Protein 6SWX (pdb70)

Secondary structure (DSSP, 8-state):
-PPPPPEEEEPPPEESSS---HHHHHHHHHHHHHHHHHHHTT--EEEEEEEE--SHHHHHHHHHTTS-HHHHHHHHHHHHHHHHHHTT---SEEEETTSHHHHHHHHHHHHHHHHTT-EEEEEEEEEEETTTTEEE-GGGEEEEE-TT--EEEEETTT--B-EEEEEEEEEE-GGGGHHHHHHHHHH-TTSEESHHHHHHHHHHHHT----EE-EEETTTTTT-SPBPTT-TTEEE-HHHHHHTHHHHHHHEEE-TTS-EEE-SSSTTTT-PSPSEEEEEGGGHHIIIIIHHHHHHHTT-PPPS-EEEE---EETTT---------HHHHHHHH-HHHHHHHHHHH--SSS--EE-HHHHHHHIIIIIIIIIIHHHHHHH-TTTSTTSBPPPP----HHHHHHHHHHHHHHHHHHHHHHTT-HHHHHHHHHHHHHHHHHHHHHH-HHHHTTT-HHHHHHHHHHHHHHHHHHHHHHTTT-HHHHHHHHHHHT--GGGSSSGGGSSS--SPTTPBP----TT--SS------

B-factor: mean 48.63, std 16.12, range [26.22, 167.72]

Radius of gyration: 26.53 Å; Cα contacts (8 Å, |Δi|>4): 925; chains: 1; bounding box: 53×80×60 Å

Structure (mmCIF, N/CA/C/O backbone):
data_6SWX
#
_entry.id   6SWX
#
_cell.length_a   54.178
_cell.length_b   100.791
_cell.length_c   132.056
_cell.angle_alpha   90.000
_cell.angle_beta   90.000
_cell.angle_gamma   90.000
#
_symmetry.space_group_name_H-M   'P 21 21 21'
#
loop_
_entity.id
_entity.type
_entity.pdbx_description
1 polymer 'Putative methionyl-tRNA synthetase'
2 non-polymer 'methyl 2-[[6-[[3,4-bis(fluoranyl)phenyl]amino]-1-methyl-pyrazolo[3,4-d]pyrimidin-4-yl]amino]ethanoate'
3 non-polymer METHIONINE
4 water water
#
loop_
_atom_site.group_PDB
_atom_site.id
_atom_site.type_symbol
_atom_site.label_atom_id
_atom_site.label_alt_id
_atom_site.label_comp_id
_atom_site.label_asym_id
_atom_site.label_entity_id
_atom_site.label_seq_id
_atom_site.pdbx_PDB_ins_code
_atom_site.Cartn_x
_atom_site.Cartn_y
_atom_site.Cartn_z
_atom_site.occupancy
_atom_site.B_iso_or_equiv
_atom_site.auth_seq_id
_atom_site.auth_comp_id
_atom_site.auth_asym_id
_atom_site.auth_atom_id
_atom_site.pdbx_PDB_model_num
ATOM 1 N N . MET A 1 22 ? -11.777 -6.067 46.184 1.00 112.55 205 MET A N 1
ATOM 2 C CA . MET A 1 22 ? -10.884 -7.035 45.447 1.00 120.57 205 MET A CA 1
ATOM 3 C C . MET A 1 22 ? -11.729 -8.205 44.910 1.00 121.10 205 MET A C 1
ATOM 4 O O . MET A 1 22 ? -11.262 -9.368 44.956 1.00 124.18 205 MET A O 1
ATOM 9 N N . LYS A 1 23 ? -12.934 -7.910 44.410 1.00 115.95 206 LYS A N 1
ATOM 10 C CA . LYS A 1 23 ? -13.802 -8.881 43.696 1.00 109.53 206 LYS A CA 1
ATOM 11 C C . LYS A 1 23 ? -13.431 -8.838 42.210 1.00 102.18 206 LYS A C 1
ATOM 12 O O . LYS A 1 23 ? -13.333 -7.716 41.656 1.00 107.84 206 LYS A O 1
ATOM 18 N N . LYS A 1 24 ? -13.233 -10.002 41.586 1.00 83.18 207 LYS A N 1
ATOM 19 C CA . LYS A 1 24 ? -12.990 -10.104 40.120 1.00 82.02 207 LYS A CA 1
ATOM 20 C C . LYS A 1 24 ? -14.313 -10.341 39.368 1.00 71.09 207 LYS A C 1
ATOM 21 O O . LYS A 1 24 ? -15.213 -11.052 39.886 1.00 68.20 207 LYS A O 1
ATOM 27 N N . GLN A 1 25 ? -14.431 -9.770 38.174 1.00 55.25 208 GLN A N 1
ATOM 28 C CA . GLN A 1 25 ? -15.569 -10.011 37.255 1.00 55.38 208 GLN A CA 1
ATOM 29 C C . GLN A 1 25 ? -15.570 -11.518 36.964 1.00 42.90 208 GLN A C 1
ATOM 30 O O . GLN A 1 25 ? -14.463 -12.092 36.845 1.00 39.89 208 GLN A O 1
ATOM 36 N N . LYS A 1 26 ? -16.739 -12.152 36.856 1.00 41.36 209 LYS A N 1
ATOM 37 C CA . LYS A 1 26 ? -16.776 -13.585 36.434 1.00 42.97 209 LYS A CA 1
ATOM 38 C C . LYS A 1 26 ? -16.077 -13.704 35.070 1.00 40.34 209 LYS A C 1
ATOM 39 O O . LYS A 1 26 ? -16.368 -12.898 34.165 1.00 36.63 209 LYS A O 1
ATOM 45 N N . VAL A 1 27 ? -15.224 -14.701 34.883 1.00 37.43 210 VAL A N 1
ATOM 46 C CA . VAL A 1 27 ? -14.678 -15.016 33.528 1.00 35.70 210 VAL A CA 1
ATOM 47 C C . VAL A 1 27 ? -15.818 -15.236 32.516 1.00 36.98 210 VAL A C 1
ATOM 48 O O . VAL A 1 27 ? -16.804 -15.926 32.877 1.00 38.58 210 VAL A O 1
ATOM 52 N N . PHE A 1 28 ? -15.691 -14.702 31.286 1.00 36.14 211 PHE A N 1
ATOM 53 C CA . PHE A 1 28 ? -16.619 -14.957 30.169 1.00 34.42 211 PHE A CA 1
ATOM 54 C C . PHE A 1 28 ? -16.474 -16.428 29.784 1.00 41.89 211 PHE A C 1
ATOM 55 O O . PHE A 1 28 ? -15.379 -16.829 29.451 1.00 34.54 211 PHE A O 1
ATOM 63 N N . PHE A 1 29 ? -17.572 -17.189 29.848 1.00 33.49 212 PHE A N 1
ATOM 64 C CA . PHE A 1 29 ? -17.590 -18.659 29.659 1.00 30.96 212 PHE A CA 1
ATOM 65 C C . PHE A 1 29 ? -18.708 -18.990 28.675 1.00 33.93 212 PHE A C 1
ATOM 66 O O . PHE A 1 29 ? -19.968 -18.705 28.931 1.00 30.93 212 PHE A O 1
ATOM 74 N N . ALA A 1 30 ? -18.268 -19.558 27.555 1.00 30.49 213 ALA A N 1
ATOM 75 C CA . ALA A 1 30 ? -19.131 -19.990 26.452 1.00 31.67 213 ALA A CA 1
ATOM 76 C C . ALA A 1 30 ? -18.705 -21.380 26.006 1.00 31.16 213 ALA A C 1
ATOM 77 O O . ALA A 1 30 ? -17.503 -21.762 26.143 1.00 30.42 213 ALA A O 1
ATOM 79 N N . THR A 1 31 ? -19.700 -22.153 25.598 1.00 31.04 214 THR A N 1
ATOM 80 C CA . THR A 1 31 ? -19.536 -23.574 25.236 1.00 29.65 214 THR A CA 1
ATOM 81 C C . THR A 1 31 ? -20.120 -23.883 23.861 1.00 34.29 214 THR A C 1
ATOM 82 O O . THR A 1 31 ? -21.242 -23.393 23.499 1.00 32.40 214 THR A O 1
ATOM 86 N N . THR A 1 32 ? -19.466 -24.807 23.148 1.00 31.94 215 THR A N 1
ATOM 87 C CA . THR A 1 32 ? -20.114 -25.582 22.062 1.00 30.93 215 THR A CA 1
ATOM 88 C C . THR A 1 32 ? -20.763 -26.828 22.668 1.00 29.87 215 THR A C 1
ATOM 89 O O . THR A 1 32 ? -20.441 -27.246 23.789 1.00 30.56 215 THR A O 1
ATOM 93 N N . PRO A 1 33 ? -21.656 -27.503 21.929 1.00 31.07 216 PRO A N 1
ATOM 94 C CA . PRO A 1 33 ? -22.009 -28.872 22.259 1.00 33.09 216 PRO A CA 1
ATOM 95 C C . PRO A 1 33 ? -20.715 -29.692 22.140 1.00 36.19 216 PRO A C 1
ATOM 96 O O . PRO A 1 33 ? -19.798 -29.240 21.474 1.00 35.09 216 PRO A O 1
ATOM 100 N N . ILE A 1 34 ? -20.640 -30.795 22.855 1.00 34.71 217 ILE A N 1
ATOM 101 C CA . ILE A 1 34 ? -19.608 -31.849 22.596 1.00 36.43 217 ILE A CA 1
ATOM 102 C C . ILE A 1 34 ? -20.165 -32.817 21.562 1.00 35.46 217 ILE A C 1
ATOM 103 O O . ILE A 1 34 ? -21.398 -33.201 21.576 1.00 32.64 217 ILE A O 1
ATOM 108 N N . TYR A 1 35 ? -19.338 -33.095 20.567 1.00 34.06 218 TYR A N 1
ATOM 109 C CA . TYR A 1 35 ? -19.768 -33.740 19.312 1.00 32.59 218 TYR A CA 1
ATOM 110 C C . TYR A 1 35 ? -19.609 -35.269 19.381 1.00 33.78 218 TYR A C 1
ATOM 111 O O . TYR A 1 35 ? -18.594 -35.739 19.887 1.00 36.76 218 TYR A O 1
ATOM 120 N N . TYR A 1 36 ? -20.564 -36.011 18.839 1.00 37.98 219 TYR A N 1
ATOM 121 C CA . TYR A 1 36 ? -20.472 -37.486 18.612 1.00 41.55 219 TYR A CA 1
ATOM 122 C C . TYR A 1 36 ? -19.275 -37.818 17.691 1.00 43.09 219 TYR A C 1
ATOM 123 O O . TYR A 1 36 ? -18.847 -36.948 16.906 1.00 36.70 219 TYR A O 1
ATOM 132 N N . VAL A 1 37 ? -18.647 -38.986 17.880 1.00 41.78 220 VAL A N 1
ATOM 133 C CA . VAL A 1 37 ? -17.371 -39.343 17.170 1.00 44.64 220 VAL A CA 1
ATOM 134 C C . VAL A 1 37 ? -17.630 -40.544 16.239 1.00 49.02 220 VAL A C 1
ATOM 135 O O . VAL A 1 37 ? -16.683 -41.260 15.876 1.00 50.54 220 VAL A O 1
ATOM 139 N N . ASN A 1 38 ? -18.876 -40.730 15.819 1.00 52.41 221 ASN A N 1
ATOM 140 C CA . ASN A 1 38 ? -19.277 -41.776 14.844 1.00 61.12 221 ASN A CA 1
ATOM 141 C C . ASN A 1 38 ? -19.093 -41.232 13.410 1.00 67.24 221 ASN A C 1
ATOM 142 O O . ASN A 1 38 ? -19.330 -41.983 12.473 1.00 57.37 221 ASN A O 1
ATOM 147 N N . ALA A 1 39 ? -18.712 -39.959 13.234 1.00 67.30 222 ALA A N 1
ATOM 148 C CA . ALA A 1 39 ? -18.445 -39.325 11.920 1.00 62.72 222 ALA A CA 1
ATOM 149 C C . ALA A 1 39 ? -17.277 -38.328 12.038 1.00 63.52 222 ALA A C 1
ATOM 150 O O . ALA A 1 39 ? -16.996 -37.856 13.150 1.00 59.14 222 ALA A O 1
ATOM 152 N N . SER A 1 40 ? -16.597 -38.051 10.921 1.00 54.58 223 SER A N 1
ATOM 153 C CA . SER A 1 40 ? -15.614 -36.950 10.762 1.00 57.81 223 SER A CA 1
ATOM 154 C C . SER A 1 40 ? -16.276 -35.589 11.001 1.00 58.88 223 SER A C 1
ATOM 155 O O . SER A 1 40 ? -17.472 -35.422 10.741 1.00 53.99 223 SER A O 1
ATOM 158 N N . PRO A 1 41 ? -15.509 -34.554 11.428 1.00 51.98 224 PRO A N 1
ATOM 159 C CA . PRO A 1 41 ? -16.076 -33.213 11.593 1.00 51.16 224 PRO A CA 1
ATOM 160 C C . PRO A 1 41 ? -16.662 -32.701 10.272 1.00 54.29 224 PRO A C 1
ATOM 161 O O . PRO A 1 41 ? -16.028 -32.868 9.264 1.00 48.98 224 PRO A O 1
ATOM 165 N N . HIS A 1 42 ? -17.874 -32.142 10.291 1.00 50.32 225 HIS A N 1
ATOM 166 C CA . HIS A 1 42 ? -18.564 -31.561 9.114 1.00 49.10 225 HIS A CA 1
ATOM 167 C C . HIS A 1 42 ? -19.039 -30.124 9.422 1.00 48.76 225 HIS A C 1
ATOM 168 O O . HIS A 1 42 ? -18.746 -29.591 10.526 1.00 44.98 225 HIS A O 1
ATOM 175 N N . ILE A 1 43 ? -19.776 -29.537 8.485 1.00 44.88 226 ILE A N 1
ATOM 176 C CA . ILE A 1 43 ? -20.219 -28.115 8.517 1.00 49.09 226 ILE A CA 1
ATOM 177 C C . ILE A 1 43 ? -20.950 -27.797 9.837 1.00 47.50 226 ILE A C 1
ATOM 178 O O . ILE A 1 43 ? -20.711 -26.692 10.383 1.00 44.70 226 ILE A O 1
ATOM 183 N N . GLY A 1 44 ? -21.820 -28.691 10.329 1.00 46.97 227 GLY A N 1
ATOM 184 C CA . GLY A 1 44 ? -22.595 -28.478 11.572 1.00 44.92 227 GLY A CA 1
ATOM 185 C C . GLY A 1 44 ? -21.683 -28.175 12.752 1.00 43.00 227 GLY A C 1
ATOM 186 O O . GLY A 1 44 ? -21.916 -27.166 13.443 1.00 40.25 227 GLY A O 1
ATOM 187 N N . HIS A 1 45 ? -20.668 -29.013 12.978 1.00 38.29 228 HIS A N 1
ATOM 188 C CA . HIS A 1 45 ? -19.667 -28.851 14.065 1.00 40.15 228 HIS A CA 1
ATOM 189 C C . HIS A 1 45 ? -18.825 -27.589 13.825 1.00 38.44 228 HIS A C 1
ATOM 190 O O . HIS A 1 45 ? -18.459 -26.893 14.810 1.00 39.79 228 HIS A O 1
ATOM 197 N N . VAL A 1 46 ? -18.479 -27.322 12.573 1.00 37.28 229 VAL A N 1
ATOM 198 C CA . VAL A 1 46 ? -17.632 -26.143 12.235 1.00 40.51 229 VAL A CA 1
ATOM 199 C C . VAL A 1 46 ? -18.411 -24.835 12.518 1.00 34.22 229 VAL A C 1
ATOM 200 O O . VAL A 1 46 ? -17.811 -23.922 13.054 1.00 37.83 229 VAL A O 1
ATOM 204 N N . TYR A 1 47 ? -19.711 -24.770 12.224 1.00 33.94 230 TYR A N 1
ATOM 205 C CA . TYR A 1 47 ? -20.570 -23.577 12.425 1.00 33.39 230 TYR A CA 1
ATOM 206 C C . TYR A 1 47 ? -20.748 -23.315 13.914 1.00 34.95 230 TYR A C 1
ATOM 207 O O . TYR A 1 47 ? -20.482 -22.178 14.327 1.00 36.74 230 TYR A O 1
ATOM 216 N N . SER A 1 48 ? -21.122 -24.334 14.705 1.00 33.84 231 SER A N 1
ATOM 217 C CA . SER A 1 48 ? -21.324 -24.232 16.169 1.00 31.61 231 SER A CA 1
ATOM 218 C C . SER A 1 48 ? -20.036 -23.737 16.796 1.00 34.36 231 SER A C 1
ATOM 219 O O . SER A 1 48 ? -20.092 -22.829 17.661 1.00 36.12 231 SER A O 1
ATOM 222 N N . THR A 1 49 ? -18.906 -24.297 16.378 1.00 34.35 232 THR A N 1
ATOM 223 C CA . THR A 1 49 ? -17.588 -23.925 16.950 1.00 31.62 232 THR A CA 1
ATOM 224 C C . THR A 1 49 ? -17.175 -22.528 16.520 1.00 30.46 232 THR A C 1
ATOM 225 O O . THR A 1 49 ? -16.644 -21.799 17.380 1.00 33.38 232 THR A O 1
ATOM 229 N N . LEU A 1 50 ? -17.441 -22.136 15.274 1.00 31.74 233 LEU A N 1
ATOM 230 C CA . LEU A 1 50 ? -17.167 -20.761 14.816 1.00 31.82 233 LEU A CA 1
ATOM 231 C C . LEU A 1 50 ? -17.959 -19.757 15.674 1.00 32.23 233 LEU A C 1
ATOM 232 O O . LEU A 1 50 ? -17.388 -18.736 16.120 1.00 29.67 233 LEU A O 1
ATOM 237 N N . ILE A 1 51 ? -19.247 -20.036 15.953 1.00 31.95 234 ILE A N 1
ATOM 238 C CA . ILE A 1 51 ? -20.088 -19.073 16.698 1.00 30.45 234 ILE A CA 1
ATOM 239 C C . ILE A 1 51 ? -19.396 -18.856 18.030 1.00 30.26 234 ILE A C 1
ATOM 240 O O . ILE A 1 51 ? -19.169 -17.668 18.462 1.00 33.19 234 ILE A O 1
ATOM 245 N N . VAL A 1 52 ? -19.089 -19.931 18.712 1.00 28.75 235 VAL A N 1
ATOM 246 C CA . VAL A 1 52 ? -18.470 -19.838 20.055 1.00 30.24 235 VAL A CA 1
ATOM 247 C C . VAL A 1 52 ? -17.096 -19.161 19.930 1.00 33.51 235 VAL A C 1
ATOM 248 O O . VAL A 1 52 ? -16.724 -18.336 20.820 1.00 31.79 235 VAL A O 1
ATOM 252 N N . ASP A 1 53 ? -16.369 -19.447 18.852 1.00 32.33 236 ASP A N 1
ATOM 253 C CA . ASP A 1 53 ? -14.985 -18.893 18.703 1.00 32.68 236 ASP A CA 1
ATOM 254 C C . ASP A 1 53 ? -15.120 -17.378 18.561 1.00 33.92 236 ASP A C 1
ATOM 255 O O . ASP A 1 53 ? -14.299 -16.634 19.151 1.00 31.91 236 ASP A O 1
ATOM 260 N N . VAL A 1 54 ? -16.129 -16.936 17.812 1.00 34.45 237 VAL A N 1
ATOM 261 C CA . VAL A 1 54 ? -16.370 -15.470 17.617 1.00 34.57 237 VAL A CA 1
ATOM 262 C C . VAL A 1 54 ? -16.703 -14.803 18.983 1.00 37.72 237 VAL A C 1
ATOM 263 O O . VAL A 1 54 ? -16.181 -13.725 19.294 1.00 34.09 237 VAL A O 1
ATOM 267 N N . LEU A 1 55 ? -17.625 -15.361 19.760 1.00 35.29 238 LEU A N 1
ATOM 268 C CA . LEU A 1 55 ? -18.004 -14.775 21.064 1.00 31.09 238 LEU A CA 1
ATOM 269 C C . LEU A 1 55 ? -16.752 -14.679 21.928 1.00 29.43 238 LEU A C 1
ATOM 270 O O . LEU A 1 55 ? -16.500 -13.647 22.528 1.00 31.25 238 LEU A O 1
ATOM 275 N N . GLY A 1 56 ? -15.998 -15.749 22.031 1.00 30.45 239 GLY A N 1
ATOM 276 C CA . GLY A 1 56 ? -14.769 -15.743 22.833 1.00 29.25 239 GLY A CA 1
ATOM 277 C C . GLY A 1 56 ? -13.838 -14.627 22.410 1.00 33.00 239 GLY A C 1
ATOM 278 O O . GLY A 1 56 ? -13.325 -13.877 23.285 1.00 33.14 239 GLY A O 1
ATOM 279 N N . ARG A 1 57 ? -13.618 -14.512 21.108 1.00 31.16 240 ARG A N 1
ATOM 280 C CA . ARG A 1 57 ? -12.671 -13.525 20.560 1.00 31.72 240 ARG A CA 1
ATOM 281 C C . ARG A 1 57 ? -13.197 -12.127 20.851 1.00 34.07 240 ARG A C 1
ATOM 282 O O . ARG A 1 57 ? -12.391 -11.255 21.167 1.00 31.71 240 ARG A O 1
ATOM 290 N N . TYR A 1 58 ? -14.521 -11.910 20.785 1.00 28.57 241 TYR A N 1
ATOM 291 C CA . TYR A 1 58 ? -15.077 -10.554 21.044 1.00 30.73 241 TYR A CA 1
ATOM 292 C C . TYR A 1 58 ? -14.787 -10.200 22.501 1.00 33.67 241 TYR A C 1
ATOM 293 O O . TYR A 1 58 ? -14.338 -9.053 22.773 1.00 37.54 241 TYR A O 1
ATOM 302 N N . HIS A 1 59 ? -15.026 -11.116 23.439 1.00 28.68 242 HIS A N 1
ATOM 303 C CA . HIS A 1 59 ? -14.852 -10.808 24.872 1.00 29.19 242 HIS A CA 1
ATOM 304 C C . HIS A 1 59 ? -13.348 -10.617 25.167 1.00 34.49 242 HIS A C 1
ATOM 305 O O . HIS A 1 59 ? -13.064 -9.820 26.044 1.00 32.05 242 HIS A O 1
ATOM 312 N N . ARG A 1 60 ? -12.423 -11.237 24.423 1.00 35.44 243 ARG A N 1
ATOM 313 C CA . ARG A 1 60 ? -10.949 -10.919 24.571 1.00 35.51 243 ARG A CA 1
ATOM 314 C C . ARG A 1 60 ? -10.673 -9.519 24.017 1.00 34.01 243 ARG A C 1
ATOM 315 O O . ARG A 1 60 ? -9.952 -8.749 24.659 1.00 38.49 243 ARG A O 1
ATOM 323 N N . VAL A 1 61 ? -11.287 -9.152 22.896 1.00 37.86 244 VAL A N 1
ATOM 324 C CA . VAL A 1 61 ? -11.163 -7.781 22.340 1.00 35.77 244 VAL A CA 1
ATOM 325 C C . VAL A 1 61 ? -11.661 -6.752 23.367 1.00 41.01 244 VAL A C 1
ATOM 326 O O . VAL A 1 61 ? -11.055 -5.656 23.467 1.00 36.66 244 VAL A O 1
ATOM 330 N N . LYS A 1 62 ? -12.721 -7.093 24.098 1.00 36.22 245 LYS A N 1
ATOM 331 C CA . LYS A 1 62 ? -13.336 -6.238 25.136 1.00 35.81 245 LYS A CA 1
ATOM 332 C C . LYS A 1 62 ? -12.418 -6.142 26.359 1.00 33.99 245 LYS A C 1
ATOM 333 O O . LYS A 1 62 ? -12.709 -5.329 27.245 1.00 35.55 245 LYS A O 1
ATOM 339 N N . GLY A 1 63 ? -11.342 -6.933 26.419 1.00 35.62 246 GLY A N 1
ATOM 340 C CA . GLY A 1 63 ? -10.375 -6.933 27.533 1.00 37.96 246 GLY A CA 1
ATOM 341 C C . GLY A 1 63 ? -10.782 -7.843 28.695 1.00 37.25 246 GLY A C 1
ATOM 342 O O . GLY A 1 63 ? -10.214 -7.731 29.752 1.00 37.08 246 GLY A O 1
ATOM 343 N N . GLU A 1 64 ? -11.736 -8.749 28.517 1.00 38.76 247 GLU A N 1
ATOM 344 C CA . GLU A 1 64 ? -12.187 -9.614 29.620 1.00 38.13 247 GLU A CA 1
ATOM 345 C C . GLU A 1 64 ? -11.303 -10.857 29.646 1.00 39.07 247 GLU A C 1
ATOM 346 O O . GLU A 1 64 ? -10.784 -11.271 28.588 1.00 37.36 247 GLU A O 1
ATOM 352 N N . GLU A 1 65 ? -11.279 -11.519 30.794 1.00 41.38 248 GLU A N 1
ATOM 353 C CA . GLU A 1 65 ? -10.888 -12.943 30.887 1.00 41.85 248 GLU A CA 1
ATOM 354 C C . GLU A 1 65 ? -11.933 -13.810 30.180 1.00 40.88 248 GLU A C 1
ATOM 355 O O . GLU A 1 65 ? -13.172 -13.608 30.372 1.00 38.14 248 GLU A O 1
ATOM 361 N N . VAL A 1 66 ? -11.451 -14.793 29.444 1.00 36.46 249 VAL A N 1
ATOM 362 C CA . VAL A 1 66 ? -12.325 -15.626 28.581 1.00 37.13 249 VAL A CA 1
ATOM 363 C C . VAL A 1 66 ? -11.968 -17.085 28.759 1.00 36.32 249 VAL A C 1
ATOM 364 O O . VAL A 1 66 ? -10.782 -17.417 28.742 1.00 37.98 249 VAL A O 1
ATOM 368 N N . PHE A 1 67 ? -12.973 -17.943 28.824 1.00 34.77 250 PHE A N 1
ATOM 369 C CA . PHE A 1 67 ? -12.773 -19.408 28.748 1.00 30.76 250 PHE A CA 1
ATOM 370 C C . PHE A 1 67 ? -13.870 -19.972 27.877 1.00 35.47 250 PHE A C 1
ATOM 371 O O . PHE A 1 67 ? -15.034 -19.996 28.317 1.00 34.35 250 PHE A O 1
ATOM 379 N N . VAL A 1 68 ? -13.513 -20.424 26.679 1.00 34.23 251 VAL A N 1
ATOM 380 C CA . VAL A 1 68 ? -14.469 -21.076 25.737 1.00 32.57 251 VAL A CA 1
ATOM 381 C C . VAL A 1 68 ? -13.971 -22.486 25.498 1.00 36.68 251 VAL A C 1
ATOM 382 O O . VAL A 1 68 ? -12.731 -22.729 25.492 1.00 32.63 251 VAL A O 1
ATOM 386 N N . MET A 1 69 ? -14.915 -23.399 25.379 1.00 31.04 252 MET A N 1
ATOM 387 C CA . MET A 1 69 ? -14.618 -24.851 25.345 1.00 31.67 252 MET A CA 1
ATOM 388 C C . MET A 1 69 ? -15.460 -25.526 24.290 1.00 34.74 252 MET A C 1
ATOM 389 O O . MET A 1 69 ? -16.618 -25.051 23.958 1.00 34.39 252 MET A O 1
ATOM 394 N N . THR A 1 70 ? -14.919 -26.643 23.826 1.00 31.38 253 THR A N 1
ATOM 395 C CA . THR A 1 70 ? -15.555 -27.596 22.902 1.00 29.49 253 THR A CA 1
ATOM 396 C C . THR A 1 70 ? -15.085 -28.995 23.329 1.00 30.67 253 THR A C 1
ATOM 397 O O . THR A 1 70 ? -14.352 -29.100 24.333 1.00 31.99 253 THR A O 1
ATOM 401 N N . GLY A 1 71 ? -15.428 -30.022 22.561 1.00 34.32 254 GLY A N 1
ATOM 402 C CA . GLY A 1 71 ? -14.982 -31.376 22.907 1.00 33.39 254 GLY A CA 1
ATOM 403 C C . GLY A 1 71 ? -15.841 -32.433 22.288 1.00 33.28 254 GLY A C 1
ATOM 404 O O . GLY A 1 71 ? -16.674 -32.154 21.381 1.00 35.28 254 GLY A O 1
ATOM 405 N N . THR A 1 72 ? -15.628 -33.662 22.736 1.00 34.49 255 THR A N 1
ATOM 406 C CA . THR A 1 72 ? -16.212 -34.850 22.082 1.00 30.16 255 THR A CA 1
ATOM 407 C C . THR A 1 72 ? -16.983 -35.675 23.108 1.00 29.52 255 THR A C 1
ATOM 408 O O . THR A 1 72 ? -16.513 -35.794 24.248 1.00 33.12 255 THR A O 1
ATOM 412 N N . ASP A 1 73 ? -18.106 -36.195 22.637 1.00 31.18 256 ASP A N 1
ATOM 413 C CA . ASP A 1 73 ? -19.112 -37.030 23.330 1.00 34.08 256 ASP A CA 1
ATOM 414 C C . ASP A 1 73 ? -18.842 -38.497 22.935 1.00 34.51 256 ASP A C 1
ATOM 415 O O . ASP A 1 73 ? -19.238 -38.885 21.836 1.00 38.40 256 ASP A O 1
ATOM 420 N N . GLU A 1 74 ? -18.131 -39.250 23.770 1.00 40.09 257 GLU A N 1
ATOM 421 C CA . GLU A 1 74 ? -17.402 -40.475 23.345 1.00 39.49 257 GLU A CA 1
ATOM 422 C C . GLU A 1 74 ? -18.050 -41.772 23.855 1.00 42.93 257 GLU A C 1
ATOM 423 O O . GLU A 1 74 ? -17.707 -42.849 23.297 1.00 43.42 257 GLU A O 1
ATOM 429 N N . HIS A 1 75 ? -19.008 -41.733 24.789 1.00 41.05 258 HIS A N 1
ATOM 430 C CA . HIS A 1 75 ? -19.554 -42.981 25.409 1.00 37.28 258 HIS A CA 1
ATOM 431 C C . HIS A 1 75 ? -20.742 -43.523 24.626 1.00 39.86 258 HIS A C 1
ATOM 432 O O . HIS A 1 75 ? -21.229 -42.838 23.758 1.00 41.33 258 HIS A O 1
ATOM 439 N N . GLY A 1 76 ? -21.095 -44.791 24.887 1.00 45.53 259 GLY A N 1
ATOM 440 C CA . GLY A 1 76 ? -22.371 -45.417 24.478 1.00 43.00 259 GLY A CA 1
ATOM 441 C C . GLY A 1 76 ? -22.195 -46.610 23.553 1.00 50.61 259 GLY A C 1
ATOM 442 O O . GLY A 1 76 ? -21.070 -46.875 23.020 1.00 46.60 259 GLY A O 1
ATOM 443 N N . GLN A 1 77 ? -23.315 -47.268 23.297 1.00 56.45 260 GLN A N 1
ATOM 444 C CA . GLN A 1 77 ? -23.407 -48.517 22.506 1.00 56.08 260 GLN A CA 1
ATOM 445 C C . GLN A 1 77 ? -22.919 -48.292 21.062 1.00 52.54 260 GLN A C 1
ATOM 446 O O . GLN A 1 77 ? -22.117 -49.109 20.527 1.00 48.83 260 GLN A O 1
ATOM 452 N N . LYS A 1 78 ? -23.387 -47.230 20.425 1.00 47.64 261 LYS A N 1
ATOM 453 C CA . LYS A 1 78 ? -23.103 -46.972 18.997 1.00 50.75 261 LYS A CA 1
ATOM 454 C C . LYS A 1 78 ? -21.573 -46.869 18.832 1.00 51.81 261 LYS A C 1
ATOM 455 O O . LYS A 1 78 ? -21.028 -47.470 17.886 1.00 50.58 261 LYS A O 1
ATOM 461 N N . VAL A 1 79 ? -20.869 -46.207 19.747 1.00 49.97 262 VAL A N 1
ATOM 462 C CA . VAL A 1 79 ? -19.379 -46.080 19.615 1.00 54.05 262 VAL A CA 1
ATOM 463 C C . VAL A 1 79 ? -18.753 -47.467 19.810 1.00 58.57 262 VAL A C 1
ATOM 464 O O . VAL A 1 79 ? -17.736 -47.783 19.112 1.00 49.26 262 VAL A O 1
ATOM 468 N N . ALA A 1 80 ? -19.291 -48.268 20.733 1.00 58.92 263 ALA A N 1
ATOM 469 C CA . ALA A 1 80 ? -18.703 -49.598 21.034 1.00 63.96 263 ALA A CA 1
ATOM 470 C C . ALA A 1 80 ? -18.808 -50.450 19.768 1.00 57.10 263 ALA A C 1
ATOM 471 O O . ALA A 1 80 ? -17.777 -50.980 19.301 1.00 54.32 263 ALA A O 1
ATOM 473 N N . GLU A 1 81 ? -19.998 -50.492 19.182 1.00 56.58 264 GLU A N 1
ATOM 474 C CA . GLU A 1 81 ? -20.283 -51.284 17.954 1.00 62.94 264 GLU A CA 1
ATOM 475 C C . GLU A 1 81 ? -19.409 -50.791 16.787 1.00 64.73 264 GLU A C 1
ATOM 476 O O . GLU A 1 81 ? -18.891 -51.655 16.055 1.00 77.00 264 GLU A O 1
ATOM 482 N N . ALA A 1 82 ? -19.173 -49.482 16.660 1.00 61.70 265 ALA A N 1
ATOM 483 C CA . ALA A 1 82 ? -18.301 -48.882 15.608 1.00 61.69 265 ALA A CA 1
ATOM 484 C C . ALA A 1 82 ? -16.827 -49.290 15.799 1.00 56.60 265 ALA A C 1
ATOM 485 O O . ALA A 1 82 ? -16.157 -49.611 14.793 1.00 63.05 265 ALA A O 1
ATOM 487 N N . ALA A 1 83 ? -16.332 -49.306 17.031 1.00 51.28 266 ALA A N 1
ATOM 488 C CA . ALA A 1 83 ? -14.931 -49.659 17.360 1.00 62.01 266 ALA A CA 1
ATOM 489 C C . ALA A 1 83 ? -14.699 -51.161 17.130 1.00 66.78 266 ALA A C 1
ATOM 490 O O . ALA A 1 83 ? -13.559 -51.529 16.814 1.00 60.40 266 ALA A O 1
ATOM 492 N N . ALA A 1 84 ? -15.726 -51.987 17.331 1.00 59.73 267 ALA A N 1
ATOM 493 C CA . ALA A 1 84 ? -15.701 -53.441 17.042 1.00 68.58 267 ALA A CA 1
ATOM 494 C C . ALA A 1 84 ? -15.540 -53.637 15.530 1.00 74.76 267 ALA A C 1
ATOM 495 O O . ALA A 1 84 ? -14.530 -54.252 15.134 1.00 79.74 267 ALA A O 1
ATOM 497 N N . LYS A 1 85 ? -16.479 -53.088 14.741 1.00 83.24 268 LYS A N 1
ATOM 498 C CA . LYS A 1 85 ? -16.491 -53.075 13.247 1.00 84.43 268 LYS A CA 1
ATOM 499 C C . LYS A 1 85 ? -15.082 -52.846 12.691 1.00 81.00 268 LYS A C 1
ATOM 500 O O . LYS A 1 85 ? -14.729 -53.509 11.706 1.00 83.79 268 LYS A O 1
ATOM 506 N N . GLN A 1 86 ? -14.319 -51.924 13.275 1.00 75.08 269 GLN A N 1
ATOM 507 C CA . GLN A 1 86 ? -12.971 -51.548 12.777 1.00 77.33 269 GLN A CA 1
ATOM 508 C C . GLN A 1 86 ? -11.889 -52.207 13.639 1.00 81.91 269 GLN A C 1
ATOM 509 O O . GLN A 1 86 ? -10.711 -51.825 13.474 1.00 84.02 269 GLN A O 1
ATOM 515 N N . GLY A 1 87 ? -12.281 -53.166 14.493 1.00 73.00 270 GLY A N 1
ATOM 516 C CA . GLY A 1 87 ? -11.381 -53.983 15.329 1.00 74.60 270 GLY A CA 1
ATOM 517 C C . GLY A 1 87 ? -10.329 -53.156 16.060 1.00 83.06 270 GLY A C 1
ATOM 518 O O . GLY A 1 87 ? -9.135 -53.570 16.070 1.00 68.39 270 GLY A O 1
ATOM 519 N N . VAL A 1 88 ? -10.719 -52.025 16.663 1.00 66.34 271 VAL A N 1
ATOM 520 C CA . VAL A 1 88 ? -9.854 -51.342 17.669 1.00 60.13 271 VAL A CA 1
ATOM 521 C C . VAL A 1 88 ? -10.686 -51.194 18.941 1.00 57.65 271 VAL A C 1
ATOM 522 O O . VAL A 1 88 ? -11.906 -51.398 18.892 1.00 51.85 271 VAL A O 1
ATOM 526 N N . SER A 1 89 ? -10.024 -50.934 20.058 1.00 59.55 272 SER A N 1
ATOM 527 C CA . SER A 1 89 ? -10.669 -50.654 21.360 1.00 61.77 272 SER A CA 1
ATOM 528 C C . SER A 1 89 ? -11.498 -49.386 21.197 1.00 59.13 272 SER A C 1
ATOM 529 O O . SER A 1 89 ? -11.114 -48.502 20.430 1.00 46.52 272 SER A O 1
ATOM 532 N N . PRO A 1 90 ? -12.635 -49.247 21.908 1.00 55.94 273 PRO A N 1
ATOM 533 C CA . PRO A 1 90 ? -13.372 -47.980 21.909 1.00 52.64 273 PRO A CA 1
ATOM 534 C C . PRO A 1 90 ? -12.440 -46.797 22.196 1.00 46.87 273 PRO A C 1
ATOM 535 O O . PRO A 1 90 ? -12.508 -45.859 21.420 1.00 49.07 273 PRO A O 1
ATOM 539 N N . MET A 1 91 ? -11.554 -46.875 23.201 1.00 49.33 274 MET A N 1
ATOM 540 C CA . MET A 1 91 ? -10.624 -45.758 23.512 1.00 52.88 274 MET A CA 1
ATOM 541 C C . MET A 1 91 ? -9.784 -45.381 22.279 1.00 58.80 274 MET A C 1
ATOM 542 O O . MET A 1 91 ? -9.530 -44.147 22.063 1.00 55.32 274 MET A O 1
ATOM 547 N N . ASP A 1 92 ? -9.368 -46.371 21.481 1.00 55.01 275 ASP A N 1
ATOM 548 C CA . ASP A 1 92 ? -8.465 -46.158 20.320 1.00 52.98 275 ASP A CA 1
ATOM 549 C C . ASP A 1 92 ? -9.246 -45.437 19.230 1.00 47.73 275 ASP A C 1
ATOM 550 O O . ASP A 1 92 ? -8.714 -44.461 18.648 1.00 44.70 275 ASP A O 1
ATOM 555 N N . PHE A 1 93 ? -10.447 -45.936 18.944 1.00 45.96 276 PHE A N 1
ATOM 556 C CA . PHE A 1 93 ? -11.418 -45.358 17.986 1.00 44.48 276 PHE A CA 1
ATOM 557 C C . PHE A 1 93 ? -11.709 -43.880 18.316 1.00 50.91 276 PHE A C 1
ATOM 558 O O . PHE A 1 93 ? -11.675 -43.016 17.397 1.00 50.12 276 PHE A O 1
ATOM 566 N N . THR A 1 94 ? -12.024 -43.575 19.583 1.00 49.11 277 THR A N 1
ATOM 567 C CA . THR A 1 94 ? -12.439 -42.208 20.018 1.00 45.23 277 THR A CA 1
ATOM 568 C C . THR A 1 94 ? -11.213 -41.291 20.065 1.00 42.33 277 THR A C 1
ATOM 569 O O . THR A 1 94 ? -11.351 -40.110 19.731 1.00 43.02 277 THR A O 1
ATOM 573 N N . THR A 1 95 ? -10.046 -41.782 20.456 1.00 42.68 278 THR A N 1
ATOM 574 C CA . THR A 1 95 ? -8.801 -40.974 20.392 1.00 49.09 278 THR A CA 1
ATOM 575 C C . THR A 1 95 ? -8.569 -40.508 18.938 1.00 48.70 278 THR A C 1
ATOM 576 O O . THR A 1 95 ? -8.274 -39.319 18.704 1.00 45.20 278 THR A O 1
ATOM 580 N N . SER A 1 96 ? -8.732 -41.410 17.988 1.00 46.68 279 SER A N 1
ATOM 581 C CA . SER A 1 96 ? -8.483 -41.139 16.552 1.00 53.20 279 SER A CA 1
ATOM 582 C C . SER A 1 96 ? -9.529 -40.127 16.051 1.00 51.06 279 SER A C 1
ATOM 583 O O . SER A 1 96 ? -9.166 -39.148 15.351 1.00 45.45 279 SER A O 1
ATOM 586 N N . VAL A 1 97 ? -10.795 -40.291 16.415 1.00 47.82 280 VAL A N 1
ATOM 587 C CA . VAL A 1 97 ? -11.830 -39.402 15.832 1.00 43.65 280 VAL A CA 1
ATOM 588 C C . VAL A 1 97 ? -11.722 -38.047 16.525 1.00 43.02 280 VAL A C 1
ATOM 589 O O . VAL A 1 97 ? -11.744 -37.012 15.828 1.00 44.66 280 VAL A O 1
ATOM 593 N N . SER A 1 98 ? -11.456 -38.078 17.827 1.00 42.58 281 SER A N 1
ATOM 594 C CA . SER A 1 98 ? -11.220 -36.891 18.671 1.00 50.74 281 SER A CA 1
ATOM 595 C C . SER A 1 98 ? -10.120 -36.055 18.014 1.00 49.79 281 SER A C 1
ATOM 596 O O . SER A 1 98 ? -10.287 -34.806 17.859 1.00 45.11 281 SER A O 1
ATOM 599 N N . SER A 1 99 ? -9.023 -36.710 17.617 1.00 46.91 282 SER A N 1
ATOM 600 C CA . SER A 1 99 ? -7.853 -36.038 16.957 1.00 47.67 282 SER A CA 1
ATOM 601 C C . SER A 1 99 ? -8.263 -35.350 15.657 1.00 42.77 282 SER A C 1
ATOM 602 O O . SER A 1 99 ? -7.708 -34.250 15.394 1.00 50.29 282 SER A O 1
ATOM 605 N N . GLU A 1 100 ? -9.191 -35.937 14.892 1.00 41.23 283 GLU A N 1
ATOM 606 C CA . GLU A 1 100 ? -9.722 -35.318 13.667 1.00 47.85 283 GLU A CA 1
ATOM 607 C C . GLU A 1 100 ? -10.430 -34.003 14.043 1.00 53.06 283 GLU A C 1
ATOM 608 O O . GLU A 1 100 ? -10.279 -33.001 13.295 1.00 42.20 283 GLU A O 1
ATOM 614 N N . PHE A 1 101 ? -11.196 -33.977 15.148 1.00 46.63 284 PHE A N 1
ATOM 615 C CA . PHE A 1 101 ? -11.889 -32.723 15.556 1.00 42.15 284 PHE A CA 1
ATOM 616 C C . PHE A 1 101 ? -10.844 -31.654 15.896 1.00 38.32 284 PHE A C 1
ATOM 617 O O . PHE A 1 101 ? -10.999 -30.506 15.404 1.00 43.13 284 PHE A O 1
ATOM 625 N N . LYS A 1 102 ? -9.812 -32.021 16.651 1.00 39.86 285 LYS A N 1
ATOM 626 C CA . LYS A 1 102 ? -8.738 -31.085 17.074 1.00 45.10 285 LYS A CA 1
ATOM 627 C C . LYS A 1 102 ? -8.004 -30.550 15.842 1.00 44.26 285 LYS A C 1
ATOM 628 O O . LYS A 1 102 ? -7.669 -29.347 15.834 1.00 46.25 285 LYS A O 1
ATOM 634 N N . GLN A 1 103 ? -7.802 -31.397 14.835 1.00 46.70 286 GLN A N 1
ATOM 635 C CA . GLN A 1 103 ? -7.064 -31.045 13.597 1.00 49.57 286 GLN A CA 1
ATOM 636 C C . GLN A 1 103 ? -7.930 -30.073 12.801 1.00 47.28 286 GLN A C 1
ATOM 637 O O . GLN A 1 103 ? -7.378 -29.041 12.360 1.00 44.36 286 GLN A O 1
ATOM 643 N N . CYS A 1 104 ? -9.225 -30.379 12.631 1.00 42.24 287 CYS A N 1
ATOM 644 C CA . CYS A 1 104 ? -10.208 -29.525 11.943 1.00 41.03 287 CYS A CA 1
ATOM 645 C C . CYS A 1 104 ? -10.196 -28.135 12.582 1.00 42.77 287 CYS A C 1
ATOM 646 O O . CYS A 1 104 ? -10.140 -27.120 11.849 1.00 43.42 287 CYS A O 1
ATOM 649 N N . PHE A 1 105 ? -10.215 -28.067 13.903 1.00 41.78 288 PHE A N 1
ATOM 650 C CA . PHE A 1 105 ? -10.350 -26.765 14.613 1.00 44.36 288 PHE A CA 1
ATOM 651 C C . PHE A 1 105 ? -9.014 -25.994 14.547 1.00 44.90 288 PHE A C 1
ATOM 652 O O . PHE A 1 105 ? -9.033 -24.747 14.522 1.00 43.39 288 PHE A O 1
ATOM 660 N N . GLN A 1 106 ? -7.877 -26.676 14.454 1.00 50.31 289 GLN A N 1
ATOM 661 C CA . GLN A 1 106 ? -6.590 -25.990 14.122 1.00 47.06 289 GLN A CA 1
ATOM 662 C C . GLN A 1 106 ? -6.676 -25.427 12.683 1.00 45.12 289 GLN A C 1
ATOM 663 O O . GLN A 1 106 ? -6.369 -24.255 12.462 1.00 48.95 289 GLN A O 1
ATOM 669 N N . GLU A 1 107 ? -7.125 -26.211 11.715 1.00 45.25 290 GLU A N 1
ATOM 670 C CA . GLU A 1 107 ? -7.186 -25.775 10.307 1.00 47.50 290 GLU A CA 1
ATOM 671 C C . GLU A 1 107 ? -8.121 -24.576 10.187 1.00 54.95 290 GLU A C 1
ATOM 672 O O . GLU A 1 107 ? -7.829 -23.732 9.350 1.00 49.89 290 GLU A O 1
ATOM 678 N N . MET A 1 108 ? -9.195 -24.493 10.986 1.00 44.82 291 MET A N 1
ATOM 679 C CA . MET A 1 108 ? -10.169 -23.376 10.923 1.00 42.94 291 MET A CA 1
ATOM 680 C C . MET A 1 108 ? -9.695 -22.154 11.729 1.00 38.25 291 MET A C 1
ATOM 681 O O . MET A 1 108 ? -10.437 -21.163 11.747 1.00 42.45 291 MET A O 1
ATOM 686 N N . ASN A 1 109 ? -8.540 -22.212 12.385 1.00 38.47 292 ASN A N 1
ATOM 687 C CA . ASN A 1 109 ? -7.940 -21.086 13.149 1.00 40.31 292 ASN A CA 1
ATOM 688 C C . ASN A 1 109 ? -8.913 -20.659 14.268 1.00 38.05 292 ASN A C 1
ATOM 689 O O . ASN A 1 109 ? -9.181 -19.457 14.424 1.00 38.38 292 ASN A O 1
ATOM 694 N N . TYR A 1 110 ? -9.442 -21.637 15.006 1.00 38.50 293 TYR A N 1
ATOM 695 C CA . TYR A 1 110 ? -10.236 -21.424 16.245 1.00 38.86 293 TYR A CA 1
ATOM 696 C C . TYR A 1 110 ? -9.270 -21.285 17.413 1.00 39.55 293 TYR A C 1
ATOM 697 O O . TYR A 1 110 ? -8.176 -21.857 17.405 1.00 41.14 293 TYR A O 1
ATOM 706 N N . ASP A 1 111 ? -9.691 -20.507 18.387 1.00 37.78 294 ASP A N 1
ATOM 707 C CA . ASP A 1 111 ? -8.987 -20.251 19.648 1.00 40.24 294 ASP A CA 1
ATOM 708 C C . ASP A 1 111 ? -9.800 -20.769 20.831 1.00 39.85 294 ASP A C 1
ATOM 709 O O . ASP A 1 111 ? -10.177 -19.950 21.689 1.00 37.65 294 ASP A O 1
ATOM 714 N N . MET A 1 112 ? -10.037 -22.076 20.885 1.00 39.84 295 MET A N 1
ATOM 715 C CA . MET A 1 112 ? -10.722 -22.714 22.029 1.00 40.24 295 MET A CA 1
ATOM 716 C C . MET A 1 112 ? -9.742 -22.788 23.176 1.00 41.85 295 MET A C 1
ATOM 717 O O . MET A 1 112 ? -8.648 -23.262 22.924 1.00 43.47 295 MET A O 1
ATOM 722 N N . ASN A 1 113 ? -10.138 -22.409 24.389 1.00 37.84 296 ASN A N 1
ATOM 723 C CA . ASN A 1 113 ? -9.255 -22.533 25.564 1.00 37.07 296 ASN A CA 1
ATOM 724 C C . ASN A 1 113 ? -9.107 -23.998 25.938 1.00 41.36 296 ASN A C 1
ATOM 725 O O . ASN A 1 113 ? -8.066 -24.333 26.467 1.00 39.68 296 ASN A O 1
ATOM 730 N N . TYR A 1 114 ? -10.108 -24.832 25.690 1.00 39.29 297 TYR A N 1
ATOM 731 C CA . TYR A 1 114 ? -10.148 -26.182 26.289 1.00 36.33 297 TYR A CA 1
ATOM 732 C C . TYR A 1 114 ? -10.965 -27.083 25.392 1.00 39.08 297 TYR A C 1
ATOM 733 O O . TYR A 1 114 ? -12.025 -26.658 24.902 1.00 36.13 297 TYR A O 1
ATOM 742 N N . PHE A 1 115 ? -10.467 -28.310 25.214 1.00 36.26 298 PHE A N 1
ATOM 743 C CA . PHE A 1 115 ? -11.088 -29.376 24.404 1.00 36.82 298 PHE A CA 1
ATOM 744 C C . PHE A 1 115 ? -11.272 -30.569 25.338 1.00 42.56 298 PHE A C 1
ATOM 745 O O . PHE A 1 115 ? -10.262 -31.101 25.868 1.00 36.72 298 PHE A O 1
ATOM 753 N N . ILE A 1 116 ? -12.533 -30.899 25.633 1.00 37.62 299 ILE A N 1
ATOM 754 C CA . ILE A 1 116 ? -12.869 -31.933 26.652 1.00 34.01 299 ILE A CA 1
ATOM 755 C C . ILE A 1 116 ? -13.159 -33.206 25.886 1.00 28.71 299 ILE A C 1
ATOM 756 O O . ILE A 1 116 ? -13.586 -33.149 24.743 1.00 34.04 299 ILE A O 1
ATOM 761 N N . ARG A 1 117 ? -12.937 -34.334 26.560 1.00 35.74 300 ARG A N 1
ATOM 762 C CA . ARG A 1 117 ? -13.376 -35.668 26.104 1.00 39.10 300 ARG A CA 1
ATOM 763 C C . ARG A 1 117 ? -14.089 -36.307 27.285 1.00 32.47 300 ARG A C 1
ATOM 764 O O . ARG A 1 117 ? -13.528 -36.195 28.418 1.00 33.68 300 ARG A O 1
ATOM 772 N N . THR A 1 118 ? -15.235 -36.955 27.036 1.00 34.61 301 THR A N 1
ATOM 773 C CA . THR A 1 118 ? -16.028 -37.560 28.135 1.00 37.77 301 THR A CA 1
ATOM 774 C C . THR A 1 118 ? -15.300 -38.811 28.646 1.00 38.75 301 THR A C 1
ATOM 775 O O . THR A 1 118 ? -15.546 -39.225 29.765 1.00 35.52 301 THR A O 1
ATOM 779 N N . THR A 1 119 ? -14.395 -39.392 27.877 1.00 42.10 302 THR A N 1
ATOM 780 C CA . THR A 1 119 ? -13.484 -40.448 28.420 1.00 41.69 302 THR A CA 1
ATOM 781 C C . THR A 1 119 ? -12.488 -39.870 29.429 1.00 41.08 302 THR A C 1
ATOM 782 O O . THR A 1 119 ? -11.864 -40.669 30.099 1.00 44.22 302 THR A O 1
ATOM 786 N N . ASN A 1 120 ? -12.262 -38.554 29.524 1.00 36.16 303 ASN A N 1
ATOM 787 C CA . ASN A 1 120 ? -11.306 -38.030 30.529 1.00 36.55 303 ASN A CA 1
ATOM 788 C C . ASN A 1 120 ? -11.679 -38.541 31.930 1.00 44.22 303 ASN A C 1
ATOM 789 O O . ASN A 1 120 ? -12.830 -38.393 32.352 1.00 40.93 303 ASN A O 1
ATOM 794 N N . PRO A 1 121 ? -10.744 -39.151 32.707 1.00 48.99 304 PRO A N 1
ATOM 795 C CA . PRO A 1 121 ? -11.036 -39.567 34.081 1.00 43.85 304 PRO A CA 1
ATOM 796 C C . PRO A 1 121 ? -11.635 -38.462 34.973 1.00 43.00 304 PRO A C 1
ATOM 797 O O . PRO A 1 121 ? -12.471 -38.788 35.769 1.00 43.17 304 PRO A O 1
ATOM 801 N N . THR A 1 122 ? -11.146 -37.224 34.904 1.00 40.92 305 THR A N 1
ATOM 802 C CA . THR A 1 122 ? -11.672 -36.102 35.721 1.00 40.83 305 THR A CA 1
ATOM 803 C C . THR A 1 122 ? -13.168 -35.929 35.406 1.00 40.36 305 THR A C 1
ATOM 804 O O . THR A 1 122 ? -13.928 -35.681 36.356 1.00 41.71 305 THR A O 1
ATOM 808 N N . HIS A 1 123 ? -13.578 -36.071 34.147 1.00 41.19 306 HIS A N 1
ATOM 809 C CA . HIS A 1 123 ? -14.996 -35.898 33.726 1.00 39.26 306 HIS A CA 1
ATOM 810 C C . HIS A 1 123 ? -15.782 -37.076 34.276 1.00 43.27 306 HIS A C 1
ATOM 811 O O . HIS A 1 123 ? -16.943 -36.904 34.735 1.00 38.45 306 HIS A O 1
ATOM 818 N N . GLU A 1 124 ? -15.220 -38.269 34.149 1.00 40.27 307 GLU A N 1
ATOM 819 C CA . GLU A 1 124 ? -16.009 -39.478 34.508 1.00 42.53 307 GLU A CA 1
ATOM 820 C C . GLU A 1 124 ? -16.208 -39.468 36.022 1.00 39.04 307 GLU A C 1
ATOM 821 O O . GLU A 1 124 ? -17.324 -39.817 36.450 1.00 37.66 307 GLU A O 1
ATOM 827 N N . LYS A 1 125 ? -15.204 -39.059 36.788 1.00 37.17 308 LYS A N 1
ATOM 828 C CA . LYS A 1 125 ? -15.379 -38.926 38.253 1.00 41.14 308 LYS A CA 1
ATOM 829 C C . LYS A 1 125 ? -16.450 -37.859 38.533 1.00 38.65 308 LYS A C 1
ATOM 830 O O . LYS A 1 125 ? -17.259 -38.049 39.443 1.00 38.84 308 LYS A O 1
ATOM 836 N N . LEU A 1 126 ? -16.428 -36.757 37.809 1.00 35.26 309 LEU A N 1
ATOM 837 C CA . LEU A 1 126 ? -17.321 -35.631 38.179 1.00 38.21 309 LEU A CA 1
ATOM 838 C C . LEU A 1 126 ? -18.782 -36.075 37.983 1.00 33.54 309 LEU A C 1
ATOM 839 O O . LEU A 1 126 ? -19.601 -35.726 38.819 1.00 37.07 309 LEU A O 1
ATOM 844 N N . VAL A 1 127 ? -19.057 -36.829 36.935 1.00 35.51 310 VAL A N 1
ATOM 845 C CA . VAL A 1 127 ? -20.429 -37.289 36.589 1.00 36.21 310 VAL A CA 1
ATOM 846 C C . VAL A 1 127 ? -20.915 -38.239 37.700 1.00 40.56 310 VAL A C 1
ATOM 847 O O . VAL A 1 127 ? -22.096 -38.167 38.077 1.00 37.07 310 VAL A O 1
ATOM 851 N N . GLN A 1 128 ? -20.066 -39.123 38.200 1.00 38.37 311 GLN A N 1
ATOM 852 C CA . GLN A 1 128 ? -20.391 -39.950 39.400 1.00 38.72 311 GLN A CA 1
ATOM 853 C C . GLN A 1 128 ? -20.640 -39.072 40.644 1.00 37.08 311 GLN A C 1
ATOM 854 O O . GLN A 1 128 ? -21.569 -39.406 41.379 1.00 37.74 311 GLN A O 1
ATOM 860 N N . ASP A 1 129 ? -19.850 -38.030 40.899 1.00 32.23 312 ASP A N 1
ATOM 861 C CA . ASP A 1 129 ? -20.068 -37.152 42.063 1.00 34.91 312 ASP A CA 1
ATOM 862 C C . ASP A 1 129 ? -21.430 -36.469 41.913 1.00 38.58 312 ASP A C 1
ATOM 863 O O . ASP A 1 129 ? -22.159 -36.308 42.904 1.00 37.13 312 ASP A O 1
ATOM 868 N N . ILE A 1 130 ? -21.769 -36.077 40.692 1.00 37.43 313 ILE A N 1
ATOM 869 C CA . ILE A 1 130 ? -23.040 -35.362 40.411 1.00 35.67 313 ILE A CA 1
ATOM 870 C C . ILE A 1 130 ? -24.183 -36.369 40.606 1.00 32.96 313 ILE A C 1
ATOM 871 O O . ILE A 1 130 ? -25.171 -36.009 41.241 1.00 36.76 313 ILE A O 1
ATOM 876 N N . TRP A 1 131 ? -24.020 -37.597 40.126 1.00 32.01 314 TRP A N 1
ATOM 877 C CA . TRP A 1 131 ? -24.981 -38.703 40.363 1.00 32.91 314 TRP A CA 1
ATOM 878 C C . TRP A 1 131 ? -25.271 -38.809 41.873 1.00 37.57 314 TRP A C 1
ATOM 879 O O . TRP A 1 131 ? -26.452 -38.824 42.286 1.00 29.47 314 TRP A O 1
ATOM 890 N N . LYS A 1 132 ? -24.244 -38.849 42.690 1.00 34.24 315 LYS A N 1
ATOM 891 C CA . LYS A 1 132 ? -24.427 -38.999 44.162 1.00 38.14 315 LYS A CA 1
ATOM 892 C C . LYS A 1 132 ? -25.174 -37.791 44.724 1.00 39.25 315 LYS A C 1
ATOM 893 O O . LYS A 1 132 ? -25.950 -37.988 45.676 1.00 34.91 315 LYS A O 1
ATOM 899 N N . LYS A 1 133 ? -24.906 -36.582 44.208 1.00 37.62 316 LYS A N 1
ATOM 900 C CA . LYS A 1 133 ? -25.593 -35.356 44.680 1.00 36.85 316 LYS A CA 1
ATOM 901 C C . LYS A 1 133 ? -27.080 -35.467 44.329 1.00 35.35 316 LYS A C 1
ATOM 902 O O . LYS A 1 133 ? -27.914 -35.205 45.199 1.00 34.15 316 LYS A O 1
ATOM 908 N N . LEU A 1 134 ? -27.413 -35.876 43.126 1.00 32.11 317 LEU A N 1
ATOM 909 C CA . LEU A 1 134 ? -28.830 -35.974 42.716 1.00 31.68 317 LEU A CA 1
ATOM 910 C C . LEU A 1 134 ? -29.530 -37.020 43.589 1.00 32.28 317 LEU A C 1
ATOM 911 O O . LEU A 1 134 ? -30.723 -36.821 43.943 1.00 36.95 317 LEU A O 1
ATOM 916 N N . ALA A 1 135 ? -28.893 -38.161 43.819 1.00 33.99 318 ALA A N 1
ATOM 917 C CA . ALA A 1 135 ? -29.429 -39.228 44.708 1.00 34.38 318 ALA A CA 1
ATOM 918 C C . ALA A 1 135 ? -29.586 -38.702 46.140 1.00 34.38 318 ALA A C 1
ATOM 919 O O . ALA A 1 135 ? -30.602 -38.994 46.786 1.00 34.71 318 ALA A O 1
ATOM 921 N N . ALA A 1 136 ? -28.593 -38.032 46.685 1.00 31.39 319 ALA A N 1
ATOM 922 C CA . ALA A 1 136 ? -28.678 -37.518 48.067 1.00 36.64 319 ALA A CA 1
ATOM 923 C C . ALA A 1 136 ? -29.823 -36.491 48.187 1.00 38.07 319 ALA A C 1
ATOM 924 O O . ALA A 1 136 ? -30.388 -36.334 49.290 1.00 34.98 319 ALA A O 1
ATOM 926 N N . LYS A 1 137 ? -30.215 -35.843 47.099 1.00 33.20 320 LYS A N 1
ATOM 927 C CA . LYS A 1 137 ? -31.324 -34.854 47.128 1.00 34.93 320 LYS A CA 1
ATOM 928 C C . LYS A 1 137 ? -32.669 -35.589 47.093 1.00 33.18 320 LYS A C 1
ATOM 929 O O . LYS A 1 137 ? -33.729 -34.991 47.324 1.00 35.80 320 LYS A O 1
ATOM 935 N N . GLY A 1 138 ? -32.660 -36.853 46.733 1.00 30.39 321 GLY A N 1
ATOM 936 C CA . GLY A 1 138 ? -33.908 -37.615 46.635 1.00 32.41 321 GLY A CA 1
ATOM 937 C C . GLY A 1 138 ? -34.475 -37.528 45.255 1.00 33.11 321 GLY A C 1
ATOM 938 O O . GLY A 1 138 ? -35.635 -37.924 45.057 1.00 31.78 321 GLY A O 1
ATOM 939 N N . ASP A 1 139 ? -33.673 -37.103 44.280 1.00 32.29 322 ASP A N 1
ATOM 940 C CA . ASP A 1 139 ? -34.245 -36.852 42.935 1.00 31.50 322 ASP A CA 1
ATOM 941 C C . ASP A 1 139 ? -34.082 -38.087 42.030 1.00 33.56 322 ASP A C 1
ATOM 942 O O . ASP A 1 139 ? -34.546 -38.037 40.857 1.00 31.87 322 ASP A O 1
ATOM 947 N N . ILE A 1 140 ? -33.493 -39.188 42.525 1.00 32.16 323 ILE A N 1
ATOM 948 C CA . ILE A 1 140 ? -33.309 -40.418 41.692 1.00 33.26 323 ILE A CA 1
ATOM 949 C C . ILE A 1 140 ? -34.098 -41.572 42.289 1.00 34.62 323 ILE A C 1
ATOM 950 O O . ILE A 1 140 ? -34.048 -41.754 43.523 1.00 34.06 323 ILE A O 1
ATOM 955 N N . TYR A 1 141 ? -34.746 -42.355 41.441 1.00 32.02 324 TYR A N 1
ATOM 956 C CA . TYR A 1 141 ? -35.445 -43.573 41.907 1.00 34.08 324 TYR A CA 1
ATOM 957 C C . TYR A 1 141 ? -35.243 -44.681 40.891 1.00 34.32 324 TYR A C 1
ATOM 958 O O . TYR A 1 141 ? -34.772 -44.392 39.769 1.00 35.03 324 TYR A O 1
ATOM 967 N N . LEU A 1 142 ? -35.580 -45.915 41.285 1.00 31.64 325 LEU A N 1
ATOM 968 C CA . LEU A 1 142 ? -35.462 -47.078 40.387 1.00 32.65 325 LEU A CA 1
ATOM 969 C C . LEU A 1 142 ? -36.815 -47.296 39.759 1.00 39.46 325 LEU A C 1
ATOM 970 O O . LEU A 1 142 ? -37.771 -47.401 40.465 1.00 37.44 325 LEU A O 1
ATOM 975 N N . GLY A 1 143 ? -36.877 -47.222 38.440 1.00 37.15 326 GLY A N 1
ATOM 976 C CA . GLY A 1 143 ? -38.109 -47.507 37.699 1.00 36.98 326 GLY A CA 1
ATOM 977 C C . GLY A 1 143 ? -37.824 -48.369 36.487 1.00 39.62 326 GLY A C 1
ATOM 978 O O . GLY A 1 143 ? -36.884 -49.181 36.484 1.00 36.96 326 GLY A O 1
ATOM 979 N N . LYS A 1 144 ? -38.643 -48.200 35.479 1.00 41.29 327 LYS A N 1
ATOM 980 C CA . LYS A 1 144 ? -38.749 -49.173 34.397 1.00 47.76 327 LYS A CA 1
ATOM 981 C C . LYS A 1 144 ? -39.185 -48.431 33.139 1.00 44.62 327 LYS A C 1
ATOM 982 O O . LYS A 1 144 ? -40.253 -47.798 33.156 1.00 47.58 327 LYS A O 1
ATOM 988 N N . TYR A 1 145 ? -38.390 -48.535 32.085 1.00 45.58 328 TYR A N 1
ATOM 989 C CA . TYR A 1 145 ? -38.815 -48.076 30.744 1.00 47.47 328 TYR A CA 1
ATOM 990 C C . TYR A 1 145 ? -39.450 -49.240 29.967 1.00 47.36 328 TYR A C 1
ATOM 991 O O . TYR A 1 145 ? -38.765 -50.280 29.811 1.00 49.92 328 TYR A O 1
ATOM 1000 N N . GLU A 1 146 ? -40.670 -49.018 29.457 1.00 46.08 329 GLU A N 1
ATOM 1001 C CA . GLU A 1 146 ? -41.384 -49.897 28.498 1.00 59.54 329 GLU A CA 1
ATOM 1002 C C . GLU A 1 146 ? -41.623 -49.126 27.179 1.00 52.55 329 GLU A C 1
ATOM 1003 O O . GLU A 1 146 ? -42.510 -48.259 27.190 1.00 58.26 329 GLU A O 1
ATOM 1009 N N . GLY A 1 147 ? -40.844 -49.385 26.120 1.00 56.13 330 GLY A N 1
ATOM 1010 C CA . GLY A 1 147 ? -41.074 -48.782 24.782 1.00 57.56 330 GLY A CA 1
ATOM 1011 C C . GLY A 1 147 ? -39.890 -48.858 23.835 1.00 53.90 330 GLY A C 1
ATOM 1012 O O . GLY A 1 147 ? -38.976 -49.724 24.025 1.00 55.39 330 GLY A O 1
ATOM 1013 N N . TRP A 1 148 ? -39.837 -47.950 22.844 1.00 55.38 331 TRP A N 1
ATOM 1014 C CA . TRP A 1 148 ? -38.799 -48.024 21.782 1.00 45.13 331 TRP A CA 1
ATOM 1015 C C . TRP A 1 148 ? -37.522 -47.297 22.194 1.00 46.47 331 TRP A C 1
ATOM 1016 O O . TRP A 1 148 ? -37.600 -46.294 22.864 1.00 51.01 331 TRP A O 1
ATOM 1027 N N . TYR A 1 149 ? -36.396 -47.774 21.706 1.00 44.61 332 TYR A N 1
ATOM 1028 C CA . TYR A 1 149 ? -35.052 -47.183 21.864 1.00 47.93 332 TYR A CA 1
ATOM 1029 C C . TYR A 1 149 ? -34.340 -47.287 20.510 1.00 52.64 332 TYR A C 1
ATOM 1030 O O . TYR A 1 149 ? -34.552 -48.222 19.773 1.00 57.66 332 TYR A O 1
ATOM 1039 N N . SER A 1 150 ? -33.470 -46.341 20.212 1.00 53.80 333 SER A N 1
ATOM 1040 C CA . SER A 1 150 ? -32.659 -46.357 18.982 1.00 59.08 333 SER A CA 1
ATOM 1041 C C . SER A 1 150 ? -31.206 -46.074 19.373 1.00 57.10 333 SER A C 1
ATOM 1042 O O . SER A 1 150 ? -30.852 -44.910 19.716 1.00 56.23 333 SER A O 1
ATOM 1045 N N . VAL A 1 151 ? -30.400 -47.129 19.363 1.00 58.17 334 VAL A N 1
ATOM 1046 C CA . VAL A 1 151 ? -28.936 -47.050 19.642 1.00 54.03 334 VAL A CA 1
ATOM 1047 C C . VAL A 1 151 ? -28.316 -45.898 18.832 1.00 58.10 334 VAL A C 1
ATOM 1048 O O . VAL A 1 151 ? -27.429 -45.145 19.347 1.00 56.95 334 VAL A O 1
ATOM 1052 N N . SER A 1 152 ? -28.739 -45.748 17.588 1.00 50.45 335 SER A N 1
ATOM 1053 C CA . SER A 1 152 ? -28.033 -44.898 16.610 1.00 58.08 335 SER A CA 1
ATOM 1054 C C . SER A 1 152 ? -28.368 -43.438 16.921 1.00 69.55 335 SER A C 1
ATOM 1055 O O . SER A 1 152 ? -27.521 -42.576 16.607 1.00 60.26 335 SER A O 1
ATOM 1058 N N . ASP A 1 153 ? -29.542 -43.188 17.538 1.00 62.53 336 ASP A N 1
ATOM 1059 C CA . ASP A 1 153 ? -29.988 -41.828 17.947 1.00 64.24 336 ASP A CA 1
ATOM 1060 C C . ASP A 1 153 ? -29.684 -41.580 19.434 1.00 69.16 336 ASP A C 1
ATOM 1061 O O . ASP A 1 153 ? -29.728 -40.381 19.825 1.00 54.01 336 ASP A O 1
ATOM 1066 N N . GLU A 1 154 ? -29.286 -42.646 20.151 1.00 61.72 337 GLU A N 1
ATOM 1067 C CA . GLU A 1 154 ? -29.101 -42.750 21.621 1.00 72.82 337 GLU A CA 1
ATOM 1068 C C . GLU A 1 154 ? -30.306 -42.084 22.271 1.00 65.95 337 GLU A C 1
ATOM 1069 O O . GLU A 1 154 ? -30.130 -41.073 23.009 1.00 53.37 337 GLU A O 1
ATOM 1075 N N . SER A 1 155 ? -31.487 -42.601 21.955 1.00 60.77 338 SER A N 1
ATOM 1076 C CA . SER A 1 155 ? -32.743 -41.872 22.209 1.00 54.50 338 SER A CA 1
ATOM 1077 C C . SER A 1 155 ? -33.872 -42.848 22.472 1.00 49.48 338 SER A C 1
ATOM 1078 O O . SER A 1 155 ? -33.906 -43.863 21.830 1.00 49.44 338 SER A O 1
ATOM 1081 N N . PHE A 1 156 ? -34.789 -42.433 23.347 1.00 43.75 339 PHE A N 1
ATOM 1082 C CA . PHE A 1 156 ? -36.067 -43.088 23.709 1.00 41.60 339 PHE A CA 1
ATOM 1083 C C . PHE A 1 156 ? -37.124 -42.530 22.777 1.00 46.83 339 PHE A C 1
ATOM 1084 O O . PHE A 1 156 ? -37.115 -41.301 22.562 1.00 48.17 339 PHE A O 1
ATOM 1092 N N . LEU A 1 157 ? -38.014 -43.368 22.255 1.00 47.64 340 LEU A N 1
ATOM 1093 C CA . LEU A 1 157 ? -39.018 -42.895 21.276 1.00 54.77 340 LEU A CA 1
ATOM 1094 C C . LEU A 1 157 ? -40.407 -43.358 21.679 1.00 47.53 340 LEU A C 1
ATOM 1095 O O . LEU A 1 157 ? -40.573 -44.495 22.107 1.00 57.43 340 LEU A O 1
ATOM 1100 N N . THR A 1 158 ? -41.379 -42.494 21.460 1.00 51.42 341 THR A N 1
ATOM 1101 C CA . THR A 1 158 ? -42.815 -42.797 21.610 1.00 57.39 341 THR A CA 1
ATOM 1102 C C . THR A 1 158 ? -43.321 -43.473 20.337 1.00 68.26 341 THR A C 1
ATOM 1103 O O . THR A 1 158 ? -42.594 -43.417 19.325 1.00 64.85 341 THR A O 1
ATOM 1107 N N . ALA A 1 159 ? -44.568 -43.952 20.355 1.00 63.82 342 ALA A N 1
ATOM 1108 C CA . ALA A 1 159 ? -45.202 -44.728 19.264 1.00 69.52 342 ALA A CA 1
ATOM 1109 C C . ALA A 1 159 ? -45.434 -43.834 18.038 1.00 70.15 342 ALA A C 1
ATOM 1110 O O . ALA A 1 159 ? -45.251 -44.302 16.896 1.00 64.74 342 ALA A O 1
ATOM 1112 N N . GLN A 1 160 ? -45.765 -42.563 18.246 1.00 69.62 343 GLN A N 1
ATOM 1113 C CA . GLN A 1 160 ? -46.078 -41.645 17.120 1.00 66.27 343 GLN A CA 1
ATOM 1114 C C . GLN A 1 160 ? -44.785 -41.233 16.393 1.00 67.12 343 GLN A C 1
ATOM 1115 O O . GLN A 1 160 ? -44.924 -40.690 15.295 1.00 59.33 343 GLN A O 1
ATOM 1121 N N . ASN A 1 161 ? -43.586 -41.540 16.925 1.00 55.90 344 ASN A N 1
ATOM 1122 C CA . ASN A 1 161 ? -42.277 -41.196 16.303 1.00 57.54 344 ASN A CA 1
ATOM 1123 C C . ASN A 1 161 ? -41.600 -42.434 15.702 1.00 53.83 344 ASN A C 1
ATOM 1124 O O . ASN A 1 161 ? -40.403 -42.363 15.342 1.00 47.40 344 ASN A O 1
ATOM 1129 N N . VAL A 1 162 ? -42.372 -43.501 15.522 1.00 60.53 345 VAL A N 1
ATOM 1130 C CA . VAL A 1 162 ? -41.879 -44.795 14.997 1.00 58.56 345 VAL A CA 1
ATOM 1131 C C . VAL A 1 162 ? -42.763 -45.186 13.821 1.00 55.59 345 VAL A C 1
ATOM 1132 O O . VAL A 1 162 ? -43.979 -44.922 13.869 1.00 52.58 345 VAL A O 1
ATOM 1136 N N . ALA A 1 163 ? -42.178 -45.837 12.821 1.00 49.43 346 ALA A N 1
ATOM 1137 C CA . ALA A 1 163 ? -42.983 -46.340 11.689 1.00 55.32 346 ALA A CA 1
ATOM 1138 C C . ALA A 1 163 ? -42.412 -47.657 11.155 1.00 53.51 346 ALA A C 1
ATOM 1139 O O . ALA A 1 163 ? -41.264 -48.045 11.537 1.00 49.54 346 ALA A O 1
ATOM 1141 N N . ASP A 1 164 ? -43.161 -48.288 10.246 1.00 58.18 347 ASP A N 1
ATOM 1142 C CA . ASP A 1 164 ? -42.680 -49.476 9.486 1.00 50.31 347 ASP A CA 1
ATOM 1143 C C . ASP A 1 164 ? -41.491 -49.066 8.616 1.00 49.52 347 ASP A C 1
ATOM 1144 O O . ASP A 1 164 ? -41.445 -47.933 8.054 1.00 51.73 347 ASP A O 1
ATOM 1149 N N . GLY A 1 165 ? -40.537 -49.971 8.527 1.00 45.69 348 GLY A N 1
ATOM 1150 C CA . GLY A 1 165 ? -39.380 -49.882 7.631 1.00 48.28 348 GLY A CA 1
ATOM 1151 C C . GLY A 1 165 ? -38.830 -51.266 7.414 1.00 46.50 348 GLY A C 1
ATOM 1152 O O . GLY A 1 165 ? -39.600 -52.245 7.511 1.00 46.68 348 GLY A O 1
ATOM 1153 N N . VAL A 1 166 ? -37.538 -51.363 7.162 1.00 46.47 349 VAL A N 1
ATOM 1154 C CA . VAL A 1 166 ? -36.905 -52.671 6.896 1.00 57.29 349 VAL A CA 1
ATOM 1155 C C . VAL A 1 166 ? -35.487 -52.594 7.447 1.00 58.14 349 VAL A C 1
ATOM 1156 O O . VAL A 1 166 ? -34.872 -51.521 7.302 1.00 53.72 349 VAL A O 1
ATOM 1160 N N . ASP A 1 167 ? -35.030 -53.692 8.059 1.00 58.61 350 ASP A N 1
ATOM 1161 C CA . ASP A 1 167 ? -33.735 -53.785 8.782 1.00 66.32 350 ASP A CA 1
ATOM 1162 C C . ASP A 1 167 ? -32.684 -54.204 7.760 1.00 68.26 350 ASP A C 1
ATOM 1163 O O . ASP A 1 167 ? -33.099 -54.435 6.621 1.00 71.31 350 ASP A O 1
ATOM 1168 N N . ARG A 1 168 ? -31.420 -54.381 8.171 1.00 67.65 351 ARG A N 1
ATOM 1169 C CA . ARG A 1 168 ? -30.265 -54.733 7.294 1.00 69.42 351 ARG A CA 1
ATOM 1170 C C . ARG A 1 168 ? -30.556 -55.995 6.450 1.00 67.87 351 ARG A C 1
ATOM 1171 O O . ARG A 1 168 ? -29.905 -56.182 5.412 1.00 66.69 351 ARG A O 1
ATOM 1173 N N . ASP A 1 169 ? -31.486 -56.852 6.880 1.00 75.42 352 ASP A N 1
ATOM 1174 C CA . ASP A 1 169 ? -31.804 -58.156 6.229 1.00 77.66 352 ASP A CA 1
ATOM 1175 C C . ASP A 1 169 ? -33.100 -58.075 5.411 1.00 86.75 352 ASP A C 1
ATOM 1176 O O . ASP A 1 169 ? -33.526 -59.134 4.850 1.00 68.89 352 ASP A O 1
ATOM 1181 N N . GLY A 1 170 ? -33.722 -56.897 5.366 1.00 69.54 353 GLY A N 1
ATOM 1182 C CA . GLY A 1 170 ? -34.910 -56.657 4.538 1.00 70.27 353 GLY A CA 1
ATOM 1183 C C . GLY A 1 170 ? -36.148 -57.221 5.198 1.00 67.33 353 GLY A C 1
ATOM 1184 O O . GLY A 1 170 ? -37.203 -57.289 4.525 1.00 68.12 353 GLY A O 1
ATOM 1185 N N . LYS A 1 171 ? -36.041 -57.600 6.471 1.00 63.69 354 LYS A N 1
ATOM 1186 C CA . LYS A 1 171 ? -37.213 -58.014 7.280 1.00 64.52 354 LYS A CA 1
ATOM 1187 C C . LYS A 1 171 ? -38.000 -56.758 7.649 1.00 64.68 354 LYS A C 1
ATOM 1188 O O . LYS A 1 171 ? -37.402 -55.753 8.064 1.00 57.92 354 LYS A O 1
ATOM 1194 N N . PRO A 1 172 ? -39.351 -56.782 7.498 1.00 64.07 355 PRO A N 1
ATOM 1195 C CA . PRO A 1 172 ? -40.210 -55.752 8.069 1.00 68.75 355 PRO A CA 1
ATOM 1196 C C . PRO A 1 172 ? -39.811 -55.579 9.543 1.00 78.16 355 PRO A C 1
ATOM 1197 O O . PRO A 1 172 ? -39.499 -56.566 10.200 1.00 80.72 355 PRO A O 1
ATOM 1201 N N . CYS A 1 173 ? -39.764 -54.334 10.009 1.00 79.00 356 CYS A N 1
ATOM 1202 C CA . CYS A 1 173 ? -39.384 -53.980 11.399 1.00 71.17 356 CYS A CA 1
ATOM 1203 C C . CYS A 1 173 ? -39.977 -52.613 11.741 1.00 72.84 356 CYS A C 1
ATOM 1204 O O . CYS A 1 173 ? -40.823 -52.107 10.945 1.00 61.97 356 CYS A O 1
ATOM 1207 N N . LYS A 1 174 ? -39.562 -52.037 12.871 1.00 62.89 357 LYS A N 1
ATOM 1208 C CA . LYS A 1 174 ? -39.915 -50.647 13.222 1.00 54.51 357 LYS A CA 1
ATOM 1209 C C . LYS A 1 174 ? -38.679 -49.786 13.053 1.00 51.63 357 LYS A C 1
ATOM 1210 O O . LYS A 1 174 ? -37.576 -50.314 13.153 1.00 52.17 357 LYS A O 1
ATOM 1216 N N . VAL A 1 175 ? -38.892 -48.505 12.754 1.00 50.99 358 VAL A N 1
ATOM 1217 C CA . VAL A 1 175 ? -37.801 -47.551 12.437 1.00 50.97 358 VAL A CA 1
ATOM 1218 C C . VAL A 1 175 ? -38.186 -46.216 13.059 1.00 45.87 358 VAL A C 1
ATOM 1219 O O . VAL A 1 175 ? -39.404 -45.929 13.193 1.00 46.10 358 VAL A O 1
ATOM 1223 N N . SER A 1 176 ? -37.179 -45.411 13.343 1.00 45.35 359 SER A N 1
ATOM 1224 C CA . SER A 1 176 ? -37.356 -44.007 13.788 1.00 53.20 359 SER A CA 1
ATOM 1225 C C . SER A 1 176 ? -37.848 -43.129 12.619 1.00 53.73 359 SER A C 1
ATOM 1226 O O . SER A 1 176 ? -37.158 -43.073 11.582 1.00 45.81 359 SER A O 1
ATOM 1229 N N . LEU A 1 177 ? -38.944 -42.402 12.832 1.00 45.48 360 LEU A N 1
ATOM 1230 C CA . LEU A 1 177 ? -39.459 -41.385 11.881 1.00 54.50 360 LEU A CA 1
ATOM 1231 C C . LEU A 1 177 ? -38.462 -40.241 11.755 1.00 58.50 360 LEU A C 1
ATOM 1232 O O . LEU A 1 177 ? -38.481 -39.547 10.748 1.00 55.18 360 LEU A O 1
ATOM 1237 N N . GLU A 1 178 ? -37.627 -40.027 12.759 1.00 52.54 361 GLU A N 1
ATOM 1238 C CA . GLU A 1 178 ? -36.704 -38.876 12.762 1.00 59.06 361 GLU A CA 1
ATOM 1239 C C . GLU A 1 178 ? -35.437 -39.254 11.994 1.00 52.50 361 GLU A C 1
ATOM 1240 O O . GLU A 1 178 ? -34.953 -38.409 11.247 1.00 58.39 361 GLU A O 1
ATOM 1246 N N . SER A 1 179 ? -34.905 -40.459 12.153 1.00 56.23 362 SER A N 1
ATOM 1247 C CA . SER A 1 179 ? -33.527 -40.787 11.691 1.00 59.61 362 SER A CA 1
ATOM 1248 C C . SER A 1 179 ? -33.513 -41.879 10.619 1.00 56.31 362 SER A C 1
ATOM 1249 O O . SER A 1 179 ? -32.443 -42.107 10.015 1.00 65.06 362 SER A O 1
ATOM 1252 N N . GLY A 1 180 ? -34.578 -42.650 10.532 1.00 52.16 363 GLY A N 1
ATOM 1253 C CA . GLY A 1 180 ? -34.605 -43.867 9.707 1.00 61.45 363 GLY A CA 1
ATOM 1254 C C . GLY A 1 180 ? -33.953 -45.063 10.378 1.00 60.30 363 GLY A C 1
ATOM 1255 O O . GLY A 1 180 ? -34.034 -46.142 9.806 1.00 58.51 363 GLY A O 1
ATOM 1256 N N . HIS A 1 181 ? -33.390 -44.950 11.579 1.00 60.41 364 HIS A N 1
ATOM 1257 C CA . HIS A 1 181 ? -32.638 -46.084 12.171 1.00 58.39 364 HIS A CA 1
ATOM 1258 C C . HIS A 1 181 ? -33.579 -47.116 12.778 1.00 58.92 364 HIS A C 1
ATOM 1259 O O . HIS A 1 181 ? -34.742 -46.784 13.174 1.00 58.09 364 HIS A O 1
ATOM 1266 N N . VAL A 1 182 ? -33.070 -48.340 12.849 1.00 56.71 365 VAL A N 1
ATOM 1267 C CA . VAL A 1 182 ? -33.775 -49.497 13.459 1.00 66.12 365 VAL A CA 1
ATOM 1268 C C . VAL A 1 182 ? -34.057 -49.204 14.945 1.00 67.55 365 VAL A C 1
ATOM 1269 O O . VAL A 1 182 ? -33.190 -48.679 15.674 1.00 51.04 365 VAL A O 1
ATOM 1273 N N . VAL A 1 183 ? -35.247 -49.573 15.374 1.00 53.22 366 VAL A N 1
ATOM 1274 C CA . VAL A 1 183 ? -35.757 -49.272 16.724 1.00 66.67 366 VAL A CA 1
ATOM 1275 C C . VAL A 1 183 ? -35.851 -50.601 17.497 1.00 77.52 366 VAL A C 1
ATOM 1276 O O . VAL A 1 183 ? -36.796 -51.401 17.240 1.00 78.26 366 VAL A O 1
ATOM 1280 N N . THR A 1 184 ? -34.877 -50.834 18.388 1.00 67.95 367 THR A N 1
ATOM 1281 C CA . THR A 1 184 ? -34.861 -51.989 19.336 1.00 78.97 367 THR A CA 1
ATOM 1282 C C . THR A 1 184 ? -35.911 -51.739 20.428 1.00 75.33 367 THR A C 1
ATOM 1283 O O . THR A 1 184 ? -35.850 -50.653 21.049 1.00 77.45 367 THR A O 1
ATOM 1287 N N . TRP A 1 185 ? -36.861 -52.660 20.646 1.00 62.61 368 TRP A N 1
ATOM 1288 C CA . TRP A 1 185 ? -37.859 -52.509 21.743 1.00 72.34 368 TRP A CA 1
ATOM 1289 C C . TRP A 1 185 ? -37.231 -52.912 23.094 1.00 76.17 368 TRP A C 1
ATOM 1290 O O . TRP A 1 185 ? -36.451 -53.875 23.117 1.00 84.36 368 TRP A O 1
ATOM 1301 N N . VAL A 1 186 ? -37.554 -52.166 24.163 1.00 69.54 369 VAL A N 1
ATOM 1302 C CA . VAL A 1 186 ? -36.960 -52.284 25.524 1.00 65.50 369 VAL A CA 1
ATOM 1303 C C . VAL A 1 186 ? -38.091 -52.377 26.565 1.00 68.95 369 VAL A C 1
ATOM 1304 O O . VAL A 1 186 ? -39.072 -51.609 26.495 1.00 69.43 369 VAL A O 1
ATOM 1308 N N . GLU A 1 187 ? -37.931 -53.288 27.530 1.00 69.14 370 GLU A N 1
ATOM 1309 C CA . GLU A 1 187 ? -38.793 -53.419 28.730 1.00 67.88 370 GLU A CA 1
ATOM 1310 C C . GLU A 1 187 ? -37.839 -53.659 29.899 1.00 72.69 370 GLU A C 1
ATOM 1311 O O . GLU A 1 187 ? -37.478 -54.816 30.113 1.00 68.97 370 GLU A O 1
ATOM 1317 N N . GLU A 1 188 ? -37.369 -52.599 30.562 1.00 64.10 371 GLU A N 1
ATOM 1318 C CA . GLU A 1 188 ? -36.062 -52.658 31.269 1.00 73.13 371 GLU A CA 1
ATOM 1319 C C . GLU A 1 188 ? -35.993 -51.717 32.483 1.00 52.03 371 GLU A C 1
ATOM 1320 O O . GLU A 1 188 ? -36.355 -50.514 32.356 1.00 49.48 371 GLU A O 1
ATOM 1326 N N . GLU A 1 189 ? -35.443 -52.215 33.580 1.00 47.16 372 GLU A N 1
A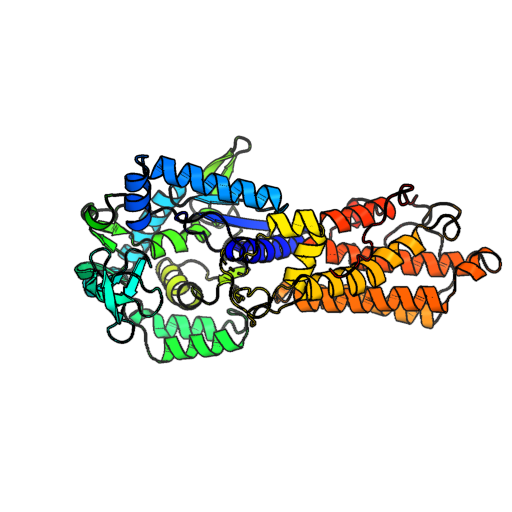TOM 1327 C CA . GLU A 1 189 ? -35.223 -51.383 34.785 1.00 47.66 372 GLU A CA 1
ATOM 1328 C C . GLU A 1 189 ? -34.147 -50.343 34.471 1.00 39.67 372 GLU A C 1
ATOM 1329 O O . GLU A 1 189 ? -33.118 -50.643 33.808 1.00 43.52 372 GLU A O 1
ATOM 1335 N N . ASN A 1 190 ? -34.367 -49.144 34.962 1.00 35.51 373 ASN A N 1
ATOM 1336 C CA . ASN A 1 190 ? -33.369 -48.067 34.880 1.00 36.80 373 ASN A CA 1
ATOM 1337 C C . ASN A 1 190 ? -33.622 -47.100 36.044 1.00 33.96 373 ASN A C 1
ATOM 1338 O O . ASN A 1 190 ? -34.795 -46.858 36.465 1.00 32.84 373 ASN A O 1
ATOM 1343 N N . TYR A 1 191 ? -32.561 -46.448 36.430 1.00 31.51 374 TYR A N 1
ATOM 1344 C CA . TYR A 1 191 ? -32.624 -45.327 37.362 1.00 33.01 374 TYR A CA 1
ATOM 1345 C C . TYR A 1 191 ? -33.288 -44.171 36.614 1.00 34.50 374 TYR A C 1
ATOM 1346 O O . TYR A 1 191 ? -33.167 -44.010 35.359 1.00 33.11 374 TYR A O 1
ATOM 1355 N N . MET A 1 192 ? -34.049 -43.400 37.375 1.00 33.39 375 MET A N 1
ATOM 1356 C CA . MET A 1 192 ? -34.906 -42.335 36.818 1.00 35.63 375 MET A CA 1
ATOM 1357 C C . MET A 1 192 ? -34.641 -41.032 37.588 1.00 34.62 375 MET A C 1
ATOM 1358 O O . MET A 1 192 ? -34.327 -41.089 38.818 1.00 30.72 375 MET A O 1
ATOM 1363 N N . PHE A 1 193 ? -34.877 -39.900 36.934 1.00 31.49 376 PHE A N 1
ATOM 1364 C CA . PHE A 1 193 ? -34.758 -38.546 37.505 1.00 33.39 376 PHE A CA 1
ATOM 1365 C C . PHE A 1 193 ? -36.147 -37.947 37.497 1.00 31.62 376 PHE A C 1
ATOM 1366 O O . PHE A 1 193 ? -36.785 -38.009 36.484 1.00 33.66 376 PHE A O 1
ATOM 1374 N N . ARG A 1 194 ? -36.566 -37.473 38.664 1.00 33.74 377 ARG A N 1
ATOM 1375 C CA . ARG A 1 194 ? -37.880 -36.839 38.940 1.00 37.29 377 ARG A CA 1
ATOM 1376 C C . ARG A 1 194 ? -37.965 -35.482 38.252 1.00 34.24 377 ARG A C 1
ATOM 1377 O O . ARG A 1 194 ? -38.275 -34.510 38.961 1.00 37.48 377 ARG A O 1
ATOM 1385 N N . LEU A 1 195 ? -37.820 -35.421 36.926 1.00 33.63 378 LEU A N 1
ATOM 1386 C CA . LEU A 1 195 ? -38.028 -34.146 36.173 1.00 34.81 378 LEU A CA 1
ATOM 1387 C C . LEU A 1 195 ? -39.443 -33.542 36.420 1.00 35.74 378 LEU A C 1
ATOM 1388 O O . LEU A 1 195 ? -39.552 -32.297 36.497 1.00 31.89 378 LEU A O 1
ATOM 1393 N N . SER A 1 196 ? -40.489 -34.348 36.529 1.00 36.81 379 SER A N 1
ATOM 1394 C CA . SER A 1 196 ? -41.893 -33.854 36.774 1.00 36.28 379 SER A CA 1
ATOM 1395 C C . SER A 1 196 ? -41.957 -32.924 38.003 1.00 40.34 379 SER A C 1
ATOM 1396 O O . SER A 1 196 ? -42.744 -31.976 38.016 1.00 43.05 379 SER A O 1
ATOM 1399 N N . ALA A 1 197 ? -41.066 -33.083 38.983 1.00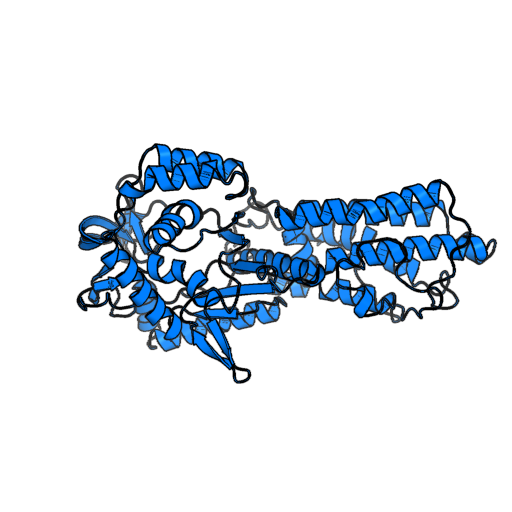 39.14 380 ALA A N 1
ATOM 1400 C CA . ALA A 1 197 ? -41.076 -32.306 40.229 1.00 39.80 380 ALA A CA 1
ATOM 1401 C C . ALA A 1 197 ? -40.528 -30.885 40.017 1.00 41.67 380 ALA A C 1
ATOM 1402 O O . ALA A 1 197 ? -40.698 -30.080 40.927 1.00 35.55 380 ALA A O 1
ATOM 1404 N N . PHE A 1 198 ? -39.877 -30.572 38.893 1.00 35.65 381 PHE A N 1
ATOM 1405 C CA . PHE A 1 198 ? -39.180 -29.283 38.705 1.00 35.78 381 PHE A CA 1
ATOM 1406 C C . PHE A 1 198 ? -40.011 -28.299 37.875 1.00 37.71 381 PHE A C 1
ATOM 1407 O O . PHE A 1 198 ? -39.503 -27.196 37.645 1.00 33.49 381 PHE A O 1
ATOM 1415 N N . ARG A 1 199 ? -41.224 -28.657 37.454 1.00 44.52 382 ARG A N 1
ATOM 1416 C CA . ARG A 1 199 ? -42.108 -27.778 36.619 1.00 46.40 382 ARG A CA 1
ATOM 1417 C C . ARG A 1 199 ? -42.094 -26.339 37.114 1.00 44.34 382 ARG A C 1
ATOM 1418 O O . ARG A 1 199 ? -41.864 -25.441 36.293 1.00 45.67 382 ARG A O 1
ATOM 1426 N N . GLU A 1 200 ? -42.394 -26.088 38.382 1.00 47.54 383 GLU A N 1
ATOM 1427 C CA . GLU A 1 200 ? -42.581 -24.702 38.866 1.00 46.33 383 GLU A CA 1
ATOM 1428 C C . GLU A 1 200 ? -41.222 -24.019 38.920 1.00 47.20 383 GLU A C 1
ATOM 1429 O O . GLU A 1 200 ? -41.161 -22.809 38.642 1.00 47.92 383 GLU A O 1
ATOM 1435 N N . ARG A 1 201 ? -40.196 -24.707 39.422 1.00 40.43 384 ARG A N 1
ATOM 1436 C CA . ARG A 1 201 ? -38.836 -24.103 39.532 1.00 44.29 384 ARG A CA 1
ATOM 1437 C C . ARG A 1 201 ? -38.390 -23.672 38.120 1.00 40.99 384 ARG A C 1
ATOM 1438 O O . ARG A 1 201 ? -37.797 -22.569 38.002 1.00 42.12 384 ARG A O 1
ATOM 1446 N N . LEU A 1 202 ? -38.736 -24.455 37.092 1.00 43.23 385 LEU A N 1
ATOM 1447 C CA . LEU A 1 202 ? -38.340 -24.157 35.687 1.00 40.74 385 LEU A CA 1
ATOM 1448 C C . LEU A 1 202 ? -39.103 -22.916 35.202 1.00 44.53 385 LEU A C 1
ATOM 1449 O O . LEU A 1 202 ? -38.456 -22.026 34.631 1.00 40.68 385 LEU A O 1
ATOM 1454 N N . LEU A 1 203 ? -40.417 -22.851 35.416 1.00 48.59 386 LEU A N 1
ATOM 1455 C CA . LEU A 1 203 ? -41.241 -21.688 34.969 1.00 46.30 386 LEU A CA 1
ATOM 1456 C C . LEU A 1 203 ? -40.770 -20.408 35.652 1.00 46.33 386 LEU A C 1
ATOM 1457 O O . LEU A 1 203 ? -40.665 -19.375 34.987 1.00 50.34 386 LEU A O 1
ATOM 1462 N N . LYS A 1 204 ? -40.378 -20.484 36.903 1.00 44.10 387 LYS A N 1
ATOM 1463 C CA . LYS A 1 204 ? -39.838 -19.310 37.593 1.00 47.38 387 LYS A CA 1
ATOM 1464 C C . LYS A 1 204 ? -38.430 -18.973 37.077 1.00 54.21 387 LYS A C 1
ATOM 1465 O O . LYS A 1 204 ? -38.075 -17.795 37.127 1.00 49.37 387 LYS A O 1
ATOM 1471 N N . TYR A 1 205 ? -37.606 -19.927 36.639 1.00 47.82 388 TYR A N 1
ATOM 1472 C CA . TYR A 1 205 ? -36.284 -19.555 36.064 1.00 45.85 388 TYR A CA 1
ATOM 1473 C C . TYR A 1 205 ? -36.543 -18.755 34.794 1.00 41.94 388 TYR A C 1
ATOM 1474 O O . TYR A 1 205 ? -35.897 -17.681 34.630 1.00 44.70 388 TYR A O 1
ATOM 1483 N N . PHE A 1 206 ? -37.484 -19.234 33.975 1.00 45.50 389 PHE A N 1
ATOM 1484 C CA . PHE A 1 206 ? -37.752 -18.655 32.639 1.00 49.81 389 PHE A CA 1
ATOM 1485 C C . PHE A 1 206 ? -38.317 -17.245 32.845 1.00 59.33 389 PHE A C 1
ATOM 1486 O O . PHE A 1 206 ? -37.935 -16.303 32.087 1.00 56.86 389 PHE A O 1
ATOM 1494 N N . HIS A 1 207 ? -39.185 -17.100 33.847 1.00 53.85 390 HIS A N 1
ATOM 1495 C CA . HIS A 1 207 ? -39.942 -15.847 34.100 1.00 58.11 390 HIS A CA 1
ATOM 1496 C C . HIS A 1 207 ? -38.969 -14.804 34.646 1.00 51.08 390 HIS A C 1
ATOM 1497 O O . HIS A 1 207 ? -38.984 -13.647 34.211 1.00 56.13 390 HIS A O 1
ATOM 1504 N N . ASP A 1 208 ? -38.114 -15.189 35.567 1.00 48.64 391 ASP A N 1
ATOM 1505 C CA . ASP A 1 208 ? -37.165 -14.225 36.148 1.00 49.38 391 ASP A CA 1
ATOM 1506 C C . ASP A 1 208 ? -36.011 -13.966 35.186 1.00 56.27 391 ASP A C 1
ATOM 1507 O O . ASP A 1 208 ? -35.186 -13.132 35.554 1.00 56.78 391 ASP A O 1
ATOM 1512 N N . HIS A 1 209 ? -35.885 -14.674 34.052 1.00 54.19 392 HIS A N 1
ATOM 1513 C CA . HIS A 1 209 ? -34.733 -14.462 33.123 1.00 53.77 392 HIS A CA 1
ATOM 1514 C C . HIS A 1 209 ? -35.224 -14.339 31.685 1.00 53.21 392 HIS A C 1
ATOM 1515 O O . HIS A 1 209 ? -35.177 -15.303 30.920 1.00 52.98 392 HIS A O 1
ATOM 1522 N N . PRO A 1 210 ? -35.722 -13.151 31.259 1.00 50.62 393 PRO A N 1
ATOM 1523 C CA . PRO A 1 210 ? -36.395 -13.036 29.966 1.00 52.00 393 PRO A CA 1
ATOM 1524 C C . PRO A 1 210 ? -35.475 -13.252 28.748 1.00 44.44 393 PRO A C 1
ATOM 1525 O O . PRO A 1 210 ? -35.997 -13.481 27.670 1.00 44.30 393 PRO A O 1
ATOM 1529 N N . ASN A 1 211 ? -34.149 -13.191 28.942 1.00 50.41 394 ASN A N 1
ATOM 1530 C CA . ASN A 1 211 ? -33.139 -13.442 27.871 1.00 42.91 394 ASN A CA 1
ATOM 1531 C C . ASN A 1 211 ? -32.367 -14.761 28.144 1.00 51.06 394 ASN A C 1
ATOM 1532 O O . ASN A 1 211 ? -31.186 -14.840 27.758 1.00 50.17 394 ASN A O 1
ATOM 1537 N N . CYS A 1 212 ? -32.955 -15.775 28.805 1.00 44.60 395 CYS A N 1
ATOM 1538 C CA . CYS A 1 212 ? -32.237 -17.042 29.145 1.00 39.31 395 CYS A CA 1
ATOM 1539 C C . CYS A 1 212 ? -32.178 -17.918 27.900 1.00 41.61 395 CYS A C 1
ATOM 1540 O O . CYS A 1 212 ? -31.307 -18.797 27.825 1.00 40.14 395 CYS A O 1
ATOM 1543 N N . ILE A 1 213 ? -33.002 -17.624 26.906 1.00 36.89 396 ILE A N 1
ATOM 1544 C CA . ILE A 1 213 ? -33.093 -18.395 25.650 1.00 41.47 396 ILE A CA 1
ATOM 1545 C C . ILE A 1 213 ? -33.159 -17.404 24.497 1.00 43.97 396 ILE A C 1
ATOM 1546 O O . ILE A 1 213 ? -33.927 -16.496 24.539 1.00 52.58 396 ILE A O 1
ATOM 1551 N N . VAL A 1 214 ? -32.332 -17.585 23.483 1.00 52.86 397 VAL A N 1
ATOM 1552 C CA . VAL A 1 214 ? -32.452 -16.798 22.236 1.00 49.22 397 VAL A CA 1
ATOM 1553 C C . VAL A 1 214 ? -32.373 -17.772 21.079 1.00 53.56 397 VAL A C 1
ATOM 1554 O O . VAL A 1 214 ? -31.605 -18.730 21.119 1.00 58.53 397 VAL A O 1
ATOM 1558 N N . PRO A 1 215 ? -33.164 -17.583 19.995 1.00 67.70 398 PRO A N 1
ATOM 1559 C CA . PRO A 1 215 ? -34.079 -16.443 19.837 1.00 63.25 398 PRO A CA 1
ATOM 1560 C C . PRO A 1 215 ? -35.247 -16.415 20.828 1.00 67.37 398 PRO A C 1
ATOM 1561 O O . PRO A 1 215 ? -35.635 -17.498 21.275 1.00 61.23 398 PRO A O 1
ATOM 1565 N N . GLU A 1 216 ? -35.806 -15.219 21.080 1.00 61.21 399 GLU A N 1
ATOM 1566 C CA . GLU A 1 216 ? -36.866 -14.964 22.098 1.00 69.25 399 GLU A CA 1
ATOM 1567 C C . GLU A 1 216 ? -38.099 -15.855 21.852 1.00 75.44 399 GLU A C 1
ATOM 1568 O O . GLU A 1 216 ? -38.839 -16.166 22.830 1.00 74.80 399 GLU A O 1
ATOM 1574 N N . PHE A 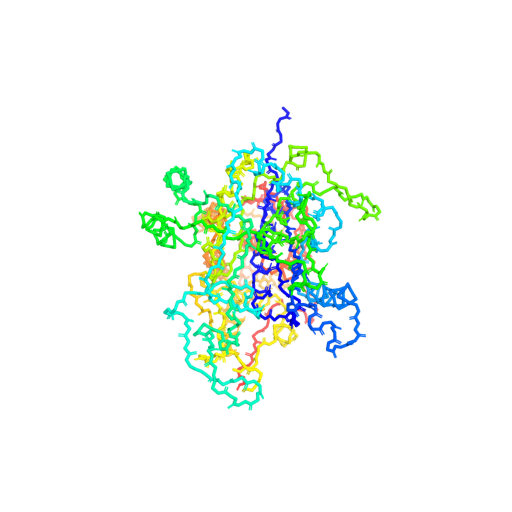1 217 ? -38.366 -16.260 20.616 1.00 70.04 400 PHE A N 1
ATOM 1575 C CA . PHE A 1 217 ? -39.577 -17.071 20.329 1.00 77.48 400 PHE A CA 1
ATOM 1576 C C . PHE A 1 217 ? -39.339 -18.530 20.758 1.00 80.27 400 PHE A C 1
ATOM 1577 O O . PHE A 1 217 ? -40.318 -19.179 21.230 1.00 74.00 400 PHE A O 1
ATOM 1585 N N . ARG A 1 218 ? -38.101 -19.039 20.651 1.00 65.94 401 ARG A N 1
ATOM 1586 C CA . ARG A 1 218 ? -37.801 -20.432 21.078 1.00 61.53 401 ARG A CA 1
ATOM 1587 C C . ARG A 1 218 ? -38.031 -20.496 22.595 1.00 58.52 401 ARG A C 1
ATOM 1588 O O . ARG A 1 218 ? -38.444 -21.562 23.054 1.00 66.53 401 ARG A O 1
ATOM 1596 N N . ARG A 1 219 ? -37.916 -19.371 23.312 1.00 54.38 402 ARG A N 1
ATOM 1597 C CA . ARG A 1 219 ? -38.174 -19.240 24.768 1.00 57.79 402 ARG A CA 1
ATOM 1598 C C . ARG A 1 219 ? -39.657 -19.418 25.083 1.00 66.85 402 ARG A C 1
ATOM 1599 O O . ARG A 1 219 ? -39.977 -20.025 26.143 1.00 54.98 402 ARG A O 1
ATOM 1607 N N . ARG A 1 220 ? -40.518 -18.853 24.238 1.00 71.17 403 ARG A N 1
ATOM 1608 C CA . ARG A 1 220 ? -41.994 -18.898 24.419 1.00 74.64 403 ARG A CA 1
ATOM 1609 C C . ARG A 1 220 ? -42.448 -20.350 24.238 1.00 62.79 403 ARG A C 1
ATOM 1610 O O . ARG A 1 220 ? -43.226 -20.839 25.086 1.00 57.49 403 ARG A O 1
ATOM 1618 N N . GLU A 1 221 ? -41.903 -21.007 23.221 1.00 56.59 404 GLU A N 1
ATOM 1619 C CA . GLU A 1 221 ? -42.154 -22.426 22.858 1.00 58.59 404 GLU A CA 1
ATOM 1620 C C . GLU A 1 221 ? -41.703 -23.373 23.988 1.00 66.20 404 GLU A C 1
ATOM 1621 O O . GLU A 1 221 ? -42.374 -24.407 24.227 1.00 58.19 404 GLU A O 1
ATOM 1627 N N . VAL A 1 222 ? -40.607 -23.049 24.666 1.00 54.22 405 VAL A N 1
ATOM 1628 C CA . VAL A 1 222 ? -40.052 -23.896 25.752 1.00 55.95 405 VAL A CA 1
ATOM 1629 C C . VAL A 1 222 ? -40.955 -23.739 26.965 1.00 50.12 405 VAL A C 1
ATOM 1630 O O . VAL A 1 222 ? -41.221 -24.776 27.618 1.00 47.51 405 VAL A O 1
ATOM 1634 N N . ILE A 1 223 ? -41.343 -22.501 27.296 1.00 51.62 406 ILE A N 1
ATOM 1635 C CA . ILE A 1 223 ? -42.248 -22.205 28.447 1.00 53.51 406 ILE A CA 1
ATOM 1636 C C . ILE A 1 223 ? -43.531 -23.044 28.302 1.00 55.39 406 ILE A C 1
ATOM 1637 O O . ILE A 1 223 ? -43.999 -23.582 29.324 1.00 53.41 406 ILE A O 1
ATOM 1642 N N . LYS A 1 224 ? -44.055 -23.166 27.083 1.00 59.39 407 LYS A N 1
ATOM 1643 C CA . LYS A 1 224 ? -45.313 -23.886 26.788 1.00 67.04 407 LYS A CA 1
ATOM 1644 C C . LYS A 1 224 ? -45.098 -25.387 26.965 1.00 65.93 407 LYS A C 1
ATOM 1645 O O . LYS A 1 224 ? -46.046 -26.057 27.431 1.00 61.11 407 LYS A O 1
ATOM 1651 N N . THR A 1 225 ? -43.924 -25.905 26.589 1.00 55.58 408 THR A N 1
ATOM 1652 C CA . THR A 1 225 ? -43.571 -27.337 26.786 1.00 49.65 408 THR A CA 1
ATOM 1653 C C . THR A 1 225 ? -43.602 -27.649 28.271 1.00 45.95 408 THR A C 1
ATOM 1654 O O . THR A 1 225 ? -44.224 -28.609 28.658 1.00 53.74 408 THR A O 1
ATOM 1658 N N . VAL A 1 226 ? -42.979 -26.814 29.074 1.00 45.44 409 VAL A N 1
ATOM 1659 C CA . VAL A 1 226 ? -42.945 -27.054 30.519 1.00 45.57 409 VAL A CA 1
ATOM 1660 C C . VAL A 1 226 ? -44.383 -26.915 31.068 1.00 59.05 409 VAL A C 1
ATOM 1661 O O . VAL A 1 226 ? -44.736 -27.679 31.966 1.00 54.32 409 VAL A O 1
ATOM 1665 N N . GLU A 1 227 ? -45.217 -26.022 30.533 1.00 57.64 410 GLU A N 1
ATOM 1666 C CA . GLU A 1 227 ? -46.594 -25.773 31.069 1.00 58.22 410 GLU A CA 1
ATOM 1667 C C . GLU A 1 227 ? -47.484 -26.992 30.822 1.00 46.57 410 GLU A C 1
ATOM 1668 O O . GLU A 1 227 ? -48.316 -27.283 31.685 1.00 63.12 410 GLU A O 1
ATOM 1674 N N . LYS A 1 228 ? -47.286 -27.689 29.705 1.00 49.60 411 LYS A N 1
ATOM 1675 C CA . LYS A 1 228 ? -47.917 -28.991 29.392 1.00 57.15 411 LYS A CA 1
ATOM 1676 C C . LYS A 1 228 ? -47.439 -30.103 30.348 1.00 54.90 411 LYS A C 1
ATOM 1677 O O . LYS A 1 228 ? -47.915 -31.221 30.175 1.00 61.21 411 LYS A O 1
ATOM 1683 N N . GLY A 1 229 ? -46.557 -29.831 31.321 1.00 57.57 412 GLY A N 1
ATOM 1684 C CA . GLY A 1 229 ? -46.025 -30.853 32.254 1.00 56.14 412 GLY A CA 1
ATOM 1685 C C . GLY A 1 229 ? -44.954 -31.756 31.637 1.00 50.16 412 GLY A C 1
ATOM 1686 O O . GLY A 1 229 ? -44.957 -32.000 30.426 1.00 51.75 412 GLY A O 1
ATOM 1687 N N . LEU A 1 230 ? -44.050 -32.258 32.468 1.00 50.24 413 LEU A N 1
ATOM 1688 C CA . LEU A 1 230 ? -42.877 -33.060 32.048 1.00 44.33 413 LEU A CA 1
ATOM 1689 C C . LEU A 1 230 ? -43.031 -34.477 32.596 1.00 47.28 413 LEU A C 1
ATOM 1690 O O . LEU A 1 230 ? -43.542 -34.605 33.700 1.00 47.72 413 LEU A O 1
ATOM 1695 N N . PHE A 1 231 ? -42.542 -35.473 31.871 1.00 42.75 414 PHE A N 1
ATOM 1696 C CA . PHE A 1 231 ? -42.375 -36.866 32.345 1.00 43.12 414 PHE A CA 1
ATOM 1697 C C . PHE A 1 231 ? -40.964 -37.031 32.923 1.00 41.79 414 PHE A C 1
ATOM 1698 O O . PHE A 1 231 ? -40.010 -36.272 32.621 1.00 38.91 414 PHE A O 1
ATOM 1706 N N . ASP A 1 232 ? -40.800 -38.076 33.711 1.00 35.79 415 ASP A N 1
ATOM 1707 C CA . ASP A 1 232 ? -39.527 -38.340 34.403 1.00 37.18 415 ASP A CA 1
ATOM 1708 C C . ASP A 1 232 ? -38.580 -38.955 33.356 1.00 34.10 415 ASP A C 1
ATOM 1709 O O . ASP A 1 232 ? -39.030 -39.617 32.403 1.00 35.73 415 ASP A O 1
ATOM 1714 N N . LEU A 1 233 ? -37.287 -38.785 33.531 1.00 37.41 416 LEU A N 1
ATOM 1715 C CA . LEU A 1 233 ? -36.286 -39.234 32.535 1.00 35.48 416 LEU A CA 1
ATOM 1716 C C . LEU A 1 233 ? -35.578 -40.508 33.002 1.00 33.91 416 LEU A C 1
ATOM 1717 O O . LEU A 1 233 ? -35.212 -40.603 34.184 1.00 33.33 416 LEU A O 1
ATOM 1722 N N . SER A 1 234 ? -35.312 -41.434 32.087 1.00 32.38 417 SER A N 1
ATOM 1723 C CA . SER A 1 234 ? -34.352 -42.516 32.342 1.00 31.55 417 SER A CA 1
ATOM 1724 C C . SER A 1 234 ? -32.952 -41.909 32.358 1.00 33.91 417 SER A C 1
ATOM 1725 O O . SER A 1 234 ? -32.658 -41.101 31.476 1.00 33.96 417 SER A O 1
ATOM 1728 N N . ILE A 1 235 ? -32.123 -42.257 33.335 1.00 31.61 418 ILE A N 1
ATOM 1729 C CA . ILE A 1 235 ? -30.727 -41.743 33.404 1.00 30.22 418 ILE A CA 1
ATOM 1730 C C . ILE A 1 235 ? -29.727 -42.895 33.507 1.00 29.47 418 ILE A C 1
ATOM 1731 O O . ILE A 1 235 ? -28.573 -42.591 33.746 1.00 28.96 418 ILE A O 1
ATOM 1736 N N . SER A 1 236 ? -30.155 -44.119 33.271 1.00 31.89 419 SER A N 1
ATOM 1737 C CA . SER A 1 236 ? -29.244 -45.282 33.188 1.00 38.35 419 SER A CA 1
ATOM 1738 C C . SER A 1 236 ? -29.603 -46.190 32.012 1.00 37.12 419 SER A C 1
ATOM 1739 O O . SER A 1 236 ? -30.748 -46.217 31.562 1.00 37.66 419 SER A O 1
ATOM 1742 N N . ARG A 1 237 ? -28.626 -47.002 31.612 1.00 37.47 420 ARG A N 1
ATOM 1743 C CA . ARG A 1 237 ? -28.863 -48.247 30.828 1.00 39.73 420 ARG A CA 1
ATOM 1744 C C . ARG A 1 237 ? -28.069 -49.428 31.431 1.00 37.03 420 ARG A C 1
ATOM 1745 O O . ARG A 1 237 ? -27.051 -49.186 32.100 1.00 36.22 420 ARG A O 1
ATOM 1753 N N . LYS A 1 238 ? -28.460 -50.668 31.135 1.00 46.99 421 LYS A N 1
ATOM 1754 C CA . LYS A 1 238 ? -27.694 -51.878 31.588 1.00 52.56 421 LYS A CA 1
ATOM 1755 C C . LYS A 1 238 ? -26.258 -51.889 31.025 1.00 47.77 421 LYS A C 1
ATOM 1756 O O . LYS A 1 238 ? -26.109 -51.562 29.859 1.00 51.94 421 LYS A O 1
ATOM 1762 N N . ARG A 1 239 ? -25.241 -52.275 31.818 1.00 48.49 422 ARG A N 1
ATOM 1763 C CA . ARG A 1 239 ? -23.794 -52.268 31.440 1.00 52.33 422 ARG A CA 1
ATOM 1764 C C . ARG A 1 239 ? -23.588 -53.135 30.191 1.00 58.81 422 ARG A C 1
ATOM 1765 O O . ARG A 1 239 ? -22.699 -52.809 29.363 1.00 62.26 422 ARG A O 1
ATOM 1773 N N . GLU A 1 240 ? -24.394 -54.185 30.033 1.00 52.61 423 GLU A N 1
ATOM 1774 C CA . GLU A 1 240 ? -24.261 -55.135 28.894 1.00 63.96 423 GLU A CA 1
ATOM 1775 C C . GLU A 1 240 ? -24.631 -54.391 27.601 1.00 58.26 423 GLU A C 1
ATOM 1776 O O . GLU A 1 240 ? -23.890 -54.525 26.605 1.00 53.42 423 GLU A O 1
ATOM 1782 N N . SER A 1 241 ? -25.739 -53.642 27.633 1.00 63.96 424 SER A N 1
ATOM 1783 C CA . SER A 1 241 ? -26.283 -52.848 26.494 1.00 59.12 424 SER A CA 1
ATOM 1784 C C . SER A 1 241 ? -25.187 -51.958 25.888 1.00 59.10 424 SER A C 1
ATOM 1785 O O . SER A 1 241 ? -25.087 -51.873 24.654 1.00 57.85 424 SER A O 1
ATOM 1788 N N . VAL A 1 242 ? -24.394 -51.279 26.715 1.00 61.39 425 VAL A N 1
ATOM 1789 C CA . VAL A 1 242 ? -23.386 -50.294 26.206 1.00 64.94 425 VAL A CA 1
ATOM 1790 C C . VAL A 1 242 ? -21.978 -50.914 26.283 1.00 60.85 425 VAL A C 1
ATOM 1791 O O . VAL A 1 242 ? -20.988 -50.147 26.135 1.00 59.26 425 VAL A O 1
ATOM 1795 N N . MET A 1 243 ? -21.891 -52.237 26.513 1.00 59.05 426 MET A N 1
ATOM 1796 C CA . MET A 1 243 ? -20.644 -53.050 26.375 1.00 61.32 426 MET A CA 1
ATOM 1797 C C . MET A 1 243 ? -19.593 -52.431 27.298 1.00 58.43 426 MET A C 1
ATOM 1798 O O . MET A 1 243 ? -18.382 -52.368 26.950 1.00 52.41 426 MET A O 1
ATOM 1803 N N . ASN A 1 244 ? -20.057 -51.987 28.467 1.00 57.42 427 ASN A N 1
ATOM 1804 C CA . ASN A 1 244 ? -19.200 -51.393 29.528 1.00 63.20 427 ASN A CA 1
ATOM 1805 C C . ASN A 1 244 ? -18.497 -50.138 29.018 1.00 51.51 427 ASN A C 1
ATOM 1806 O O . ASN A 1 244 ? -17.637 -49.681 29.757 1.00 61.40 427 ASN A O 1
ATOM 1811 N N . TRP A 1 245 ? -18.850 -49.623 27.825 1.00 51.92 428 TRP A N 1
ATOM 1812 C CA . TRP A 1 245 ? -18.335 -48.334 27.279 1.00 50.33 428 TRP A CA 1
ATOM 1813 C C . TRP A 1 245 ? -19.239 -47.149 27.702 1.00 45.93 428 TRP A C 1
ATOM 1814 O O . TRP A 1 245 ? -19.937 -46.563 26.849 1.00 54.92 428 TRP A O 1
ATOM 1825 N N . SER A 1 246 ? -19.227 -46.833 28.986 1.00 41.76 429 SER A N 1
ATOM 1826 C CA . SER A 1 246 ? -20.065 -45.786 29.633 1.00 47.22 429 SER A CA 1
ATOM 1827 C C . SER A 1 246 ? -19.615 -45.735 31.074 1.00 45.23 429 SER A C 1
ATOM 1828 O O . SER A 1 246 ? -19.031 -46.720 31.508 1.00 44.75 429 SER A O 1
ATOM 1831 N N . ILE A 1 247 ? -19.925 -44.644 31.779 1.00 40.08 430 ILE A N 1
ATOM 1832 C CA . ILE A 1 247 ? -19.560 -44.492 33.195 1.00 36.43 430 ILE A CA 1
ATOM 1833 C C . ILE A 1 247 ? -20.466 -45.419 34.012 1.00 38.03 430 ILE A C 1
ATOM 1834 O O . ILE A 1 247 ? -21.680 -45.424 33.832 1.00 38.38 430 ILE A O 1
ATOM 1839 N N . PRO A 1 248 ? -19.909 -46.248 34.923 1.00 39.06 431 PRO A N 1
ATOM 1840 C CA . PRO A 1 248 ? -20.743 -46.992 35.863 1.00 38.53 431 PRO A CA 1
ATOM 1841 C C . PRO A 1 248 ? -21.589 -46.070 36.764 1.00 38.27 431 PRO A C 1
ATOM 1842 O O . PRO A 1 248 ? -21.108 -45.025 37.293 1.00 32.55 431 PRO A O 1
ATOM 1846 N N . VAL A 1 249 ? -22.825 -46.507 37.013 1.00 37.52 432 VAL A N 1
ATOM 1847 C CA . VAL A 1 249 ? -23.633 -45.928 38.110 1.00 37.33 432 VAL A CA 1
ATOM 1848 C C . VAL A 1 249 ? -22.908 -46.218 39.408 1.00 37.16 432 VAL A C 1
ATOM 1849 O O . VAL A 1 249 ? -22.744 -47.374 39.745 1.00 35.48 432 VAL A O 1
ATOM 1853 N N . PRO A 1 250 ? -22.551 -45.210 40.232 1.00 41.59 433 PRO A N 1
ATOM 1854 C CA . PRO A 1 250 ? -21.902 -45.473 41.508 1.00 42.86 433 PRO A CA 1
ATOM 1855 C C . PRO A 1 250 ? -22.800 -46.337 42.411 1.00 47.97 433 PRO A C 1
ATOM 1856 O O . PRO A 1 250 ? -24.013 -46.025 42.548 1.00 37.63 433 PRO A O 1
ATOM 1860 N N . GLY A 1 251 ? -22.235 -47.450 42.913 1.00 41.92 434 GLY A N 1
ATOM 1861 C CA . GLY A 1 251 ? -22.904 -48.398 43.831 1.00 40.94 434 GLY A CA 1
ATOM 1862 C C . GLY A 1 251 ? -23.756 -49.446 43.155 1.00 39.28 434 GLY A C 1
ATOM 1863 O O . GLY A 1 251 ? -24.327 -50.293 43.868 1.00 40.89 434 GLY A O 1
ATOM 1864 N N . ASP A 1 252 ? -23.921 -49.411 41.838 1.00 37.35 435 ASP A N 1
ATOM 1865 C CA . ASP A 1 252 ? -24.766 -50.412 41.155 1.00 40.77 435 ASP A CA 1
ATOM 1866 C C . ASP A 1 252 ? -24.112 -50.658 39.798 1.00 46.10 435 ASP A C 1
ATOM 1867 O O . ASP A 1 252 ? -24.537 -50.049 38.789 1.00 42.30 435 ASP A O 1
ATOM 1872 N N . GLU A 1 253 ? -23.086 -51.509 39.793 1.00 41.96 436 GLU A N 1
ATOM 1873 C CA . GLU A 1 253 ? -22.246 -51.779 38.596 1.00 39.29 436 GLU A CA 1
ATOM 1874 C C . GLU A 1 253 ? -23.094 -52.473 37.540 1.00 34.14 436 GLU A C 1
ATOM 1875 O O . GLU A 1 253 ? -22.625 -52.635 36.389 1.00 40.91 436 GLU A O 1
ATOM 1881 N N . ARG A 1 254 ? -24.323 -52.912 37.841 1.00 39.74 437 ARG A N 1
ATOM 1882 C CA . ARG A 1 254 ? -25.142 -53.514 36.766 1.00 37.81 437 ARG A CA 1
ATOM 1883 C C . ARG A 1 254 ? -25.456 -52.442 35.711 1.00 37.37 437 ARG A C 1
ATOM 1884 O O . ARG A 1 254 ? -25.920 -52.800 34.622 1.00 34.13 437 ARG A O 1
ATOM 1892 N N . HIS A 1 255 ? -25.392 -51.167 36.084 1.00 36.55 438 HIS A N 1
ATOM 1893 C CA . HIS A 1 255 ? -25.972 -50.072 35.243 1.00 36.28 438 HIS A CA 1
ATOM 1894 C C . HIS A 1 255 ? -24.897 -49.058 34.901 1.00 31.75 438 HIS A C 1
ATOM 1895 O O . HIS A 1 255 ? -23.950 -48.898 35.677 1.00 36.89 438 HIS A O 1
ATOM 1902 N N . CYS A 1 256 ? -25.088 -48.385 33.780 1.00 35.35 439 CYS A N 1
ATOM 1903 C CA . CYS A 1 256 ? -24.210 -47.303 33.310 1.00 37.83 439 CYS A CA 1
ATOM 1904 C C . CYS A 1 256 ? -25.039 -46.010 33.185 1.00 33.58 439 CYS A C 1
ATOM 1905 O O . CYS A 1 256 ? -26.243 -46.078 32.845 1.00 33.49 439 CYS A O 1
ATOM 1908 N N . ILE A 1 257 ? -24.386 -44.886 33.439 1.00 35.21 440 ILE A N 1
ATOM 1909 C CA . ILE A 1 257 ? -25.008 -43.544 33.349 1.00 35.44 440 ILE A CA 1
ATOM 1910 C C . ILE A 1 257 ? -25.332 -43.276 31.883 1.00 39.50 440 ILE A C 1
ATOM 1911 O O . ILE A 1 257 ? -24.431 -43.357 31.022 1.00 38.63 440 ILE A O 1
ATOM 1916 N N . TYR A 1 258 ? -26.587 -42.957 31.611 1.00 35.54 441 TYR A N 1
ATOM 1917 C CA . TYR A 1 258 ? -27.067 -42.614 30.262 1.00 36.83 441 TYR A CA 1
ATOM 1918 C C . TYR A 1 258 ? -26.189 -41.500 29.644 1.00 37.04 441 TYR A C 1
ATOM 1919 O O . TYR A 1 258 ? -25.835 -40.510 30.287 1.00 29.50 441 TYR A O 1
ATOM 1928 N N . VAL A 1 259 ? -25.914 -41.640 28.356 1.00 35.21 442 VAL A N 1
ATOM 1929 C CA . VAL A 1 259 ? -24.954 -40.782 27.599 1.00 37.11 442 VAL A CA 1
ATOM 1930 C C . VAL A 1 259 ? -25.336 -39.287 27.704 1.00 32.49 442 VAL A C 1
ATOM 1931 O O . VAL A 1 259 ? -24.424 -38.424 27.843 1.00 31.79 442 VAL A O 1
ATOM 1935 N N . TRP A 1 260 ? -26.630 -38.916 27.720 1.00 32.13 443 TRP A N 1
ATOM 1936 C CA . TRP A 1 260 ? -26.949 -37.473 27.767 1.00 28.59 443 TRP A CA 1
ATOM 1937 C C . TRP A 1 260 ? -26.587 -36.836 29.112 1.00 28.01 443 TRP A C 1
ATOM 1938 O O . TRP A 1 260 ? -26.218 -35.598 29.149 1.00 30.64 443 TRP A O 1
ATOM 1949 N N . LEU A 1 261 ? -26.768 -37.558 30.230 1.00 34.31 444 LEU A N 1
ATOM 1950 C CA . LEU A 1 261 ? -26.488 -36.982 31.564 1.00 28.36 444 LEU A CA 1
ATOM 1951 C C . LEU A 1 261 ? -24.962 -36.798 31.638 1.00 32.72 444 LEU A C 1
ATOM 1952 O O . LEU A 1 261 ? -24.476 -35.764 32.095 1.00 28.87 444 LEU A O 1
ATOM 1957 N N . ASP A 1 262 ? -24.227 -37.820 31.213 1.00 30.59 445 ASP A N 1
ATOM 1958 C CA . ASP A 1 262 ? -22.731 -37.783 31.143 1.00 30.27 445 ASP A CA 1
ATOM 1959 C C . ASP A 1 262 ? -22.334 -36.571 30.291 1.00 27.37 445 ASP A C 1
ATOM 1960 O O . ASP A 1 262 ? -21.639 -35.692 30.759 1.00 30.30 445 ASP A O 1
ATOM 1965 N N . ALA A 1 263 ? -22.870 -36.475 29.092 1.00 31.34 446 ALA A N 1
ATOM 1966 C CA . ALA A 1 263 ? -22.506 -35.414 28.133 1.00 31.51 446 ALA A CA 1
ATOM 1967 C C . ALA A 1 263 ? -22.860 -34.024 28.676 1.00 32.06 446 ALA A C 1
ATOM 1968 O O . ALA A 1 263 ? -21.956 -33.125 28.694 1.00 30.79 446 ALA A O 1
ATOM 1970 N N . LEU A 1 264 ? -24.093 -33.810 29.160 1.00 31.41 447 LEU A N 1
ATOM 1971 C CA . LEU A 1 264 ? -24.455 -32.433 29.643 1.00 31.36 447 LEU A CA 1
ATOM 1972 C C . LEU A 1 264 ? -23.467 -31.904 30.652 1.00 30.91 447 LEU A C 1
ATOM 1973 O O . LEU A 1 264 ? -23.114 -30.705 30.568 1.00 28.93 447 LEU A O 1
ATOM 1978 N N . PHE A 1 265 ? -23.001 -32.740 31.591 1.00 27.95 448 PHE A N 1
ATOM 1979 C CA . PHE A 1 265 ? -22.148 -32.247 32.684 1.00 26.85 448 PHE A CA 1
ATOM 1980 C C . PHE A 1 265 ? -20.699 -31.947 32.228 1.00 29.84 448 PHE A C 1
ATOM 1981 O O . PHE A 1 265 ? -19.974 -31.387 33.060 1.00 31.71 448 PHE A O 1
ATOM 1989 N N . ASN A 1 266 ? -20.357 -32.167 30.950 1.00 30.91 449 ASN A N 1
ATOM 1990 C CA . ASN A 1 266 ? -19.045 -31.720 30.363 1.00 33.93 449 ASN A CA 1
ATOM 1991 C C . ASN A 1 266 ? -18.833 -30.237 30.673 1.00 34.30 449 ASN A C 1
ATOM 1992 O O . ASN A 1 266 ? -17.720 -29.839 31.054 1.00 32.03 449 ASN A O 1
ATOM 1997 N N . TYR A 1 267 ? -19.904 -29.421 30.644 1.00 33.71 450 TYR A N 1
ATOM 1998 C CA . TYR A 1 267 ? -19.736 -27.965 30.769 1.00 31.67 450 TYR A CA 1
ATOM 1999 C C . TYR A 1 267 ? -19.270 -27.640 32.193 1.00 32.64 450 TYR A C 1
ATOM 2000 O O . TYR A 1 267 ? -18.452 -26.724 32.445 1.00 32.19 450 TYR A O 1
ATOM 2009 N N . TYR A 1 268 ? -19.790 -28.388 33.157 1.00 33.17 451 TYR A N 1
ATOM 2010 C CA . TYR A 1 268 ? -19.404 -28.216 34.564 1.00 30.58 451 TYR A CA 1
ATOM 2011 C C . TYR A 1 268 ? -17.950 -28.711 34.763 1.00 34.18 451 TYR A C 1
ATOM 2012 O O . TYR A 1 268 ? -17.173 -28.055 35.451 1.00 32.73 451 TYR A O 1
ATOM 2021 N N . THR A 1 269 ? -17.607 -29.858 34.206 1.00 34.54 452 THR A N 1
ATOM 2022 C CA . THR A 1 269 ? -16.219 -30.397 34.301 1.00 34.00 452 THR A CA 1
ATOM 2023 C C . THR A 1 269 ? -15.262 -29.310 33.817 1.00 32.71 452 THR A C 1
ATOM 2024 O O . THR A 1 269 ? -14.369 -28.921 34.519 1.00 34.83 452 THR A O 1
ATOM 2028 N N . GLY A 1 270 ? -15.564 -28.751 32.647 1.00 38.08 453 GLY A N 1
ATOM 2029 C CA . GLY A 1 270 ? -14.767 -27.656 32.076 1.00 37.21 453 GLY A CA 1
ATOM 2030 C C . GLY A 1 270 ? -14.615 -26.493 33.030 1.00 39.73 453 GLY A C 1
ATOM 2031 O O . GLY A 1 270 ? -13.486 -25.972 33.192 1.00 36.19 453 GLY A O 1
ATOM 2032 N N . ALA A 1 271 ? -15.712 -26.037 33.632 1.00 35.19 454 ALA A N 1
ATOM 2033 C CA . ALA A 1 271 ? -15.666 -24.935 34.629 1.00 33.67 454 ALA A CA 1
ATOM 2034 C C . ALA A 1 271 ? -14.756 -25.231 35.825 1.00 31.44 454 ALA A C 1
ATOM 2035 O O . ALA A 1 271 ? -14.326 -24.241 36.463 1.00 34.01 454 ALA A O 1
ATOM 2037 N N . LEU A 1 272 ? -14.565 -26.500 36.160 1.00 31.64 455 LEU A N 1
ATOM 2038 C CA . LEU A 1 272 ? -13.728 -26.908 37.326 1.00 38.83 455 LEU A CA 1
ATOM 2039 C C . LEU A 1 272 ? -12.289 -27.265 36.918 1.00 38.50 455 LEU A C 1
ATOM 2040 O O . LEU A 1 272 ? -11.471 -27.584 37.823 1.00 43.43 455 LEU A O 1
ATOM 2045 N N . THR A 1 273 ? -12.011 -27.342 35.630 1.00 33.07 456 THR A N 1
ATOM 2046 C CA . THR A 1 273 ? -10.756 -27.959 35.115 1.00 37.50 456 THR A CA 1
ATOM 2047 C C . THR A 1 273 ? -9.578 -26.994 35.299 1.00 41.19 456 THR A C 1
ATOM 2048 O O . THR A 1 273 ? -9.594 -25.856 34.730 1.00 38.79 456 THR A O 1
ATOM 2052 N N . ARG A 1 274 ? -8.568 -27.411 36.053 1.00 44.83 457 ARG A N 1
ATOM 2053 C CA . ARG A 1 274 ? -7.326 -26.615 36.215 1.00 45.52 457 ARG A CA 1
ATOM 2054 C C . ARG A 1 274 ? -6.243 -27.285 35.375 1.00 52.16 457 ARG A C 1
ATOM 2055 O O . ARG A 1 274 ? -6.012 -28.466 35.553 1.00 52.35 457 ARG A O 1
ATOM 2063 N N . VAL A 1 275 ? -5.659 -26.577 34.423 1.00 49.12 458 VAL A N 1
ATOM 2064 C CA . VAL A 1 275 ? -4.661 -27.191 33.511 1.00 55.28 458 VAL A CA 1
ATOM 2065 C C . VAL A 1 275 ? -3.302 -26.624 33.926 1.00 58.93 458 VAL A C 1
ATOM 2066 O O . VAL A 1 275 ? -3.135 -25.382 33.927 1.00 50.17 458 VAL A O 1
ATOM 2070 N N . ALA A 1 276 ? -2.414 -27.480 34.405 1.00 57.46 459 ALA A N 1
ATOM 2071 C CA . ALA A 1 276 ? -1.038 -27.055 34.768 1.00 61.27 459 ALA A CA 1
ATOM 2072 C C . ALA A 1 276 ? -0.248 -26.688 33.495 1.00 58.42 459 ALA A C 1
ATOM 2073 O O . ALA A 1 276 ? -0.615 -27.125 32.383 1.00 53.39 459 ALA A O 1
ATOM 2075 N N . THR A 1 277 ? 0.854 -25.955 33.644 1.00 67.37 460 THR A N 1
ATOM 2076 C CA . THR A 1 277 ? 1.693 -25.525 32.487 1.00 75.24 460 THR A CA 1
ATOM 2077 C C . THR A 1 277 ? 2.316 -26.740 31.766 1.00 65.87 460 THR A C 1
ATOM 2078 O O . THR A 1 277 ? 2.682 -26.566 30.592 1.00 68.02 460 THR A O 1
ATOM 2082 N N . ASP A 1 278 ? 2.372 -27.934 32.374 1.00 57.74 461 ASP A N 1
ATOM 2083 C CA . ASP A 1 278 ? 2.675 -29.199 31.637 1.00 62.66 461 ASP A CA 1
ATOM 2084 C C . ASP A 1 278 ? 1.422 -29.885 31.044 1.00 61.40 461 ASP A C 1
ATOM 2085 O O . ASP A 1 278 ? 1.535 -31.045 30.597 1.00 57.58 461 ASP A O 1
ATOM 2090 N N . GLY A 1 279 ? 0.243 -29.252 31.054 1.00 66.65 462 GLY A N 1
ATOM 2091 C CA . GLY A 1 279 ? -0.951 -29.808 30.376 1.00 68.68 462 GLY A CA 1
ATOM 2092 C C . GLY A 1 279 ? -1.720 -30.857 31.184 1.00 64.01 462 GLY A C 1
ATOM 2093 O O . GLY A 1 279 ? -2.777 -31.309 30.707 1.00 63.53 462 GLY A O 1
ATOM 2094 N N . THR A 1 280 ? -1.268 -31.225 32.381 1.00 58.37 463 THR A N 1
ATOM 2095 C CA . THR A 1 280 ? -2.010 -32.164 33.258 1.00 59.20 463 THR A CA 1
ATOM 2096 C C . THR A 1 280 ? -3.240 -31.449 33.860 1.00 52.39 463 THR A C 1
ATOM 2097 O O . THR A 1 280 ? -3.173 -30.228 34.163 1.00 52.85 463 THR A O 1
ATOM 2101 N N . GLU A 1 281 ? -4.316 -32.199 34.033 1.00 47.23 464 GLU A N 1
ATOM 2102 C CA . GLU A 1 281 ? -5.662 -31.655 34.365 1.00 49.55 464 GLU A CA 1
ATOM 2103 C C . GLU A 1 281 ? -6.086 -32.195 35.721 1.00 47.73 464 GLU A C 1
ATOM 2104 O O . GLU A 1 281 ? -6.118 -33.442 35.881 1.00 42.64 464 GLU A O 1
ATOM 2110 N N . THR A 1 282 ? -6.418 -31.288 36.643 1.00 47.38 465 THR A N 1
ATOM 2111 C CA . THR A 1 282 ? -7.117 -31.633 37.904 1.00 51.86 465 THR A CA 1
ATOM 2112 C C . THR A 1 282 ? -8.450 -30.856 37.969 1.00 51.59 465 THR A C 1
ATOM 2113 O O . THR A 1 282 ? -8.573 -29.813 37.261 1.00 43.61 465 THR A O 1
ATOM 2117 N N . LEU A 1 283 ? -9.411 -31.328 38.771 1.00 46.35 466 LEU A N 1
ATOM 2118 C CA . LEU A 1 283 ? -10.661 -30.576 39.037 1.00 45.67 466 LEU A CA 1
ATOM 2119 C C . LEU A 1 283 ? -10.548 -29.850 40.363 1.00 42.71 466 LEU A C 1
ATOM 2120 O O . LEU A 1 283 ? -10.246 -30.467 41.359 1.00 45.40 466 LEU A O 1
ATOM 2125 N N . ASP A 1 284 ? -10.904 -28.583 40.403 1.00 42.77 467 ASP A N 1
ATOM 2126 C CA . ASP A 1 284 ? -11.153 -27.910 41.699 1.00 43.04 467 ASP A CA 1
ATOM 2127 C C . ASP A 1 284 ? -12.346 -28.590 42.397 1.00 44.86 467 ASP A C 1
ATOM 2128 O O . ASP A 1 284 ? -13.122 -29.284 41.714 1.00 41.71 467 ASP A O 1
ATOM 2133 N N . GLU A 1 285 ? -12.452 -28.421 43.722 1.00 46.40 468 GLU A N 1
ATOM 2134 C CA . GLU A 1 285 ? -13.529 -29.032 44.546 1.00 57.70 468 GLU A CA 1
ATOM 2135 C C . GLU A 1 285 ? -14.840 -28.299 44.230 1.00 51.71 468 GLU A C 1
ATOM 2136 O O . GLU A 1 285 ? -15.908 -28.927 44.217 1.00 53.26 468 GLU A O 1
ATOM 2142 N N . ASP A 1 286 ? -14.762 -27.001 43.990 1.00 52.78 469 ASP A N 1
ATOM 2143 C CA . ASP A 1 286 ? -15.958 -26.211 43.628 1.00 51.78 469 ASP A CA 1
ATOM 2144 C C . ASP A 1 286 ? -15.531 -25.125 42.628 1.00 49.19 469 ASP A C 1
ATOM 2145 O O . ASP A 1 286 ? -14.313 -24.938 42.393 1.00 44.10 469 ASP A O 1
ATOM 2150 N N . HIS A 1 287 ? -16.508 -24.386 42.115 1.00 42.89 470 HIS A N 1
ATOM 2151 C CA . HIS A 1 287 ? -16.366 -23.589 40.878 1.00 43.40 470 HIS A CA 1
ATOM 2152 C C . HIS A 1 287 ? -15.804 -22.216 41.180 1.00 42.24 470 HIS A C 1
ATOM 2153 O O . HIS A 1 287 ? -15.477 -21.525 40.225 1.00 40.46 470 HIS A O 1
ATOM 2160 N N . HIS A 1 288 ? -15.765 -21.813 42.452 1.00 42.69 471 HIS A N 1
ATOM 2161 C CA . HIS A 1 288 ? -15.520 -20.411 42.851 1.00 44.57 471 HIS A CA 1
ATOM 2162 C C . HIS A 1 288 ? -14.111 -19.962 42.435 1.00 44.23 471 HIS A C 1
ATOM 2163 O O . HIS A 1 288 ? -14.014 -18.867 41.871 1.00 45.93 471 HIS A O 1
ATOM 2170 N N . ALA A 1 289 ? -13.046 -20.735 42.657 1.00 40.70 472 ALA A N 1
ATOM 2171 C CA . ALA A 1 289 ? -11.668 -20.201 42.481 1.00 41.27 472 ALA A CA 1
ATOM 2172 C C . ALA A 1 289 ? -11.412 -19.918 40.989 1.00 40.50 472 ALA A C 1
ATOM 2173 O O . ALA A 1 289 ? -10.928 -18.825 40.660 1.00 45.95 472 ALA A O 1
ATOM 2175 N N . LEU A 1 290 ? -11.850 -20.795 40.085 1.00 45.52 473 LEU A N 1
ATOM 2176 C CA . LEU A 1 290 ? -11.712 -20.587 38.607 1.00 41.91 473 LEU A CA 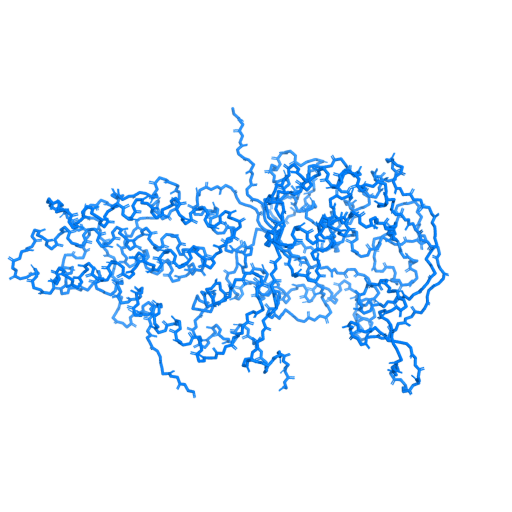1
ATOM 2177 C C . LEU A 1 290 ? -12.690 -19.529 38.091 1.00 41.72 473 LEU A C 1
ATOM 2178 O O . LEU A 1 290 ? -12.398 -18.901 37.073 1.00 39.77 473 LEU A O 1
ATOM 2183 N N . ASN A 1 291 ? -13.832 -19.340 38.745 1.00 43.08 474 ASN A N 1
ATOM 2184 C CA . ASN A 1 291 ? -14.633 -18.118 38.529 1.00 40.16 474 ASN A CA 1
ATOM 2185 C C . ASN A 1 291 ? -15.140 -18.129 37.080 1.00 36.59 474 ASN A C 1
ATOM 2186 O O . ASN A 1 291 ? -15.244 -17.050 36.452 1.00 35.90 474 ASN A O 1
ATOM 2191 N N . ARG A 1 292 ? -15.488 -19.294 36.554 1.00 36.36 475 ARG A N 1
ATOM 2192 C CA . ARG A 1 292 ? -16.092 -19.405 35.203 1.00 38.21 475 ARG A CA 1
ATOM 2193 C C . ARG A 1 292 ? -17.600 -19.670 35.298 1.00 36.42 475 ARG A C 1
ATOM 2194 O O . ARG A 1 292 ? -18.325 -19.232 34.411 1.00 34.40 475 ARG A O 1
ATOM 2202 N N . TRP A 1 293 ? -18.031 -20.520 36.224 1.00 35.60 476 TRP A N 1
ATOM 2203 C CA . TRP A 1 293 ? -19.429 -21.037 36.249 1.00 35.64 476 TRP A CA 1
ATOM 2204 C C . TRP A 1 293 ? -20.360 -19.902 36.682 1.00 33.36 476 TRP A C 1
ATOM 2205 O O . TRP A 1 293 ? -20.004 -19.130 37.586 1.00 34.41 476 TRP A O 1
ATOM 2216 N N . PRO A 1 294 ? -21.608 -19.763 36.175 1.00 35.59 477 PRO A N 1
ATOM 2217 C CA . PRO A 1 294 ? -22.181 -20.586 35.117 1.00 34.30 477 PRO A CA 1
ATOM 2218 C C . PRO A 1 294 ? -21.827 -19.993 33.752 1.00 33.93 477 PRO A C 1
ATOM 2219 O O . PRO A 1 294 ? -21.305 -18.885 33.679 1.00 33.73 477 PRO A O 1
ATOM 2223 N N . ALA A 1 295 ? -22.134 -20.720 32.690 1.00 33.95 478 ALA A N 1
ATOM 2224 C CA . ALA A 1 295 ? -21.922 -20.238 31.318 1.00 32.37 478 ALA A CA 1
ATOM 2225 C C . ALA A 1 295 ? -22.718 -18.940 31.028 1.00 35.66 478 ALA A C 1
ATOM 2226 O O . ALA A 1 295 ? -23.946 -18.814 31.371 1.00 29.82 478 ALA A O 1
ATOM 2228 N N . ASP A 1 296 ? -22.024 -17.958 30.445 1.00 35.60 479 ASP A N 1
ATOM 2229 C CA . ASP A 1 296 ? -22.613 -16.769 29.800 1.00 34.29 479 ASP A CA 1
ATOM 2230 C C . ASP A 1 296 ? -23.443 -17.256 28.630 1.00 35.24 479 ASP A C 1
ATOM 2231 O O . ASP A 1 296 ? -24.592 -16.799 28.444 1.00 35.66 479 ASP A O 1
ATOM 2236 N N . VAL A 1 297 ? -22.892 -18.170 27.858 1.00 30.16 480 VAL A N 1
ATOM 2237 C CA . VAL A 1 297 ? -23.582 -18.691 26.647 1.00 30.83 480 VAL A CA 1
ATOM 2238 C C . VAL A 1 297 ? -23.272 -20.157 26.474 1.00 33.43 480 VAL A C 1
ATOM 2239 O O . VAL A 1 297 ? -22.061 -20.487 26.347 1.00 30.17 480 VAL A O 1
ATOM 2243 N N . HIS A 1 298 ? -24.327 -20.968 26.381 1.00 30.51 481 HIS A N 1
ATOM 2244 C CA . HIS A 1 298 ? -24.316 -22.297 25.733 1.00 30.46 481 HIS A CA 1
ATOM 2245 C C . HIS A 1 298 ? -24.844 -22.155 24.314 1.00 33.11 481 HIS A C 1
ATOM 2246 O O . HIS A 1 298 ? -26.033 -21.759 24.143 1.00 34.13 481 HIS A O 1
ATOM 2253 N N . VAL A 1 299 ? -24.032 -22.519 23.325 1.00 29.51 482 VAL A N 1
ATOM 2254 C CA . VAL A 1 299 ? -24.418 -22.510 21.894 1.00 30.92 482 VAL A CA 1
ATOM 2255 C C . VAL A 1 299 ? -24.818 -23.928 21.542 1.00 35.53 482 VAL A C 1
ATOM 2256 O O . VAL A 1 299 ? -24.030 -24.841 21.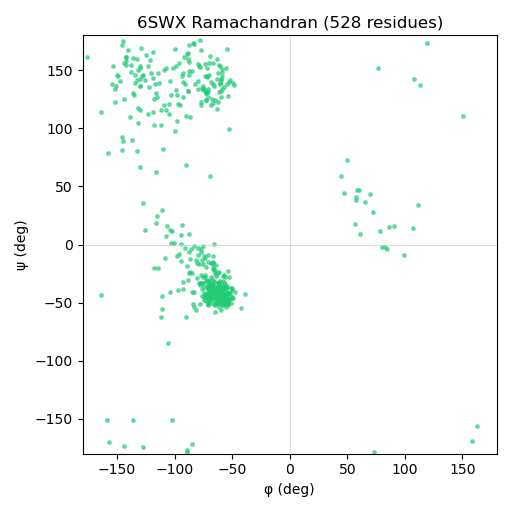861 1.00 34.00 482 VAL A O 1
ATOM 2260 N N . VAL A 1 300 ? -25.997 -24.110 20.941 1.00 33.02 483 VAL A N 1
ATOM 2261 C CA . VAL A 1 300 ? -26.478 -25.461 20.513 1.00 34.88 483 VAL A CA 1
ATOM 2262 C C . VAL A 1 300 ? -27.237 -25.383 19.178 1.00 33.16 483 VAL A C 1
ATOM 2263 O O . VAL A 1 300 ? -27.732 -24.330 18.803 1.00 31.94 483 VAL A O 1
ATOM 2267 N N . GLY A 1 301 ? -27.315 -26.514 18.491 1.00 33.36 484 GLY A N 1
ATOM 2268 C CA . GLY A 1 301 ? -28.200 -26.761 17.341 1.00 35.23 484 GLY A CA 1
ATOM 2269 C C . GLY A 1 301 ? -29.624 -26.866 17.842 1.00 35.20 484 GLY A C 1
ATOM 2270 O O . GLY A 1 301 ? -29.805 -27.287 18.980 1.00 34.86 484 GLY A O 1
ATOM 2271 N N . LYS A 1 302 ? -30.580 -26.400 17.065 1.00 34.35 485 LYS A N 1
ATOM 2272 C CA . LYS A 1 302 ? -32.003 -26.350 17.488 1.00 41.84 485 LYS A CA 1
ATOM 2273 C C . LYS A 1 302 ? -32.528 -27.737 17.878 1.00 40.24 485 LYS A C 1
ATOM 2274 O O . LYS A 1 302 ? -33.384 -27.801 18.750 1.00 46.41 485 LYS A O 1
ATOM 2280 N N . ASP A 1 303 ? -31.964 -28.809 17.342 1.00 39.14 486 ASP A N 1
ATOM 2281 C CA . ASP A 1 303 ? -32.350 -30.206 17.664 1.00 44.24 486 ASP A CA 1
ATOM 2282 C C . ASP A 1 303 ? -32.039 -30.607 19.123 1.00 45.80 486 ASP A C 1
ATOM 2283 O O . ASP A 1 303 ? -32.613 -31.587 19.516 1.00 43.31 486 ASP A O 1
ATOM 2288 N N . ILE A 1 304 ? -31.109 -29.957 19.853 1.00 38.66 487 ILE A N 1
ATOM 2289 C CA . ILE A 1 304 ? -30.738 -30.312 21.259 1.00 34.71 487 ILE A CA 1
ATOM 2290 C C . ILE A 1 304 ? -31.103 -29.138 22.181 1.00 34.97 487 ILE A C 1
ATOM 2291 O O . ILE A 1 304 ? -30.662 -29.097 23.350 1.00 32.68 487 ILE A O 1
ATOM 2296 N N . LEU A 1 305 ? -31.977 -28.238 21.715 1.00 38.60 488 LEU A N 1
ATOM 2297 C CA . LEU A 1 305 ? -32.371 -27.048 22.505 1.00 38.51 488 LEU A CA 1
ATOM 2298 C C . LEU A 1 305 ? -33.127 -27.490 23.779 1.00 33.94 488 LEU A C 1
ATOM 2299 O O . LEU A 1 305 ? -32.740 -27.084 24.915 1.00 32.57 488 LEU A O 1
ATOM 2304 N N . LYS A 1 306 ? -34.147 -28.314 23.599 1.00 35.06 489 LYS A N 1
ATOM 2305 C CA . LYS A 1 306 ? -35.008 -28.833 24.691 1.00 40.20 489 LYS A CA 1
ATOM 2306 C C . LYS A 1 306 ? -34.144 -29.446 25.791 1.00 36.01 489 LYS A C 1
ATOM 2307 O O . LYS A 1 306 ? -34.313 -29.072 26.936 1.00 32.63 489 LYS A O 1
ATOM 2313 N N . PHE A 1 307 ? -33.156 -30.262 25.437 1.00 35.64 490 PHE A N 1
ATOM 2314 C CA . PHE A 1 307 ? -32.300 -30.916 26.443 1.00 36.40 490 PHE A CA 1
ATOM 2315 C C . PHE A 1 307 ? -31.563 -29.853 27.248 1.00 32.85 490 PHE A C 1
ATOM 2316 O O . PHE A 1 307 ? -31.378 -30.039 28.459 1.00 32.91 490 PHE A O 1
ATOM 2324 N N . HIS A 1 308 ? -31.152 -28.758 26.629 1.00 30.01 491 HIS A N 1
ATOM 2325 C CA . HIS A 1 308 ? -30.341 -27.732 27.320 1.00 30.95 491 HIS A CA 1
ATOM 2326 C C . HIS A 1 308 ? -31.222 -26.716 28.060 1.00 31.84 491 HIS A C 1
ATOM 2327 O O . HIS A 1 308 ? -30.708 -26.058 28.959 1.00 30.86 491 HIS A O 1
ATOM 2334 N N . ALA A 1 309 ? -32.472 -26.543 27.646 1.00 30.47 492 ALA A N 1
ATOM 2335 C CA . ALA A 1 309 ? -33.387 -25.496 28.166 1.00 32.18 492 ALA A CA 1
ATOM 2336 C C . ALA A 1 309 ? -34.224 -26.045 29.332 1.00 33.51 492 ALA A C 1
ATOM 2337 O O . ALA A 1 309 ? -34.548 -25.276 30.253 1.00 36.61 492 ALA A O 1
ATOM 2339 N N . ILE A 1 310 ? -34.536 -27.328 29.296 1.00 32.78 493 ILE A N 1
ATOM 2340 C CA . ILE A 1 310 ? -35.399 -27.972 30.311 1.00 31.78 493 ILE A CA 1
ATOM 2341 C C . ILE A 1 310 ? -34.591 -28.956 31.161 1.00 31.00 493 ILE A C 1
ATOM 2342 O O . ILE A 1 310 ? -34.516 -28.800 32.370 1.00 30.59 493 ILE A O 1
ATOM 2347 N N . TYR A 1 311 ? -34.041 -29.991 30.559 1.00 29.30 494 TYR A N 1
ATOM 2348 C CA . TYR A 1 311 ? -33.437 -31.091 31.348 1.00 31.38 494 TYR A CA 1
ATOM 2349 C C . TYR A 1 311 ? -32.206 -30.629 32.111 1.00 28.28 494 TYR A C 1
ATOM 2350 O O . TYR A 1 311 ? -32.040 -30.854 33.364 1.00 31.58 494 TYR A O 1
ATOM 2359 N N . TRP A 1 312 ? -31.360 -29.879 31.434 1.00 29.68 495 TRP A N 1
ATOM 2360 C CA . TRP A 1 312 ? -30.058 -29.415 32.005 1.00 28.91 495 TRP A CA 1
ATOM 2361 C C . TRP A 1 312 ? -30.258 -28.504 33.217 1.00 32.24 495 TRP A C 1
ATOM 2362 O O . TRP A 1 312 ? -29.714 -28.718 34.316 1.00 29.08 495 TRP A O 1
ATOM 2373 N N . PRO A 1 313 ? -31.093 -27.449 33.136 1.00 30.23 496 PRO A N 1
ATOM 2374 C CA . PRO A 1 313 ? -31.326 -26.646 34.333 1.00 30.66 496 PRO A CA 1
ATOM 2375 C C . PRO A 1 313 ? -31.884 -27.447 35.515 1.00 27.73 496 PRO A C 1
ATOM 2376 O O . PRO A 1 313 ? -31.531 -27.138 36.652 1.00 31.68 496 PRO A O 1
ATOM 2380 N N . ALA A 1 314 ? -32.788 -28.372 35.237 1.00 31.51 497 ALA A N 1
ATOM 2381 C CA . ALA A 1 314 ? -33.390 -29.252 36.268 1.00 34.79 497 ALA A CA 1
ATOM 2382 C C . ALA A 1 314 ? -32.294 -30.058 36.982 1.00 34.72 497 ALA A C 1
ATOM 2383 O O . ALA A 1 314 ? -32.238 -30.062 38.248 1.00 34.74 497 ALA A O 1
ATOM 2385 N N . PHE A 1 315 ? -31.368 -30.661 36.233 1.00 33.80 498 PHE A N 1
ATOM 2386 C CA . PHE A 1 315 ? -30.219 -31.368 36.874 1.00 32.49 498 PHE A CA 1
ATOM 2387 C C . PHE A 1 315 ? -29.426 -30.381 37.723 1.00 28.77 498 PHE A C 1
ATOM 2388 O O . PHE A 1 315 ? -29.035 -30.705 38.820 1.00 34.92 498 PHE A O 1
ATOM 2396 N N . LEU A 1 316 ? -29.200 -29.178 37.226 1.00 29.31 499 LEU A N 1
ATOM 2397 C CA . LEU A 1 316 ? -28.384 -28.181 37.935 1.00 31.67 499 LEU A CA 1
ATOM 2398 C C . LEU A 1 316 ? -29.134 -27.761 39.208 1.00 34.63 499 LEU A C 1
ATOM 2399 O O . LEU A 1 316 ? -28.489 -27.535 40.240 1.00 31.71 499 LEU A O 1
ATOM 2404 N N . MET A 1 317 ? -30.477 -27.662 39.139 1.00 32.77 500 MET A N 1
ATOM 2405 C CA . MET A 1 317 ? -31.284 -27.285 40.315 1.00 33.52 500 MET A CA 1
ATOM 2406 C C . MET A 1 317 ? -31.091 -28.377 41.375 1.00 33.06 500 MET A C 1
ATOM 2407 O O . MET A 1 317 ? -30.864 -28.053 42.582 1.00 33.35 500 MET A O 1
ATOM 2412 N N . SER A 1 318 ? -31.207 -29.632 40.947 1.00 32.14 501 SER A N 1
ATOM 2413 C CA . SER A 1 318 ? -31.055 -30.796 41.853 1.00 33.11 501 SER A CA 1
ATOM 2414 C C . SER A 1 318 ? -29.655 -30.760 42.469 1.00 33.36 501 SER A C 1
ATOM 2415 O O . SER A 1 318 ? -29.536 -30.899 43.702 1.00 34.56 501 SER A O 1
ATOM 2418 N N . ALA A 1 319 ? -28.635 -30.472 41.661 1.00 33.05 502 ALA A N 1
ATOM 2419 C CA . ALA A 1 319 ? -27.227 -30.411 42.141 1.00 33.68 502 ALA A CA 1
ATOM 2420 C C . ALA A 1 319 ? -26.940 -29.109 42.896 1.00 38.45 502 ALA A C 1
ATOM 2421 O O . ALA A 1 319 ? -25.779 -28.955 43.370 1.00 33.74 502 ALA A O 1
ATOM 2423 N N . GLU A 1 320 ? -27.910 -28.186 42.968 1.00 34.18 503 GLU A N 1
ATOM 2424 C CA . GLU A 1 320 ? -27.776 -26.857 43.653 1.00 38.90 503 GLU A CA 1
ATOM 2425 C C . GLU A 1 320 ? -26.625 -26.055 43.032 1.00 41.16 503 GLU A C 1
ATOM 2426 O O . GLU A 1 320 ? -25.789 -25.543 43.779 1.00 39.62 503 GLU A O 1
ATOM 2432 N N . LEU A 1 321 ? -26.555 -25.992 41.700 1.00 37.19 504 LEU A N 1
ATOM 2433 C CA . LEU A 1 321 ? -25.531 -25.151 41.057 1.00 40.51 504 LEU A CA 1
ATOM 2434 C C . LEU A 1 321 ? -26.203 -23.948 40.407 1.00 36.43 504 LEU A C 1
ATOM 2435 O O . LEU A 1 321 ? -27.305 -24.062 39.877 1.00 31.90 504 LEU A O 1
ATOM 2440 N N . PRO A 1 322 ? -25.515 -22.794 40.314 1.00 35.63 505 PRO A N 1
ATOM 2441 C CA . PRO A 1 322 ? -26.012 -21.681 39.500 1.00 37.38 505 PRO A CA 1
ATOM 2442 C C . PRO A 1 322 ? -26.361 -22.129 38.076 1.00 39.34 505 PRO A C 1
ATOM 2443 O O . PRO A 1 322 ? -25.713 -22.986 37.483 1.00 34.56 505 PRO A O 1
ATOM 2447 N N . LEU A 1 323 ? -27.443 -21.568 37.560 1.00 33.40 506 LEU A N 1
ATOM 2448 C CA . LEU A 1 323 ? -28.013 -21.915 36.257 1.00 37.25 506 LEU A CA 1
ATOM 2449 C C . LEU A 1 323 ? -27.349 -21.071 35.175 1.00 31.37 506 LEU A C 1
ATOM 2450 O O . LEU A 1 323 ? -26.791 -20.010 35.438 1.00 32.74 506 LEU A O 1
ATOM 2455 N N . PRO A 1 324 ? -27.386 -21.546 33.925 1.00 34.10 507 PRO A N 1
ATOM 2456 C CA . PRO A 1 324 ? -26.850 -20.818 32.783 1.00 33.98 507 PRO A CA 1
ATOM 2457 C C . PRO A 1 324 ? -27.504 -19.454 32.578 1.00 35.14 507 PRO A C 1
ATOM 2458 O O . PRO A 1 324 ? -28.769 -19.330 32.761 1.00 32.45 507 PRO A O 1
ATOM 2462 N N . GLU A 1 325 ? -26.706 -18.502 32.124 1.00 36.82 508 GLU A N 1
ATOM 2463 C CA . GLU A 1 325 ? -27.204 -17.140 31.803 1.00 38.11 508 GLU A CA 1
ATOM 2464 C C . GLU A 1 325 ? -27.974 -17.188 30.509 1.00 34.95 508 GLU A C 1
ATOM 2465 O O . GLU A 1 325 ? -29.027 -16.578 30.446 1.00 39.77 508 GLU A O 1
ATOM 2471 N N . ARG A 1 326 ? -27.457 -17.853 29.482 1.00 32.89 509 ARG A N 1
ATOM 2472 C CA . ARG A 1 326 ? -28.045 -17.765 28.135 1.00 33.62 509 ARG A CA 1
ATOM 2473 C C . ARG A 1 326 ? -27.772 -19.040 27.339 1.00 34.95 509 ARG A C 1
ATOM 2474 O O . ARG A 1 326 ? -26.654 -19.616 27.395 1.00 33.91 509 ARG A O 1
ATOM 2482 N N . LEU A 1 327 ? -28.828 -19.507 26.721 1.00 29.56 510 LEU A N 1
ATOM 2483 C CA . LEU A 1 327 ? -28.875 -20.591 25.730 1.00 34.42 510 LEU A CA 1
ATOM 2484 C C . LEU A 1 327 ? -29.182 -19.993 24.352 1.00 33.31 510 LEU A C 1
ATOM 2485 O O . LEU A 1 327 ? -30.296 -19.436 24.122 1.00 37.56 510 LEU A O 1
ATOM 2490 N N . VAL A 1 328 ? -28.278 -20.196 23.418 1.00 32.52 511 VAL A N 1
ATOM 2491 C CA . VAL A 1 328 ? -28.365 -19.701 22.007 1.00 35.15 511 VAL A CA 1
ATOM 2492 C C . VAL A 1 328 ? -28.534 -20.886 21.070 1.00 36.26 511 VAL A C 1
ATOM 2493 O O . VAL A 1 328 ? -27.571 -21.660 21.009 1.00 32.59 511 VAL A O 1
ATOM 2497 N N . SER A 1 329 ? -29.661 -21.020 20.344 1.00 31.39 512 SER A N 1
ATOM 2498 C CA . SER A 1 329 ? -29.863 -22.081 19.324 1.00 36.00 512 SER A CA 1
ATOM 2499 C C . SER A 1 329 ? -29.673 -21.533 17.911 1.00 36.88 512 SER A C 1
ATOM 2500 O O . SER A 1 329 ? -29.867 -20.346 17.697 1.00 38.23 512 SER A O 1
ATOM 2503 N N . HIS A 1 330 ? -29.263 -22.383 16.976 1.00 35.85 513 HIS A N 1
ATOM 2504 C CA . HIS A 1 330 ? -28.972 -21.996 15.577 1.00 32.16 513 HIS A CA 1
ATOM 2505 C C . HIS A 1 330 ? -29.438 -23.106 14.649 1.00 37.37 513 HIS A C 1
ATOM 2506 O O . HIS A 1 330 ? -29.632 -24.234 15.107 1.00 40.22 513 HIS A O 1
ATOM 2513 N N . GLY A 1 331 ? -29.606 -22.759 13.381 1.00 36.79 514 GLY A N 1
ATOM 2514 C CA . GLY A 1 331 ? -30.086 -23.654 12.324 1.00 40.69 514 GLY A CA 1
ATOM 2515 C C . GLY A 1 331 ? -28.989 -24.493 11.696 1.00 42.14 514 GLY A C 1
ATOM 2516 O O . GLY A 1 331 ? -27.813 -24.464 12.163 1.00 40.84 514 GLY A O 1
ATOM 2517 N N . TRP A 1 332 ? -29.383 -25.169 10.616 1.00 44.99 515 TRP A N 1
ATOM 2518 C CA . TRP A 1 332 ? -28.560 -26.106 9.809 1.00 44.37 515 TRP A CA 1
ATOM 2519 C C . TRP A 1 332 ? -28.364 -25.498 8.427 1.00 42.24 515 TRP A C 1
ATOM 2520 O O . TRP A 1 332 ? -29.338 -24.990 7.877 1.00 43.13 515 TRP A O 1
ATOM 2531 N N . TRP A 1 333 ? -27.169 -25.593 7.864 1.00 42.13 516 TRP A N 1
ATOM 2532 C CA . TRP A 1 333 ? -26.875 -25.102 6.490 1.00 43.70 516 TRP A CA 1
ATOM 2533 C C . TRP A 1 333 ? -27.441 -26.022 5.377 1.00 46.30 516 TRP A C 1
ATOM 2534 O O . TRP A 1 333 ? -27.251 -27.220 5.438 1.00 39.27 516 TRP A O 1
ATOM 2545 N N . THR A 1 334 ? -28.044 -25.451 4.334 1.00 47.90 517 THR A N 1
ATOM 2546 C CA . THR A 1 334 ? -28.228 -26.116 3.014 1.00 43.62 517 THR A CA 1
ATOM 2547 C C . THR A 1 334 ? -27.151 -25.619 2.040 1.00 55.14 517 THR A C 1
ATOM 2548 O O . THR A 1 334 ? -26.448 -24.627 2.376 1.00 43.85 517 THR A O 1
ATOM 2552 N N . LYS A 1 335 ? -27.021 -26.304 0.890 1.00 50.95 518 LYS A N 1
ATOM 2553 C CA . LYS A 1 335 ? -26.071 -25.979 -0.211 1.00 54.63 518 LYS A CA 1
ATOM 2554 C C . LYS A 1 335 ? -26.860 -25.951 -1.515 1.00 56.97 518 LYS A C 1
ATOM 2555 O O . LYS A 1 335 ? -27.491 -26.961 -1.823 1.00 50.40 518 LYS A O 1
ATOM 2561 N N . ASP A 1 336 ? -26.942 -24.781 -2.152 1.00 52.86 519 ASP A N 1
ATOM 2562 C CA . ASP A 1 336 ? -27.530 -24.614 -3.507 1.00 56.62 519 ASP A CA 1
ATOM 2563 C C . ASP A 1 336 ? -29.042 -24.841 -3.400 1.00 67.25 519 ASP A C 1
ATOM 2564 O O . ASP A 1 336 ? -29.584 -25.536 -4.253 1.00 62.81 519 ASP A O 1
ATOM 2569 N N . HIS A 1 337 ? -29.687 -24.279 -2.367 1.00 67.37 520 HIS A N 1
ATOM 2570 C CA . HIS A 1 337 ? -31.140 -24.394 -2.033 1.00 62.12 520 HIS A CA 1
ATOM 2571 C C . HIS A 1 337 ? -31.551 -25.868 -1.861 1.00 64.05 520 HIS A C 1
ATOM 2572 O O . HIS A 1 337 ? -32.769 -26.151 -1.927 1.00 55.68 520 HIS A O 1
ATOM 2579 N N . LYS A 1 338 ? -30.610 -26.796 -1.665 1.00 56.32 521 LYS A N 1
ATOM 2580 C CA . LYS A 1 338 ? -30.992 -28.231 -1.696 1.00 66.44 521 LYS A CA 1
ATOM 2581 C C . LYS A 1 338 ? -30.983 -28.760 -0.274 1.00 67.58 521 LYS A C 1
ATOM 2582 O O . LYS A 1 338 ? -32.059 -28.802 0.331 1.00 89.21 521 LYS A O 1
ATOM 2588 N N . LYS A 1 339 ? -29.837 -29.175 0.226 1.00 67.90 522 LYS A N 1
ATOM 2589 C CA . LYS A 1 339 ? -29.823 -30.199 1.300 1.00 73.68 522 LYS A CA 1
ATOM 2590 C C . LYS A 1 339 ? -28.527 -30.943 1.107 1.00 66.20 522 LYS A C 1
ATOM 2591 O O . LYS A 1 339 ? -28.383 -31.581 0.058 1.00 73.67 522 LYS A O 1
ATOM 2597 N N . ILE A 1 340 ? -27.599 -30.772 2.032 1.00 59.61 523 ILE A N 1
ATOM 2598 C CA . ILE A 1 340 ? -26.191 -31.200 1.827 1.00 61.33 523 ILE A CA 1
ATOM 2599 C C . ILE A 1 340 ? -26.212 -32.722 1.734 1.00 62.30 523 ILE A C 1
ATOM 2600 O O . ILE A 1 340 ? -26.964 -33.357 2.508 1.00 66.48 523 ILE A O 1
ATOM 2605 N N . SER A 1 341 ? -25.463 -33.255 0.771 1.00 69.31 524 SER A N 1
ATOM 2606 C CA . SER A 1 341 ? -25.244 -34.709 0.533 1.00 81.36 524 SER A CA 1
ATOM 2607 C C . SER A 1 341 ? -24.019 -34.873 -0.392 1.00 82.61 524 SER A C 1
ATOM 2608 O O . SER A 1 341 ? -24.088 -34.352 -1.552 1.00 76.90 524 SER A O 1
ATOM 2611 N N . LYS A 1 342 ? -22.913 -35.469 0.114 1.00 83.01 525 LYS A N 1
ATOM 2612 C CA . LYS A 1 342 ? -21.822 -36.039 -0.737 1.00 88.30 525 LYS A CA 1
ATOM 2613 C C . LYS A 1 342 ? -22.518 -36.994 -1.719 1.00 89.31 525 LYS A C 1
ATOM 2614 O O . LYS A 1 342 ? -22.889 -38.108 -1.280 1.00 80.82 525 LYS A O 1
ATOM 2616 N N . SER A 1 343 ? -22.754 -36.504 -2.952 1.00 94.17 526 SER A N 1
ATOM 2617 C CA . SER A 1 343 ? -23.781 -36.934 -3.950 1.00 84.07 526 SER A CA 1
ATOM 2618 C C . SER A 1 343 ? -24.882 -35.869 -4.025 1.00 74.63 526 SER A C 1
ATOM 2619 O O . SER A 1 343 ? -24.965 -35.175 -5.061 1.00 67.71 526 SER A O 1
ATOM 2622 N N . ASN A 1 346 ? -25.695 -30.553 -2.402 1.00 72.89 529 ASN A N 1
ATOM 2623 C CA . ASN A 1 346 ? -24.314 -30.864 -2.863 1.00 70.78 529 ASN A CA 1
ATOM 2624 C C . ASN A 1 346 ? -23.498 -31.347 -1.654 1.00 69.45 529 ASN A C 1
ATOM 2625 O O . ASN A 1 346 ? -24.113 -31.458 -0.604 1.00 75.62 529 ASN A O 1
ATOM 2627 N N . ALA A 1 347 ? -22.189 -31.630 -1.786 1.00 60.42 530 ALA A N 1
ATOM 2628 C CA . ALA A 1 347 ? -21.214 -31.681 -0.662 1.00 67.23 530 ALA A CA 1
ATOM 2629 C C . ALA A 1 347 ? -20.907 -30.244 -0.197 1.00 69.95 530 ALA A C 1
ATOM 2630 O O . ALA A 1 347 ? -21.058 -29.331 -1.035 1.00 63.91 530 ALA A O 1
ATOM 2632 N N . PHE A 1 348 ? -20.488 -30.024 1.060 1.00 63.33 531 PHE A N 1
ATOM 2633 C CA . PHE A 1 348 ? -20.038 -28.683 1.548 1.00 60.13 531 PHE A CA 1
ATOM 2634 C C . PHE A 1 348 ? -18.914 -28.858 2.562 1.00 54.31 531 PHE A C 1
ATOM 2635 O O . PHE A 1 348 ? -19.191 -29.037 3.754 1.00 59.50 531 PHE A O 1
ATOM 2643 N N . ASP A 1 349 ? -17.683 -28.827 2.079 1.00 52.44 532 ASP A N 1
ATOM 2644 C CA . ASP A 1 349 ? -16.494 -28.996 2.922 1.00 54.05 532 ASP A CA 1
ATOM 2645 C C . ASP A 1 349 ? -15.980 -27.588 3.219 1.00 62.51 532 ASP A C 1
ATOM 2646 O O . ASP A 1 349 ? -15.353 -26.933 2.382 1.00 56.32 532 ASP A O 1
ATOM 2651 N N . PRO A 1 350 ? -16.170 -27.102 4.461 1.00 59.05 533 PRO A N 1
ATOM 2652 C CA . PRO A 1 350 ? -15.767 -25.743 4.808 1.00 55.56 533 PRO A CA 1
ATOM 2653 C C . PRO A 1 350 ? -14.232 -25.585 4.742 1.00 56.37 533 PRO A C 1
ATOM 2654 O O . PRO A 1 350 ? -13.736 -24.523 4.351 1.00 48.91 533 PRO A O 1
ATOM 2658 N N . VAL A 1 351 ? -13.474 -26.636 5.028 1.00 52.65 534 VAL A N 1
ATOM 2659 C CA . VAL A 1 351 ? -11.993 -26.545 4.866 1.00 57.48 534 VAL A CA 1
ATOM 2660 C C . VAL A 1 351 ? -11.638 -26.276 3.398 1.00 65.46 534 VAL A C 1
ATOM 2661 O O . VAL A 1 351 ? -10.679 -25.492 3.158 1.00 66.27 534 VAL A O 1
ATOM 2665 N N . GLU A 1 352 ? -12.373 -26.865 2.443 1.00 64.47 535 GLU A N 1
ATOM 2666 C CA . GLU A 1 352 ? -12.093 -26.659 0.993 1.00 59.35 535 GLU A CA 1
ATOM 2667 C C . GLU A 1 352 ? -12.495 -25.233 0.607 1.00 58.43 535 GLU A C 1
ATOM 2668 O O . GLU A 1 352 ? -11.755 -24.598 -0.199 1.00 55.28 535 GLU A O 1
ATOM 2674 N N . LYS A 1 353 ? -13.680 -24.794 1.057 1.00 47.68 536 LYS A N 1
ATOM 2675 C CA . LYS A 1 353 ? -14.250 -23.497 0.644 1.00 48.50 536 LYS A CA 1
ATOM 2676 C C . LYS A 1 353 ? -13.328 -22.395 1.161 1.00 42.74 536 LYS A C 1
ATOM 2677 O O . LYS A 1 353 ? -13.178 -21.415 0.448 1.00 47.92 536 LYS A O 1
ATOM 2683 N N . ALA A 1 354 ? -12.617 -22.652 2.246 1.00 42.98 537 ALA A N 1
ATOM 2684 C CA . ALA A 1 354 ? -11.637 -21.740 2.873 1.00 45.27 537 ALA A CA 1
ATOM 2685 C C . ALA A 1 354 ? -10.368 -21.691 2.028 1.00 50.42 537 ALA A C 1
ATOM 2686 O O . ALA A 1 354 ? -9.860 -20.550 1.749 1.00 48.44 537 ALA A O 1
ATOM 2688 N N . LYS A 1 355 ? -9.896 -22.841 1.544 1.00 49.31 538 LYS A N 1
ATOM 2689 C CA . LYS A 1 355 ? -8.755 -22.816 0.590 1.00 51.55 538 LYS A CA 1
ATOM 2690 C C . LYS A 1 355 ? -9.149 -22.028 -0.661 1.00 44.16 538 LYS A C 1
ATOM 2691 O O . LYS A 1 355 ? -8.325 -21.289 -1.165 1.00 51.94 538 LYS A O 1
ATOM 2697 N N . GLU A 1 356 ? -10.365 -22.189 -1.146 1.00 42.13 539 GLU A N 1
ATOM 2698 C CA . GLU A 1 356 ? -10.823 -21.636 -2.438 1.00 44.03 539 GLU A CA 1
ATOM 2699 C C . GLU A 1 356 ? -10.998 -20.111 -2.342 1.00 51.40 539 GLU A C 1
ATOM 2700 O O . GLU A 1 356 ? -10.599 -19.396 -3.259 1.00 45.87 539 GLU A O 1
ATOM 2706 N N . PHE A 1 357 ? -11.597 -19.607 -1.268 1.00 44.43 540 PHE A N 1
ATOM 2707 C CA . PHE A 1 357 ? -12.051 -18.198 -1.186 1.00 43.11 540 PHE A CA 1
ATOM 2708 C C . PHE A 1 357 ? -11.278 -17.410 -0.129 1.00 39.74 540 PHE A C 1
ATOM 2709 O O . PHE A 1 357 ? -11.282 -16.155 -0.218 1.00 44.81 540 PHE A O 1
ATOM 2717 N N . GLY A 1 358 ? -10.640 -18.090 0.821 1.00 40.30 541 GLY A N 1
ATOM 2718 C CA . GLY A 1 358 ? -9.950 -17.498 1.991 1.00 42.07 541 GLY A CA 1
ATOM 2719 C C . GLY A 1 358 ? -10.704 -17.888 3.263 1.00 40.87 541 GLY A C 1
ATOM 2720 O O . GLY A 1 358 ? -11.944 -17.899 3.246 1.00 41.70 541 GLY A O 1
ATOM 2721 N N . ILE A 1 359 ? -9.995 -18.263 4.299 1.00 37.79 542 ILE A N 1
ATOM 2722 C CA . ILE A 1 359 ? -10.594 -18.711 5.594 1.00 41.73 542 ILE A CA 1
ATOM 2723 C C . ILE A 1 359 ? -11.454 -17.577 6.181 1.00 43.45 542 ILE A C 1
ATOM 2724 O O . ILE A 1 359 ? -12.623 -17.852 6.528 1.00 36.11 542 ILE A O 1
ATOM 2729 N N . ASP A 1 360 ? -10.954 -16.334 6.195 1.00 39.79 543 ASP A N 1
ATOM 2730 C CA . ASP A 1 360 ? -11.690 -15.219 6.838 1.00 37.41 543 ASP A CA 1
ATOM 2731 C C . ASP A 1 360 ? -12.915 -14.861 5.991 1.00 40.34 543 ASP A C 1
ATOM 2732 O O . ASP A 1 360 ? -13.930 -14.544 6.588 1.00 35.56 543 ASP A O 1
ATOM 2737 N N . ALA A 1 361 ? -12.840 -14.901 4.653 1.00 34.69 544 ALA A N 1
ATOM 2738 C CA . ALA A 1 361 ? -13.998 -14.609 3.806 1.00 35.02 544 ALA A CA 1
ATOM 2739 C C . ALA A 1 361 ? -15.081 -15.646 4.092 1.00 34.57 544 ALA A C 1
ATOM 2740 O O . ALA A 1 361 ? -16.294 -15.298 4.039 1.00 35.02 544 ALA A O 1
ATOM 2742 N N . LEU A 1 362 ? -14.689 -16.882 4.365 1.00 37.94 545 LEU A N 1
ATOM 2743 C CA . LEU A 1 362 ? -15.707 -17.943 4.617 1.00 35.34 545 LEU A CA 1
ATOM 2744 C C . LEU A 1 362 ? -16.336 -17.740 6.002 1.00 36.52 545 LEU A C 1
ATOM 2745 O O . LEU A 1 362 ? -17.617 -17.863 6.105 1.00 34.85 545 LEU A O 1
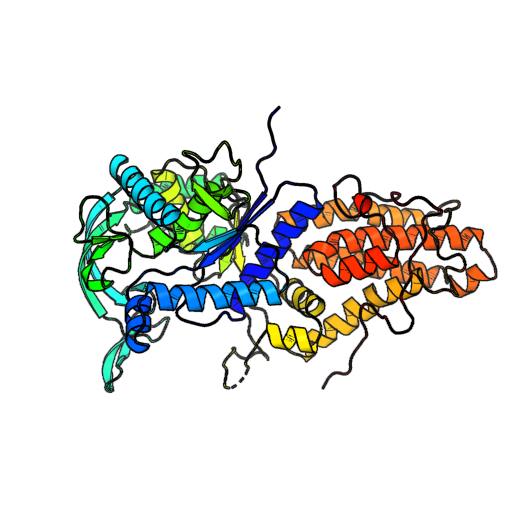ATOM 2750 N N . LYS A 1 363 ? -15.504 -17.420 6.993 1.00 31.53 546 LYS A N 1
ATOM 2751 C CA . LYS A 1 363 ? -15.989 -17.120 8.380 1.00 34.97 546 LYS A CA 1
ATOM 2752 C C . LYS A 1 363 ? -17.001 -15.963 8.339 1.00 35.47 546 LYS A C 1
ATOM 2753 O O . LYS A 1 363 ? -18.144 -16.126 8.877 1.00 36.41 546 LYS A O 1
ATOM 2759 N N . TYR A 1 364 ? -16.670 -14.893 7.603 1.00 32.43 547 TYR A N 1
ATOM 2760 C CA . TYR A 1 364 ? -17.557 -13.732 7.423 1.00 33.94 547 TYR A CA 1
ATOM 2761 C C . TYR A 1 364 ? -18.873 -14.205 6.812 1.00 33.75 547 TYR A C 1
ATOM 2762 O O . TYR A 1 364 ? -19.942 -13.836 7.270 1.00 33.76 547 TYR A O 1
ATOM 2771 N N . PHE A 1 365 ? -18.799 -14.972 5.727 1.00 36.40 548 PHE A N 1
ATOM 2772 C CA . PHE A 1 365 ? -20.021 -15.388 5.012 1.00 35.37 548 PHE A CA 1
ATOM 2773 C C . PHE A 1 365 ? -20.920 -16.118 5.998 1.00 32.83 548 PHE A C 1
ATOM 2774 O O . PHE A 1 365 ? -22.136 -15.857 5.983 1.00 37.37 548 PHE A O 1
ATOM 2782 N N . LEU A 1 366 ? -20.377 -17.090 6.720 1.00 33.67 549 LEU A N 1
ATOM 2783 C CA . LEU A 1 366 ? -21.195 -17.958 7.611 1.00 40.08 549 LEU A CA 1
ATOM 2784 C C . LEU A 1 366 ? -21.868 -17.112 8.719 1.00 42.63 549 LEU A C 1
ATOM 2785 O O . LEU A 1 366 ? -23.028 -17.409 9.066 1.00 38.79 549 LEU A O 1
ATOM 2790 N N . MET A 1 367 ? -21.207 -16.043 9.179 1.00 35.23 550 MET A N 1
ATOM 2791 C CA . MET A 1 367 ? -21.689 -15.169 10.278 1.00 39.10 550 MET A CA 1
ATOM 2792 C C . MET A 1 367 ? -22.583 -14.052 9.717 1.00 34.74 550 MET A C 1
ATOM 2793 O O . MET A 1 367 ? -23.423 -13.534 10.492 1.00 35.87 550 MET A O 1
ATOM 2798 N N . ARG A 1 368 ? -22.422 -13.693 8.446 1.00 32.39 551 ARG A N 1
ATOM 2799 C CA . ARG A 1 368 ? -23.150 -12.558 7.827 1.00 35.26 551 ARG A CA 1
ATOM 2800 C C . ARG A 1 368 ? -24.443 -13.047 7.153 1.00 34.65 551 ARG A C 1
ATOM 2801 O O . ARG A 1 368 ? -25.433 -12.338 7.194 1.00 33.90 551 ARG A O 1
ATOM 2809 N N . GLU A 1 369 ? -24.420 -14.209 6.510 1.00 37.07 552 GLU A N 1
ATOM 2810 C CA . GLU A 1 369 ? -25.438 -14.587 5.487 1.00 36.91 552 GLU A CA 1
ATOM 2811 C C . GLU A 1 369 ? -26.769 -14.970 6.144 1.00 35.02 552 GLU A C 1
ATOM 2812 O O . GLU A 1 369 ? -27.813 -14.716 5.581 1.00 39.04 552 GLU A O 1
ATOM 2818 N N . SER A 1 370 ? -26.719 -15.566 7.323 1.00 35.36 553 SER A N 1
ATOM 2819 C CA . SER A 1 370 ? -27.909 -16.067 8.024 1.00 39.83 553 SER A CA 1
ATOM 2820 C C . SER A 1 370 ? -27.879 -15.601 9.474 1.00 37.41 553 SER A C 1
ATOM 2821 O O . SER A 1 370 ? -26.788 -15.428 10.079 1.00 38.43 553 SER A O 1
ATOM 2824 N N . ASN A 1 371 ? -29.073 -15.437 10.017 1.00 36.18 554 ASN A N 1
ATOM 2825 C CA . ASN A 1 371 ? -29.303 -15.263 11.457 1.00 34.59 554 ASN A CA 1
ATOM 2826 C C . ASN A 1 371 ? -29.346 -16.658 12.081 1.00 36.74 554 ASN A C 1
ATOM 2827 O O . ASN A 1 371 ? -29.400 -17.652 11.328 1.00 35.21 554 ASN A O 1
ATOM 2832 N N . PHE A 1 372 ? -29.403 -16.717 13.410 1.00 36.66 555 PHE A N 1
ATOM 2833 C CA . PHE A 1 372 ? -29.440 -17.982 14.174 1.00 36.77 555 PHE A CA 1
ATOM 2834 C C . PHE A 1 372 ? -30.820 -18.670 14.054 1.00 41.98 555 PHE A C 1
ATOM 2835 O O . PHE A 1 372 ? -30.915 -19.922 14.199 1.00 37.43 555 PHE A O 1
ATOM 2843 N N . GLN A 1 373 ? -31.889 -17.919 13.815 1.00 39.79 556 GLN A N 1
ATOM 2844 C CA . GLN A 1 373 ? -33.239 -18.523 13.673 1.00 41.75 556 GLN A CA 1
ATOM 2845 C C . GLN A 1 373 ? -33.280 -19.377 12.403 1.00 46.72 556 GLN A C 1
ATOM 2846 O O . GLN A 1 373 ? -33.933 -20.435 12.426 1.00 47.99 556 GLN A O 1
ATOM 2852 N N . ASP A 1 374 ? -32.584 -18.960 11.342 1.00 43.78 557 ASP A N 1
ATOM 2853 C CA . ASP A 1 374 ? -32.793 -19.500 9.974 1.00 44.29 557 ASP A CA 1
ATOM 2854 C C . ASP A 1 374 ? -31.789 -20.606 9.670 1.00 43.17 557 ASP A C 1
ATOM 2855 O O . ASP A 1 374 ? -30.723 -20.691 10.307 1.00 40.07 557 ASP A O 1
ATOM 2860 N N . ASP A 1 375 ? -32.163 -21.470 8.736 1.00 44.82 558 ASP A N 1
ATOM 2861 C CA . ASP A 1 375 ? -31.248 -22.461 8.129 1.00 46.53 558 ASP A CA 1
ATOM 2862 C C . ASP A 1 375 ? -30.557 -21.742 6.973 1.00 44.42 558 ASP A C 1
ATOM 2863 O O . ASP A 1 375 ? -31.236 -21.394 6.008 1.00 44.83 558 ASP A O 1
ATOM 2868 N N . GLY A 1 376 ? -29.265 -21.464 7.105 1.00 40.84 559 GLY A N 1
ATOM 2869 C CA . GLY A 1 376 ? -28.560 -20.696 6.077 1.00 45.12 559 GLY A CA 1
ATOM 2870 C C . GLY A 1 376 ? -28.417 -21.538 4.818 1.00 45.88 559 GLY A C 1
ATOM 2871 O O . GLY A 1 376 ? -28.430 -22.779 4.949 1.00 43.83 559 GLY A O 1
ATOM 2872 N N . ASP A 1 377 ? -28.261 -20.892 3.656 1.00 42.14 560 ASP A N 1
ATOM 2873 C CA . ASP A 1 377 ? -27.967 -21.557 2.356 1.00 43.13 560 ASP A CA 1
ATOM 2874 C C . ASP A 1 377 ? -26.622 -21.063 1.809 1.00 42.01 560 ASP A C 1
ATOM 2875 O O . ASP A 1 377 ? -26.462 -19.844 1.624 1.00 48.21 560 ASP A O 1
ATOM 2880 N N . TYR A 1 378 ? -25.626 -21.936 1.717 1.00 39.12 561 TYR A N 1
ATOM 2881 C CA . TYR A 1 378 ? -24.360 -21.600 1.050 1.00 41.03 561 TYR A CA 1
ATOM 2882 C C . TYR A 1 378 ? -24.541 -21.789 -0.467 1.00 49.77 561 TYR A C 1
ATOM 2883 O O . TYR A 1 378 ? -25.146 -22.759 -0.900 1.00 51.68 561 TYR A O 1
ATOM 2892 N N . SER A 1 379 ? -24.023 -20.866 -1.261 1.00 54.80 562 SER A N 1
ATOM 2893 C CA . SER A 1 379 ? -23.788 -21.049 -2.726 1.00 52.56 562 SER A CA 1
ATOM 2894 C C . SER A 1 379 ? -22.576 -20.217 -3.109 1.00 51.98 562 SER A C 1
ATOM 2895 O O . SER A 1 379 ? -22.369 -19.158 -2.477 1.00 41.71 562 SER A O 1
ATOM 2898 N N . ASP A 1 380 ? -21.768 -20.702 -4.042 1.00 50.02 563 ASP A N 1
ATOM 2899 C CA . ASP A 1 380 ? -20.583 -19.950 -4.516 1.00 52.06 563 ASP A CA 1
ATOM 2900 C C . ASP A 1 380 ? -21.046 -18.571 -4.985 1.00 47.19 563 ASP A C 1
ATOM 2901 O O . ASP A 1 380 ? -20.332 -17.592 -4.761 1.00 47.26 563 ASP A O 1
ATOM 2906 N N . LYS A 1 381 ? -22.229 -18.488 -5.583 1.00 46.74 564 LYS A N 1
ATOM 2907 C CA . LYS A 1 381 ? -22.760 -17.208 -6.096 1.00 53.62 564 LYS A CA 1
ATOM 2908 C C . LYS A 1 381 ? -22.933 -16.178 -4.964 1.00 52.53 564 LYS A C 1
ATOM 2909 O O . LYS A 1 381 ? -22.544 -15.001 -5.175 1.00 44.98 564 LYS A O 1
ATOM 2915 N N . ASN A 1 382 ? -23.595 -16.551 -3.866 1.00 49.51 565 ASN A N 1
ATOM 2916 C CA . ASN A 1 382 ? -23.810 -15.642 -2.697 1.00 48.61 565 ASN A CA 1
ATOM 2917 C C . ASN A 1 382 ? -22.466 -15.405 -1.989 1.00 42.04 565 ASN A C 1
ATOM 2918 O O . ASN A 1 382 ? -22.244 -14.317 -1.494 1.00 47.72 565 ASN A O 1
ATOM 2923 N N . MET A 1 383 ? -21.577 -16.386 -2.000 1.00 38.82 566 MET A N 1
ATOM 2924 C CA . MET A 1 383 ? -20.255 -16.259 -1.367 1.00 40.96 566 MET A CA 1
ATOM 2925 C C . MET A 1 383 ? -19.465 -15.152 -2.068 1.00 43.86 566 MET A C 1
ATOM 2926 O O . MET A 1 383 ? -18.874 -14.258 -1.400 1.00 38.18 566 MET A O 1
ATOM 2931 N N . VAL A 1 384 ? -19.494 -15.153 -3.388 1.00 42.09 567 VAL A N 1
ATOM 2932 C CA . VAL A 1 384 ? -18.727 -14.170 -4.190 1.00 42.01 567 VAL A CA 1
ATOM 2933 C C . VAL A 1 384 ? -19.393 -12.811 -4.032 1.00 40.95 567 VAL A C 1
ATOM 2934 O O . VAL A 1 384 ? -18.663 -11.805 -4.033 1.00 43.70 567 VAL A O 1
ATOM 2938 N N . ALA A 1 385 ? -20.718 -12.754 -3.973 1.00 38.01 568 ALA A N 1
ATOM 2939 C CA . ALA A 1 385 ? -21.434 -11.471 -3.868 1.00 41.50 568 ALA A CA 1
ATOM 2940 C C . ALA A 1 385 ? -20.978 -10.749 -2.588 1.00 39.85 568 ALA A C 1
ATOM 2941 O O . ALA A 1 385 ? -20.850 -9.494 -2.607 1.00 40.47 568 ALA A O 1
ATOM 2943 N N . ARG A 1 386 ? -20.734 -11.486 -1.508 1.00 36.42 569 ARG A N 1
ATOM 2944 C CA . ARG A 1 386 ? -20.376 -10.862 -0.202 1.00 40.42 569 ARG A CA 1
ATOM 2945 C C . ARG A 1 386 ? -18.868 -10.584 -0.234 1.00 41.53 569 ARG A C 1
ATOM 2946 O O . ARG A 1 386 ? -18.422 -9.517 0.261 1.00 41.24 569 ARG A O 1
ATOM 2954 N N . LEU A 1 387 ? -18.078 -11.509 -0.769 1.00 37.55 570 LEU A N 1
ATOM 2955 C CA . LEU A 1 387 ? -16.607 -11.296 -0.813 1.00 39.99 570 LEU A CA 1
ATOM 2956 C C . LEU A 1 387 ? -16.312 -10.068 -1.689 1.00 43.01 570 LEU A C 1
ATOM 2957 O O . LEU A 1 387 ? -15.538 -9.189 -1.273 1.00 44.79 570 LEU A O 1
ATOM 2962 N N . ASN A 1 388 ? -16.938 -9.989 -2.861 1.00 43.56 571 ASN A N 1
ATOM 2963 C CA . ASN A 1 388 ? -16.749 -8.868 -3.815 1.00 44.90 571 ASN A CA 1
ATOM 2964 C C . ASN A 1 388 ? -17.389 -7.589 -3.270 1.00 44.81 571 ASN A C 1
ATOM 2965 O O . ASN A 1 388 ? -16.692 -6.557 -3.252 1.00 42.40 571 ASN A O 1
ATOM 2970 N N . GLY A 1 389 ? -18.661 -7.653 -2.874 1.00 38.00 572 GLY A N 1
ATOM 2971 C CA . GLY A 1 389 ? -19.489 -6.463 -2.624 1.00 42.00 572 GLY A CA 1
ATOM 2972 C C . GLY A 1 389 ? -19.230 -5.843 -1.256 1.00 37.98 572 GLY A C 1
ATOM 2973 O O . GLY A 1 389 ? -19.377 -4.617 -1.113 1.00 47.03 572 GLY A O 1
ATOM 2974 N N . GLU A 1 390 ? -18.825 -6.637 -0.268 1.00 37.81 573 GLU A N 1
ATOM 2975 C CA . GLU A 1 390 ? -18.592 -6.115 1.101 1.00 35.02 573 GLU A CA 1
ATOM 2976 C C . GLU A 1 390 ? -17.102 -6.153 1.391 1.00 36.27 573 GLU A C 1
ATOM 2977 O O . GLU A 1 390 ? -16.523 -5.105 1.761 1.00 34.55 573 GLU A O 1
ATOM 2983 N N . LEU A 1 391 ? -16.475 -7.315 1.265 1.00 33.28 574 LEU A N 1
ATOM 2984 C CA . LEU A 1 391 ? -15.105 -7.447 1.806 1.00 33.62 574 LEU A CA 1
ATOM 2985 C C . LEU A 1 391 ? -14.124 -6.694 0.931 1.00 38.28 574 LEU A C 1
ATOM 2986 O O . LEU A 1 391 ? -13.263 -5.964 1.483 1.00 39.53 574 LEU A O 1
ATOM 2991 N N . ALA A 1 392 ? -14.244 -6.833 -0.391 1.00 42.57 575 ALA A N 1
ATOM 2992 C CA . ALA A 1 392 ? -13.327 -6.154 -1.336 1.00 43.71 575 ALA A CA 1
ATOM 2993 C C . ALA A 1 392 ? -13.780 -4.711 -1.541 1.00 39.52 575 ALA A C 1
ATOM 2994 O O . ALA A 1 392 ? -12.970 -3.789 -1.323 1.00 46.59 575 ALA A O 1
ATOM 2996 N N . ASP A 1 393 ? -15.020 -4.520 -1.960 1.00 44.52 576 ASP A N 1
ATOM 2997 C CA . ASP A 1 393 ? -15.520 -3.204 -2.438 1.00 44.25 576 ASP A CA 1
ATOM 2998 C C . ASP A 1 393 ? -15.545 -2.216 -1.266 1.00 51.89 576 ASP A C 1
ATOM 2999 O O . ASP A 1 393 ? -15.215 -1.038 -1.455 1.00 47.32 576 ASP A O 1
ATOM 3004 N N . THR A 1 394 ? -15.978 -2.655 -0.081 1.00 40.77 577 THR A N 1
ATOM 3005 C CA . THR A 1 394 ? -16.105 -1.739 1.072 1.00 38.78 577 THR A CA 1
ATOM 3006 C C . THR A 1 394 ? -14.794 -1.736 1.844 1.00 42.51 577 THR A C 1
ATOM 3007 O O . THR A 1 394 ? -14.179 -0.668 1.936 1.00 40.39 577 THR A O 1
ATOM 3011 N N . LEU A 1 395 ? -14.390 -2.882 2.396 1.00 35.73 578 LEU A N 1
ATOM 3012 C CA . LEU A 1 395 ? -13.323 -2.892 3.406 1.00 34.92 578 LEU A CA 1
ATOM 3013 C C . LEU A 1 395 ? -11.940 -2.870 2.732 1.00 40.45 578 LEU A C 1
ATOM 3014 O O . LEU A 1 395 ? -11.067 -2.032 3.113 1.00 40.58 578 LEU A O 1
ATOM 3019 N N . GLY A 1 396 ? -11.686 -3.803 1.822 1.00 42.38 579 GLY A N 1
ATOM 3020 C CA . GLY A 1 396 ? -10.340 -3.915 1.214 1.00 43.89 579 GLY A CA 1
ATOM 3021 C C . GLY A 1 396 ? -9.979 -2.627 0.482 1.00 36.70 579 GLY A C 1
ATOM 3022 O O . GLY A 1 396 ? -8.852 -2.131 0.637 1.00 43.72 579 GLY A O 1
ATOM 3023 N N . ASN A 1 397 ? -10.921 -2.068 -0.247 1.00 34.97 580 ASN A N 1
ATOM 3024 C CA . ASN A 1 397 ? -10.705 -0.820 -1.033 1.00 41.46 580 ASN A CA 1
ATOM 3025 C C . ASN A 1 397 ? -10.464 0.348 -0.054 1.00 45.27 580 ASN A C 1
ATOM 3026 O O . ASN A 1 397 ? -9.538 1.193 -0.276 1.00 42.64 580 ASN A O 1
ATOM 3031 N N . LEU A 1 398 ? -11.190 0.395 1.060 1.00 44.05 581 LEU A N 1
ATOM 3032 C CA . LEU A 1 398 ? -10.946 1.492 2.030 1.00 40.68 581 LEU A CA 1
ATOM 3033 C C . LEU A 1 398 ? -9.518 1.367 2.574 1.00 38.30 581 LEU A C 1
ATOM 3034 O O . LEU A 1 398 ? -8.832 2.394 2.732 1.00 41.95 581 LEU A O 1
ATOM 3039 N N . VAL A 1 399 ? -9.041 0.167 2.865 1.00 34.07 582 VAL A N 1
ATOM 3040 C CA . VAL A 1 399 ? -7.650 0.022 3.376 1.00 37.96 582 VAL A CA 1
ATOM 3041 C C . VAL A 1 399 ? -6.666 0.566 2.321 1.00 42.90 582 VAL A C 1
ATOM 3042 O O . VAL A 1 399 ? -5.646 1.177 2.698 1.00 46.27 582 VAL A O 1
ATOM 3046 N N . SER A 1 400 ? -6.913 0.280 1.028 1.00 46.06 583 SER A N 1
ATOM 3047 C CA . SER A 1 400 ? -5.975 0.620 -0.080 1.00 46.24 583 SER A CA 1
ATOM 3048 C C . SER A 1 400 ? -5.819 2.126 -0.145 1.00 44.72 583 SER A C 1
ATOM 3049 O O . SER A 1 400 ? -4.670 2.607 -0.188 1.00 48.10 583 SER A O 1
ATOM 3052 N N . ARG A 1 401 ? -6.963 2.802 -0.119 1.00 42.35 584 ARG A N 1
ATOM 3053 C CA . ARG A 1 401 ? -7.107 4.277 -0.129 1.00 48.94 584 ARG A CA 1
ATOM 3054 C C . ARG A 1 401 ? -6.352 4.941 1.014 1.00 49.73 584 ARG A C 1
ATOM 3055 O O . ARG A 1 401 ? -5.871 6.058 0.782 1.00 69.39 584 ARG A O 1
ATOM 3063 N N . CYS A 1 402 ? -6.310 4.320 2.190 1.00 53.63 585 CYS A N 1
ATOM 3064 C CA . CYS A 1 402 ? -5.675 4.885 3.410 1.00 54.72 585 CYS A CA 1
ATOM 3065 C C . CYS A 1 402 ? -4.154 4.725 3.382 1.00 56.50 585 CYS A C 1
ATOM 3066 O O . CYS A 1 402 ? -3.464 5.581 3.997 1.00 56.23 585 CYS A O 1
ATOM 3069 N N . VAL A 1 403 ? -3.644 3.650 2.780 1.00 47.89 586 VAL A N 1
ATOM 3070 C CA . VAL A 1 403 ? -2.178 3.361 2.826 1.00 50.95 586 VAL A CA 1
ATOM 3071 C C . VAL A 1 403 ? -1.510 3.619 1.455 1.00 54.06 586 VAL A C 1
ATOM 3072 O O . VAL A 1 403 ? -0.320 3.246 1.309 1.00 57.24 586 VAL A O 1
ATOM 3076 N N . ALA A 1 404 ? -2.231 4.185 0.479 1.00 49.95 587 ALA A N 1
ATOM 3077 C CA . ALA A 1 404 ? -1.733 4.452 -0.902 1.00 53.91 587 ALA A CA 1
ATOM 3078 C C . ALA A 1 404 ? -0.608 5.487 -0.834 1.00 55.90 587 ALA A C 1
ATOM 3079 O O . ALA A 1 404 ? -0.842 6.566 -0.296 1.00 49.41 587 ALA A O 1
ATOM 3081 N N . PRO A 1 405 ? 0.618 5.214 -1.367 1.00 62.77 588 PRO A N 1
ATOM 3082 C CA . PRO A 1 405 ? 1.726 6.184 -1.311 1.00 60.06 588 PRO A CA 1
ATOM 3083 C C . PRO A 1 405 ? 1.402 7.550 -1.944 1.00 54.79 588 PRO A C 1
ATOM 3084 O O . PRO A 1 405 ? 1.812 8.554 -1.415 1.00 63.23 588 PRO A O 1
ATOM 3088 N N . LYS A 1 406 ? 0.585 7.573 -2.996 1.00 62.00 589 LYS A N 1
ATOM 3089 C CA . LYS A 1 406 ? 0.185 8.813 -3.720 1.00 72.19 589 LYS A CA 1
ATOM 3090 C C . LYS A 1 406 ? -0.758 9.665 -2.857 1.00 72.85 589 LYS A C 1
ATOM 3091 O O . LYS A 1 406 ? -0.992 10.832 -3.218 1.00 71.98 589 LYS A O 1
ATOM 3097 N N . ILE A 1 407 ? -1.327 9.097 -1.792 1.00 73.80 590 ILE A N 1
ATOM 3098 C CA . ILE A 1 407 ? -2.304 9.794 -0.905 1.00 63.94 590 ILE A CA 1
ATOM 3099 C C . ILE A 1 407 ? -1.659 10.033 0.463 1.00 64.93 590 ILE A C 1
ATOM 3100 O O . ILE A 1 407 ? -1.864 11.113 1.028 1.00 67.38 590 ILE A O 1
ATOM 3105 N N . ASN A 1 408 ? -0.969 9.033 0.998 1.00 59.62 591 ASN A N 1
ATOM 3106 C CA . ASN A 1 408 ? -0.280 9.098 2.305 1.00 61.84 591 ASN A CA 1
ATOM 3107 C C . ASN A 1 408 ? 1.216 9.095 1.983 1.00 57.28 591 ASN A C 1
ATOM 3108 O O . ASN A 1 408 ? 1.832 8.030 2.007 1.00 49.58 591 ASN A O 1
ATOM 3113 N N . VAL A 1 409 ? 1.744 10.269 1.653 1.00 63.82 592 VAL A N 1
ATOM 3114 C CA . VAL A 1 409 ? 3.086 10.454 1.026 1.00 63.36 592 VAL A CA 1
ATOM 3115 C C . VAL A 1 409 ? 4.165 10.137 2.065 1.00 61.32 592 VAL A C 1
ATOM 3116 O O . VAL A 1 409 ? 5.151 9.501 1.704 1.00 58.28 592 VAL A O 1
ATOM 3120 N N . ASN A 1 410 ? 3.939 10.496 3.329 1.00 63.70 593 ASN A N 1
ATOM 3121 C CA . ASN A 1 410 ? 4.934 10.350 4.427 1.00 67.05 593 ASN A CA 1
ATOM 3122 C C . ASN A 1 410 ? 4.845 8.969 5.086 1.00 59.66 593 ASN A C 1
ATOM 3123 O O . ASN A 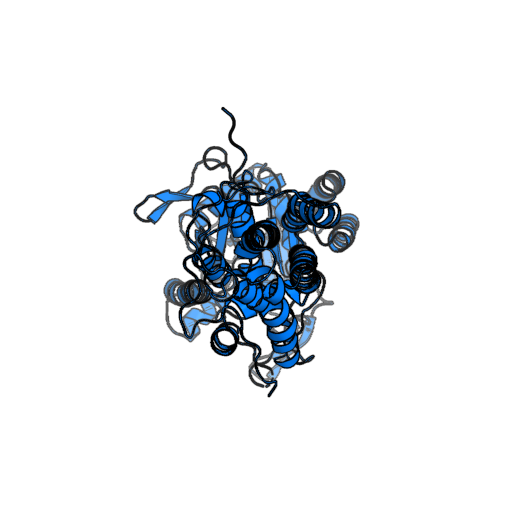1 410 ? 5.726 8.673 5.912 1.00 64.54 593 ASN A O 1
ATOM 3128 N N . GLY A 1 411 ? 3.850 8.147 4.728 1.00 58.82 594 GLY A N 1
ATOM 3129 C CA . GLY A 1 411 ? 3.613 6.825 5.354 1.00 57.93 594 GLY A CA 1
ATOM 3130 C C . GLY A 1 411 ? 3.407 6.955 6.863 1.00 49.07 594 GLY A C 1
ATOM 3131 O O . GLY A 1 411 ? 4.016 6.189 7.647 1.00 45.02 594 GLY A O 1
ATOM 3132 N N . MET A 1 412 ? 2.666 7.968 7.295 1.00 58.21 595 MET A N 1
ATOM 3133 C CA . MET A 1 412 ? 2.345 8.111 8.741 1.00 69.45 595 MET A CA 1
ATOM 3134 C C . MET A 1 412 ? 0.922 8.622 8.932 1.00 56.71 595 MET A C 1
ATOM 3135 O O . MET A 1 412 ? 0.270 9.085 7.965 1.00 57.30 595 MET A O 1
ATOM 3140 N N . TRP A 1 413 ? 0.429 8.404 10.142 1.00 53.05 596 TRP A N 1
ATOM 3141 C CA . TRP A 1 413 ? -0.818 9.032 10.647 1.00 49.51 596 TRP A CA 1
ATOM 3142 C C . TRP A 1 413 ? -0.590 10.540 10.693 1.00 52.11 596 TRP A C 1
ATOM 3143 O O . TRP A 1 413 ? 0.265 11.017 11.440 1.00 53.77 596 TRP A O 1
ATOM 3154 N N . PRO A 1 414 ? -1.331 11.337 9.906 1.00 51.64 597 PRO A N 1
ATOM 3155 C CA . PRO A 1 414 ? -1.123 12.777 9.906 1.00 58.32 597 PRO A CA 1
ATOM 3156 C C . PRO A 1 414 ? -1.751 13.429 11.141 1.00 59.62 597 PRO A C 1
ATOM 3157 O O . PRO A 1 414 ? -2.505 12.782 11.885 1.00 50.89 597 PRO A O 1
ATOM 3161 N N . GLU A 1 415 ? -1.373 14.693 11.329 1.00 54.52 598 GLU A N 1
ATOM 3162 C CA . GLU A 1 415 ? -1.961 15.633 12.293 1.00 51.26 598 GLU A CA 1
ATOM 3163 C C . GLU A 1 415 ? -3.281 16.129 11.719 1.00 44.98 598 GLU A C 1
ATOM 3164 O O . GLU A 1 415 ? -3.386 16.618 10.599 1.00 53.23 598 GLU A O 1
ATOM 3170 N N . PRO A 1 416 ? 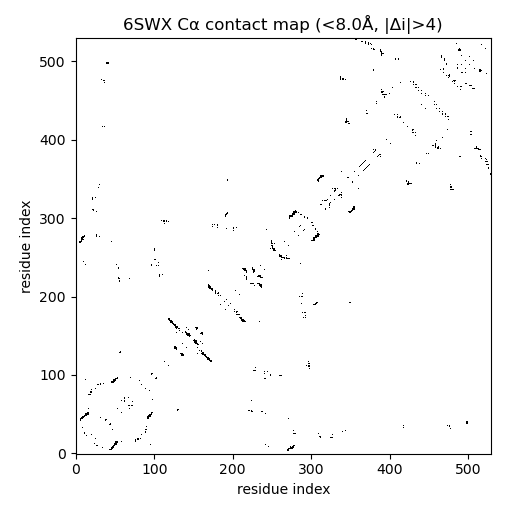-4.398 15.953 12.443 1.00 49.61 599 PRO A N 1
ATOM 3171 C CA . PRO A 1 416 ? -5.642 16.545 11.988 1.00 47.95 599 PRO A CA 1
ATOM 3172 C C . PRO A 1 416 ? -5.572 18.065 12.191 1.00 52.07 599 PRO A C 1
ATOM 3173 O O . PRO A 1 416 ? -4.899 18.497 13.081 1.00 47.77 599 PRO A O 1
ATOM 3177 N N . ALA A 1 417 ? -6.283 18.813 11.364 1.00 49.44 600 ALA A N 1
ATOM 3178 C CA . ALA A 1 417 ? -6.526 20.253 11.532 1.00 55.12 600 ALA A CA 1
ATOM 3179 C C . ALA A 1 417 ? -7.954 20.385 12.070 1.00 60.65 600 ALA A C 1
ATOM 3180 O O . ALA A 1 417 ? -8.410 19.457 12.740 1.00 61.97 600 ALA A O 1
ATOM 3182 N N . GLU A 1 418 ? -8.643 21.479 11.791 1.00 59.66 601 GLU A N 1
ATOM 3183 C CA . GLU A 1 418 ? -9.969 21.766 12.384 1.00 65.73 601 GLU A CA 1
ATOM 3184 C C . GLU A 1 418 ? -11.016 20.853 11.749 1.00 57.36 601 GLU A C 1
ATOM 3185 O O . GLU A 1 418 ? -11.038 20.755 10.526 1.00 48.47 601 GLU A O 1
ATOM 3191 N N . TYR A 1 419 ? -11.850 20.222 12.566 1.00 46.16 602 TYR A N 1
ATOM 3192 C CA . TYR A 1 419 ? -12.934 19.362 12.077 1.00 50.05 602 TYR A CA 1
ATOM 3193 C C . TYR A 1 419 ? -14.089 20.261 11.646 1.00 47.07 602 TYR A C 1
ATOM 3194 O O . TYR A 1 419 ? -14.578 21.088 12.388 1.00 51.96 602 TYR A O 1
ATOM 3203 N N . SER A 1 420 ? -14.626 19.987 10.493 1.00 42.48 603 SER A N 1
ATOM 3204 C CA . SER A 1 420 ? -15.901 20.579 10.022 1.00 43.53 603 SER A CA 1
ATOM 3205 C C . SER A 1 420 ? -17.110 19.899 10.681 1.00 46.21 603 SER A C 1
ATOM 3206 O O . SER A 1 420 ? -16.938 18.914 11.412 1.00 49.08 603 SER A O 1
ATOM 3209 N N . GLU A 1 421 ? -18.311 20.403 10.398 1.00 43.96 604 GLU A N 1
ATOM 3210 C CA . GLU A 1 421 ? -19.592 19.807 10.821 1.00 49.72 604 GLU A CA 1
ATOM 3211 C C . GLU A 1 421 ? -19.685 18.390 10.245 1.00 57.38 604 GLU A C 1
ATOM 3212 O O . GLU A 1 421 ? -20.122 17.469 10.981 1.00 52.43 604 GLU A O 1
ATOM 3218 N N . SER A 1 422 ? -19.375 18.262 8.947 1.00 47.06 605 SER A N 1
ATOM 3219 C CA . SER A 1 422 ? -19.321 16.994 8.187 1.00 50.68 605 SER A CA 1
ATOM 3220 C C . SER A 1 422 ? -18.386 16.038 8.936 1.00 44.32 605 SER A C 1
ATOM 3221 O O . SER A 1 422 ? -18.784 14.897 9.165 1.00 43.62 605 SER A O 1
ATOM 3224 N N . ASP A 1 423 ? -17.168 16.482 9.255 1.00 40.56 606 ASP A N 1
ATOM 3225 C CA . ASP A 1 423 ? -16.175 15.667 9.982 1.00 38.79 606 ASP A CA 1
ATOM 3226 C C . ASP A 1 423 ? -16.789 15.225 11.328 1.00 46.86 606 ASP A C 1
ATOM 3227 O O . ASP A 1 423 ? -16.591 14.055 11.744 1.00 37.11 606 ASP A O 1
ATOM 3232 N N . LYS A 1 424 ? -17.537 16.099 12.001 1.00 37.21 607 LYS A N 1
ATOM 3233 C CA . LYS A 1 424 ? -17.963 15.813 13.389 1.00 42.39 607 LYS A CA 1
ATOM 3234 C C . LYS A 1 424 ? -19.140 14.825 13.346 1.00 41.73 607 LYS A C 1
ATOM 3235 O O . LYS A 1 424 ? -19.200 13.975 14.250 1.00 38.06 607 LYS A O 1
ATOM 3241 N N . THR A 1 425 ? -20.005 14.927 12.335 1.00 38.27 608 THR A N 1
ATOM 3242 C CA . THR A 1 425 ? -21.089 13.948 12.075 1.00 42.70 608 THR A CA 1
ATOM 3243 C C . THR A 1 425 ? -20.479 12.548 11.957 1.00 44.97 608 THR A C 1
ATOM 3244 O O . THR A 1 425 ? -21.018 11.615 12.572 1.00 34.84 608 THR A O 1
ATOM 3248 N N . LEU A 1 426 ? -19.348 12.416 11.265 1.00 46.36 609 LEU A N 1
ATOM 3249 C CA . LEU A 1 426 ? -18.707 11.089 11.070 1.00 42.65 609 LEU A CA 1
ATOM 3250 C C . LEU A 1 426 ? -18.072 10.642 12.396 1.00 41.48 609 LEU A C 1
ATOM 3251 O O . LEU A 1 426 ? -18.282 9.486 12.806 1.00 34.81 609 LEU A O 1
ATOM 3256 N N . ILE A 1 427 ? -17.308 11.506 13.060 1.00 37.30 610 ILE A N 1
ATOM 3257 C CA . ILE A 1 427 ? -16.696 11.168 14.375 1.00 42.09 610 ILE A CA 1
ATOM 3258 C C . ILE A 1 427 ? -17.787 10.683 15.351 1.00 34.19 610 ILE A C 1
ATOM 3259 O O . ILE A 1 427 ? -17.541 9.757 16.156 1.00 34.81 610 ILE A O 1
ATOM 3264 N N . ALA A 1 428 ? -18.928 11.336 15.351 1.00 38.23 611 ALA A N 1
ATOM 3265 C CA . ALA A 1 428 ? -20.047 10.926 16.228 1.00 37.00 611 ALA A CA 1
ATOM 3266 C C . ALA A 1 428 ? -20.409 9.469 15.936 1.00 37.11 611 ALA A C 1
ATOM 3267 O O . ALA A 1 428 ? -20.511 8.693 16.913 1.00 36.90 611 ALA A O 1
ATOM 3269 N N . SER A 1 429 ? -20.642 9.095 14.664 1.00 37.23 612 SER A N 1
ATOM 3270 C CA . SER A 1 429 ? -21.010 7.705 14.298 1.00 34.17 612 SER A CA 1
ATOM 3271 C C . SER A 1 429 ? -19.878 6.760 14.716 1.00 34.95 612 SER A C 1
ATOM 3272 O O . SER A 1 429 ? -20.178 5.620 15.094 1.00 34.01 612 SER A O 1
ATOM 3275 N N . LEU A 1 430 ? -18.621 7.209 14.704 1.00 29.18 613 LEU A N 1
ATOM 3276 C CA . LEU A 1 430 ? -17.509 6.368 15.156 1.00 31.13 613 LEU A CA 1
ATOM 3277 C C . LEU A 1 430 ? -17.616 6.129 16.673 1.00 34.33 613 LEU A C 1
ATOM 3278 O O . LEU A 1 430 ? -17.411 4.983 17.108 1.00 36.47 613 LEU A O 1
ATOM 3283 N N . ASN A 1 431 ? -17.916 7.177 17.458 1.00 34.47 614 ASN A N 1
ATOM 3284 C CA . ASN A 1 431 ? -18.055 7.029 18.929 1.00 36.34 614 ASN A CA 1
ATOM 3285 C C . ASN A 1 431 ? -19.313 6.224 19.267 1.00 33.53 614 ASN A C 1
ATOM 3286 O O . ASN A 1 431 ? -19.232 5.493 20.288 1.00 33.41 614 ASN A O 1
ATOM 3291 N N . ASN A 1 432 ? -20.388 6.372 18.483 1.00 29.31 615 ASN A N 1
ATOM 3292 C CA . ASN A 1 432 ? -21.659 5.630 18.701 1.00 34.08 615 ASN A CA 1
ATOM 3293 C C . ASN A 1 432 ? -21.503 4.158 18.295 1.00 36.66 615 ASN A C 1
ATOM 3294 O O . ASN A 1 432 ? -22.355 3.347 18.695 1.00 35.88 615 ASN A O 1
ATOM 3299 N N . LEU A 1 433 ? -20.433 3.755 17.607 1.00 35.42 616 LEU A N 1
ATOM 3300 C CA . LEU A 1 433 ? -20.418 2.388 17.027 1.00 33.78 616 LEU A CA 1
ATOM 3301 C C . LEU A 1 433 ? -20.255 1.353 18.136 1.00 33.12 616 LEU A C 1
ATOM 3302 O O . LEU A 1 433 ? -21.002 0.312 18.069 1.00 32.56 616 LEU A O 1
ATOM 3307 N N . ALA A 1 434 ? -19.380 1.606 19.118 1.00 30.21 617 ALA A N 1
ATOM 3308 C CA . ALA A 1 434 ? -19.055 0.585 20.146 1.00 32.89 617 ALA A CA 1
ATOM 3309 C C . ALA A 1 434 ? -20.318 0.190 20.936 1.00 33.79 617 ALA A C 1
ATOM 3310 O O . ALA A 1 434 ? -20.491 -0.980 21.225 1.00 33.05 617 ALA A O 1
ATOM 3312 N N . GLY A 1 435 ? -21.184 1.135 21.269 1.00 34.32 618 GLY A N 1
ATOM 3313 C CA . GLY A 1 435 ? -22.399 0.823 22.021 1.00 36.31 618 GLY A CA 1
ATOM 3314 C C . GLY A 1 435 ? -23.226 -0.180 21.254 1.00 37.85 618 GLY A C 1
ATOM 3315 O O . GLY A 1 435 ? -23.724 -1.117 21.897 1.00 38.26 618 GLY A O 1
ATOM 3316 N N . THR A 1 436 ? -23.449 0.093 19.961 1.00 33.40 619 THR A N 1
ATOM 3317 C CA . THR A 1 436 ? -24.308 -0.703 19.057 1.00 33.63 619 THR A CA 1
ATOM 3318 C C . THR A 1 436 ? -23.703 -2.100 18.883 1.00 30.71 619 THR A C 1
ATOM 3319 O O . THR A 1 436 ? -24.429 -3.120 19.025 1.00 31.13 619 THR A O 1
ATOM 3323 N N . VAL A 1 437 ? -22.385 -2.155 18.685 1.00 31.54 620 VAL A N 1
ATOM 3324 C CA . VAL A 1 437 ? -21.671 -3.413 18.320 1.00 33.63 620 VAL A CA 1
ATOM 3325 C C . VAL A 1 437 ? -21.534 -4.272 19.559 1.00 33.07 620 VAL A C 1
ATOM 3326 O O . VAL A 1 437 ? -21.791 -5.506 19.492 1.00 33.19 620 VAL A O 1
ATOM 3330 N N . ASP A 1 438 ? -21.160 -3.659 20.670 1.00 31.58 621 ASP A N 1
ATOM 3331 C CA . ASP A 1 438 ? -21.120 -4.374 21.962 1.00 29.31 621 ASP A CA 1
ATOM 3332 C C . ASP A 1 438 ? -22.508 -4.957 22.283 1.00 31.59 621 ASP A C 1
ATOM 3333 O O . ASP A 1 438 ? -22.597 -6.121 22.677 1.00 32.62 621 ASP A O 1
ATOM 3338 N N . HIS A 1 439 ? -23.562 -4.159 22.171 1.00 31.88 622 HIS A N 1
ATOM 3339 C CA . HIS A 1 439 ? -24.945 -4.634 22.455 1.00 33.35 622 HIS A CA 1
ATOM 3340 C C . HIS A 1 439 ? -25.241 -5.864 21.591 1.00 32.76 622 HIS A C 1
ATOM 3341 O O . HIS A 1 439 ? -25.734 -6.867 22.102 1.00 34.83 622 HIS A O 1
ATOM 3348 N N . TYR A 1 440 ? -24.913 -5.822 20.301 1.00 32.55 623 TYR A N 1
ATOM 3349 C CA . TYR A 1 440 ? -25.233 -6.938 19.399 1.00 33.14 623 TYR A CA 1
ATOM 3350 C C . TYR A 1 440 ? -24.356 -8.139 19.758 1.00 33.07 623 TYR A C 1
ATOM 3351 O O . TYR A 1 440 ? -24.916 -9.220 19.892 1.00 30.15 623 TYR A O 1
ATOM 3360 N N . TYR A 1 441 ? -23.042 -7.973 19.961 1.00 29.57 624 TYR A N 1
ATOM 3361 C CA . TYR A 1 441 ? -22.187 -9.136 20.276 1.00 30.48 624 TYR A CA 1
ATOM 3362 C C . TYR A 1 441 ? -22.670 -9.806 21.572 1.00 31.08 624 TYR A C 1
ATOM 3363 O O . TYR A 1 441 ? -22.568 -11.056 21.708 1.00 30.83 624 TYR A O 1
ATOM 3372 N N . CYS A 1 442 ? -23.154 -9.027 22.533 1.00 29.38 625 CYS A N 1
ATOM 3373 C CA . CYS A 1 442 ? -23.562 -9.585 23.848 1.00 33.14 625 CYS A CA 1
ATOM 3374 C C . CYS A 1 442 ? -24.977 -10.202 23.762 1.00 33.61 625 CYS A C 1
ATOM 3375 O O . CYS A 1 442 ? -25.289 -10.984 24.649 1.00 35.88 625 CYS A O 1
ATOM 3378 N N . LEU A 1 443 ? -25.754 -9.949 22.714 1.00 33.68 626 LEU A N 1
ATOM 3379 C CA . LEU A 1 443 ? -27.160 -10.421 22.639 1.00 34.29 626 LEU A CA 1
ATOM 3380 C C . LEU A 1 443 ? -27.240 -11.956 22.704 1.00 36.84 626 LEU A C 1
ATOM 3381 O O . LEU A 1 443 ? -27.933 -12.454 23.576 1.00 33.32 626 LEU A O 1
ATOM 3386 N N . PRO A 1 444 ? -26.487 -12.795 21.932 1.00 33.50 627 PRO A N 1
ATOM 3387 C CA . PRO A 1 444 ? -25.611 -12.384 20.840 1.00 31.68 627 PRO A CA 1
ATOM 3388 C C . PRO A 1 444 ? -26.338 -12.409 19.497 1.00 35.25 627 PRO A C 1
ATOM 3389 O O . PRO A 1 444 ? -27.191 -13.257 19.258 1.00 33.12 627 PRO A O 1
ATOM 3393 N N . ASP A 1 445 ? -25.943 -11.489 18.629 1.00 32.87 628 ASP A N 1
ATOM 3394 C CA . ASP A 1 445 ? -26.445 -11.310 17.253 1.00 32.73 628 ASP A CA 1
ATOM 3395 C C . ASP A 1 445 ? -25.223 -10.855 16.466 1.00 34.32 628 ASP A C 1
ATOM 3396 O O . ASP A 1 445 ? -24.987 -9.622 16.373 1.00 33.51 628 ASP A O 1
ATOM 3401 N N . ILE A 1 446 ? -24.463 -11.803 15.934 1.00 32.20 629 ILE A N 1
ATOM 3402 C CA . ILE A 1 446 ? -23.180 -11.483 15.238 1.00 33.07 629 ILE A CA 1
ATOM 3403 C C . ILE A 1 446 ? -23.515 -10.913 13.867 1.00 31.86 629 ILE A C 1
ATOM 3404 O O . ILE A 1 446 ? -22.820 -9.986 13.429 1.00 31.99 629 ILE A O 1
ATOM 3409 N N . GLN A 1 447 ? -24.607 -11.369 13.251 1.00 33.35 630 GLN A N 1
ATOM 3410 C CA . GLN A 1 447 ? -25.012 -10.888 11.904 1.00 33.98 630 GLN A CA 1
ATOM 3411 C C . GLN A 1 447 ? -25.233 -9.360 11.959 1.00 37.21 630 GLN A C 1
ATOM 3412 O O . GLN A 1 447 ? -24.637 -8.632 11.162 1.00 33.35 630 GLN A O 1
ATOM 3418 N N . HIS A 1 448 ? -26.001 -8.863 12.923 1.00 36.09 631 HIS A N 1
ATOM 3419 C CA . HIS A 1 448 ? -26.275 -7.411 13.081 1.00 34.23 631 HIS A CA 1
ATOM 3420 C C . HIS A 1 448 ? -25.033 -6.637 13.570 1.00 32.40 631 HIS A C 1
ATOM 3421 O O . HIS A 1 448 ? -24.901 -5.467 13.172 1.00 32.33 631 HIS A O 1
ATOM 3428 N N . ALA A 1 449 ? -24.154 -7.196 14.384 1.00 32.11 632 ALA A N 1
ATOM 3429 C CA . ALA A 1 449 ? -22.853 -6.536 14.683 1.00 33.64 632 ALA A CA 1
ATOM 3430 C C . ALA A 1 449 ? -22.147 -6.253 13.348 1.00 32.33 632 ALA A C 1
ATOM 3431 O O . ALA A 1 449 ? -21.699 -5.115 13.103 1.00 29.91 632 ALA A O 1
ATOM 3433 N N . LEU A 1 450 ? -22.092 -7.246 12.469 1.00 33.30 633 LEU A N 1
ATOM 3434 C CA . LEU A 1 450 ? -21.390 -7.094 11.162 1.00 32.10 633 LEU A CA 1
ATOM 3435 C C . LEU A 1 450 ? -22.102 -6.057 10.301 1.00 34.58 633 LEU A C 1
ATOM 3436 O O . LEU A 1 450 ? -21.402 -5.223 9.679 1.00 34.69 633 LEU A O 1
ATOM 3441 N N . ILE A 1 451 ? -23.437 -6.068 10.259 1.00 34.43 634 ILE A N 1
ATOM 3442 C CA . ILE A 1 451 ? -24.177 -5.065 9.447 1.00 34.14 634 ILE A CA 1
ATOM 3443 C C . ILE A 1 451 ? -23.843 -3.660 9.982 1.00 34.51 634 ILE A C 1
ATOM 3444 O O . ILE A 1 451 ? -23.587 -2.756 9.175 1.00 33.65 634 ILE A O 1
ATOM 3449 N N . ALA A 1 452 ? -23.830 -3.456 11.298 1.00 35.15 635 ALA A N 1
ATOM 3450 C CA . ALA A 1 452 ? -23.596 -2.121 11.906 1.00 34.62 635 ALA A CA 1
ATOM 3451 C C . ALA A 1 452 ? -22.163 -1.650 11.560 1.00 35.39 635 ALA A C 1
ATOM 3452 O O . ALA A 1 452 ? -21.970 -0.468 11.215 1.00 35.48 635 ALA A O 1
ATOM 3454 N N . ILE A 1 453 ? -21.178 -2.538 11.629 1.00 32.03 636 ILE A N 1
ATOM 3455 C CA . ILE A 1 453 ? -19.767 -2.192 11.281 1.00 30.95 636 ILE A CA 1
ATOM 3456 C C . ILE A 1 453 ? -19.722 -1.814 9.799 1.00 36.08 636 ILE A C 1
ATOM 3457 O O . ILE A 1 453 ? -19.171 -0.746 9.468 1.00 34.06 636 ILE A O 1
ATOM 3462 N N . PHE A 1 454 ? -20.323 -2.614 8.914 1.00 33.42 637 PHE A N 1
ATOM 3463 C CA . PHE A 1 454 ? -20.266 -2.320 7.459 1.00 34.47 637 PHE A CA 1
ATOM 3464 C C . PHE A 1 454 ? -21.049 -1.043 7.121 1.00 36.49 637 PHE A C 1
ATOM 3465 O O . PHE A 1 454 ? -20.633 -0.376 6.161 1.00 36.74 637 PHE A O 1
ATOM 3473 N N . ASP A 1 455 ? -22.105 -0.672 7.864 1.00 37.00 638 ASP A N 1
ATOM 3474 C CA . ASP A 1 455 ? -22.768 0.636 7.655 1.00 38.32 638 ASP A CA 1
ATOM 3475 C C . ASP A 1 455 ? -21.707 1.736 7.816 1.00 39.74 638 ASP A C 1
ATOM 3476 O O . ASP A 1 455 ? -21.658 2.713 7.029 1.00 38.37 638 ASP A O 1
ATOM 3481 N N . VAL A 1 456 ? -20.866 1.598 8.817 1.00 35.13 639 VAL A N 1
ATOM 3482 C CA . VAL A 1 456 ? -19.847 2.653 9.105 1.00 35.97 639 VAL A CA 1
ATOM 3483 C C . VAL A 1 456 ? -18.721 2.583 8.057 1.00 38.18 639 VAL A C 1
ATOM 3484 O O . VAL A 1 456 ? -18.311 3.652 7.581 1.00 36.67 639 VAL A O 1
ATOM 3488 N N . LEU A 1 457 ? -18.262 1.386 7.679 1.00 37.79 640 LEU A N 1
ATOM 3489 C CA . LEU A 1 457 ? -17.249 1.246 6.593 1.00 39.08 640 LEU A CA 1
ATOM 3490 C C . LEU A 1 457 ? -17.759 1.868 5.282 1.00 38.72 640 LEU A C 1
ATOM 3491 O O . LEU A 1 457 ? -16.982 2.634 4.658 1.00 35.40 640 LEU A O 1
ATOM 3496 N N . ARG A 1 458 ? -19.032 1.661 4.918 1.00 35.94 641 ARG A N 1
ATOM 3497 C CA . ARG A 1 458 ? -19.625 2.338 3.731 1.00 42.46 641 ARG A CA 1
ATOM 3498 C C . ARG A 1 458 ? -19.538 3.870 3.928 1.00 44.56 641 ARG A C 1
ATOM 3499 O O . ARG A 1 458 ? -19.168 4.577 2.956 1.00 39.22 641 ARG A O 1
ATOM 3507 N N . SER A 1 459 ? -19.895 4.395 5.104 1.00 37.97 642 SER A N 1
ATOM 3508 C CA . SER A 1 459 ? -19.820 5.849 5.442 1.00 40.59 642 SER A CA 1
ATOM 3509 C C . SER A 1 459 ? -18.406 6.386 5.220 1.00 37.07 642 SER A C 1
ATOM 3510 O O . SER A 1 459 ? -18.260 7.560 4.844 1.00 34.94 642 SER A O 1
ATOM 3513 N N . LEU A 1 460 ? -17.427 5.621 5.657 1.00 35.59 643 LEU A N 1
ATOM 3514 C CA . LEU A 1 460 ? -16.010 6.039 5.573 1.00 38.42 643 LEU A CA 1
ATOM 3515 C C . LEU A 1 460 ? -15.600 6.153 4.095 1.00 44.53 643 LEU A C 1
ATOM 3516 O O . LEU A 1 460 ? -14.952 7.153 3.717 1.00 40.38 643 LEU A O 1
ATOM 3521 N N . ASN A 1 461 ? -16.008 5.202 3.264 1.00 45.04 644 ASN A N 1
ATOM 3522 C CA . ASN A 1 461 ? -15.732 5.282 1.810 1.00 41.20 644 ASN A CA 1
ATOM 3523 C C . ASN A 1 461 ? -16.431 6.493 1.192 1.00 44.43 644 ASN A C 1
ATOM 3524 O O . ASN A 1 461 ? -15.828 7.125 0.327 1.00 41.27 644 ASN A O 1
ATOM 3529 N N . ALA A 1 462 ? -17.690 6.755 1.532 1.00 39.74 645 ALA A N 1
ATOM 3530 C CA . ALA A 1 462 ? -18.405 7.931 0.999 1.00 44.24 645 ALA A CA 1
ATOM 3531 C C . ALA A 1 462 ? -17.670 9.211 1.449 1.00 48.15 645 ALA A C 1
ATOM 3532 O O . ALA A 1 462 ? -17.514 10.149 0.635 1.00 45.66 645 ALA A O 1
ATOM 3534 N N . TYR A 1 463 ? -17.185 9.246 2.687 1.00 43.75 646 TYR A N 1
ATOM 3535 C CA . TYR A 1 463 ? -16.481 10.413 3.258 1.00 45.05 646 TYR A CA 1
ATOM 3536 C C . TYR A 1 463 ? -15.146 10.639 2.504 1.00 44.73 646 TYR A C 1
ATOM 3537 O O . TYR A 1 463 ? -14.802 11.816 2.167 1.00 42.33 646 TYR A O 1
ATOM 3546 N N . VAL A 1 464 ? -14.389 9.589 2.220 1.00 42.54 647 VAL A N 1
ATOM 3547 C CA . VAL A 1 464 ? -13.135 9.732 1.418 1.00 47.92 647 VAL A CA 1
ATOM 3548 C C . VAL A 1 464 ? -13.490 10.270 0.015 1.00 46.74 647 VAL A C 1
ATOM 3549 O O . VAL A 1 464 ? -12.898 11.276 -0.444 1.00 44.08 647 VAL A O 1
ATOM 3553 N N . THR A 1 465 ? -14.506 9.700 -0.613 1.00 47.00 648 THR A N 1
ATOM 3554 C CA . THR A 1 465 ? -14.942 10.067 -1.985 1.00 55.18 648 THR A CA 1
ATOM 3555 C C . THR A 1 465 ? -15.337 11.562 -1.998 1.00 57.92 648 THR A C 1
ATOM 3556 O O . THR A 1 465 ? -14.781 12.301 -2.810 1.00 58.22 648 THR A O 1
ATOM 3560 N N . GLU A 1 466 ? -16.268 11.967 -1.136 1.00 49.42 649 GLU A N 1
ATOM 3561 C CA . GLU A 1 466 ? -16.764 13.359 -0.968 1.00 54.76 649 GLU A CA 1
ATOM 3562 C C . GLU A 1 466 ? -15.580 14.321 -0.817 1.00 50.13 649 GLU A C 1
ATOM 3563 O O . GLU A 1 466 ? -15.619 15.391 -1.399 1.00 52.28 649 GLU A O 1
ATOM 3569 N N . ASN A 1 467 ? -14.540 13.934 -0.107 1.00 44.30 650 ASN A N 1
ATOM 3570 C CA . ASN A 1 467 ? -13.396 14.826 0.201 1.00 48.75 650 ASN A CA 1
ATOM 3571 C C . ASN A 1 467 ? -12.329 14.738 -0.900 1.00 50.04 650 ASN A C 1
ATOM 3572 O O . ASN A 1 467 ? -11.458 15.594 -0.934 1.00 47.34 650 ASN A O 1
ATOM 3577 N N . ALA A 1 468 ? -12.338 13.691 -1.711 1.00 53.43 651 ALA A N 1
ATOM 3578 C CA . ALA A 1 468 ? -11.457 13.561 -2.888 1.00 53.98 651 ALA A CA 1
ATOM 3579 C C . ALA A 1 468 ? -10.011 13.845 -2.495 1.00 54.89 651 ALA A C 1
ATOM 3580 O O . ALA A 1 468 ? -9.453 14.885 -2.874 1.00 51.54 651 ALA A O 1
ATOM 3582 N N . PRO A 1 469 ? -9.350 12.931 -1.755 1.00 53.92 652 PRO A N 1
ATOM 3583 C CA . PRO A 1 469 ? -7.965 13.152 -1.349 1.00 51.76 652 PRO A CA 1
ATOM 3584 C C . PRO A 1 469 ? -6.985 13.276 -2.527 1.00 55.07 652 PRO A C 1
ATOM 3585 O O . PRO A 1 469 ? -5.879 13.778 -2.331 1.00 57.42 652 PRO A O 1
ATOM 3589 N N . TRP A 1 470 ? -7.346 12.722 -3.686 1.00 55.91 653 TRP A N 1
ATOM 3590 C CA . TRP A 1 470 ? -6.485 12.755 -4.908 1.00 64.83 653 TRP A CA 1
ATOM 3591 C C . TRP A 1 470 ? -6.240 14.217 -5.335 1.00 65.75 653 TRP A C 1
ATOM 3592 O O . TRP A 1 470 ? -5.129 14.514 -5.850 1.00 81.95 653 TRP A O 1
ATOM 3603 N N . LYS A 1 471 ? -7.225 15.093 -5.103 1.00 62.92 654 LYS A N 1
ATOM 3604 C CA . LYS A 1 471 ? -7.137 16.571 -5.265 1.00 60.10 654 LYS A CA 1
ATOM 3605 C C . LYS A 1 471 ? -6.402 17.219 -4.079 1.00 59.88 654 LYS A C 1
ATOM 3606 O O . LYS A 1 471 ? -5.480 18.049 -4.309 1.00 48.82 654 LYS A O 1
ATOM 3612 N N . LEU A 1 472 ? -6.809 16.904 -2.842 1.00 57.03 655 LEU A N 1
ATOM 3613 C CA . LEU A 1 472 ? -6.245 17.547 -1.623 1.00 56.04 655 LEU A CA 1
ATOM 3614 C C . LEU A 1 472 ? -4.717 17.357 -1.592 1.00 51.43 655 LEU A C 1
ATOM 3615 O O . LEU A 1 472 ? -4.036 18.229 -1.072 1.00 47.55 655 LEU A O 1
ATOM 3620 N N . VAL A 1 473 ? -4.177 16.247 -2.077 1.00 54.40 656 VAL A N 1
ATOM 3621 C CA . VAL A 1 473 ? -2.720 15.963 -1.913 1.00 54.90 656 VAL A CA 1
ATOM 3622 C C . VAL A 1 473 ? -1.899 16.985 -2.715 1.00 58.37 656 VAL A C 1
ATOM 3623 O O . VAL A 1 473 ? -0.689 17.105 -2.430 1.00 58.13 656 VAL A O 1
ATOM 3627 N N . LYS A 1 474 ? -2.513 17.727 -3.640 1.00 57.60 657 LYS A N 1
ATOM 3628 C CA . LYS A 1 474 ? -1.774 18.733 -4.461 1.00 77.02 657 LYS A CA 1
ATOM 3629 C C . LYS A 1 474 ? -2.458 20.113 -4.401 1.00 76.31 657 LYS A C 1
ATOM 3630 O O . LYS A 1 474 ? -2.403 20.860 -5.388 1.00 96.59 657 LYS A O 1
ATOM 3636 N N . MET A 1 475 ? -3.024 20.482 -3.259 1.00 75.86 658 MET A N 1
ATOM 3637 C CA . MET A 1 475 ? -4.029 21.567 -3.183 1.00 74.70 658 MET A CA 1
ATOM 3638 C C . MET A 1 475 ? -4.214 22.034 -1.744 1.00 72.54 658 MET A C 1
ATOM 3639 O O . MET A 1 475 ? -4.343 23.236 -1.547 1.00 61.04 658 MET A O 1
ATOM 3644 N N . ASP A 1 476 ? -4.286 21.096 -0.793 1.00 69.65 659 ASP A N 1
ATOM 3645 C CA . ASP A 1 476 ? -4.599 21.377 0.634 1.00 58.21 659 ASP A CA 1
ATOM 3646 C C . ASP A 1 476 ? -4.056 20.226 1.489 1.00 57.84 659 ASP A C 1
ATOM 3647 O O . ASP A 1 476 ? -4.840 19.318 1.852 1.00 49.27 659 ASP A O 1
ATOM 3652 N N . THR A 1 477 ? -2.747 20.235 1.746 1.00 51.87 660 THR A N 1
ATOM 3653 C CA . THR A 1 477 ? -2.039 19.270 2.632 1.00 63.42 660 THR A CA 1
ATOM 3654 C C . THR A 1 477 ? -2.689 19.238 4.021 1.00 62.39 660 THR A C 1
ATOM 3655 O O . THR A 1 477 ? -2.760 18.136 4.641 1.00 63.17 660 THR A O 1
ATOM 3659 N N . ALA A 1 478 ? -3.135 20.387 4.513 1.00 54.52 661 ALA A N 1
ATOM 3660 C CA . ALA A 1 478 ? -3.639 20.499 5.896 1.00 56.78 661 ALA A CA 1
ATOM 3661 C C . ALA A 1 478 ? -4.983 19.758 5.948 1.00 54.25 661 ALA A C 1
ATOM 3662 O O . ALA A 1 478 ? -5.145 18.899 6.804 1.00 56.78 661 ALA A O 1
ATOM 3664 N N . ARG A 1 479 ? -5.886 20.052 5.015 1.00 49.67 662 ARG A N 1
ATOM 3665 C CA . ARG A 1 479 ? -7.203 19.402 4.942 1.00 50.69 662 ARG A CA 1
ATOM 3666 C C . ARG A 1 479 ? -7.012 17.903 4.688 1.00 56.75 662 ARG A C 1
ATOM 3667 O O . ARG A 1 479 ? -7.798 17.103 5.246 1.00 51.31 662 ARG A O 1
ATOM 3675 N N . LEU A 1 480 ? -6.007 17.524 3.895 1.00 52.92 663 LEU A N 1
ATOM 3676 C CA . LEU A 1 480 ? -5.729 16.095 3.617 1.00 51.96 663 LEU A CA 1
ATOM 3677 C C . LEU A 1 480 ? -5.438 15.400 4.944 1.00 55.51 663 LEU A C 1
ATOM 3678 O O . LEU A 1 480 ? -5.992 14.280 5.143 1.00 47.46 663 LEU A O 1
ATOM 3683 N N . GLY A 1 481 ? -4.560 15.997 5.765 1.00 46.34 664 GLY A N 1
ATOM 3684 C CA . GLY A 1 481 ? -4.190 15.496 7.098 1.00 48.45 664 GLY A CA 1
ATOM 3685 C C . GLY A 1 481 ? -5.434 15.186 7.936 1.00 49.82 664 GLY A C 1
ATOM 3686 O O . GLY A 1 481 ? -5.490 14.099 8.515 1.00 50.04 664 GLY A O 1
ATOM 3687 N N . THR A 1 482 ? -6.422 16.081 7.953 1.00 42.47 665 THR A N 1
ATOM 3688 C CA . THR A 1 482 ? -7.712 15.880 8.669 1.00 47.42 665 THR A CA 1
ATOM 3689 C C . THR A 1 482 ? -8.439 14.649 8.091 1.00 49.53 665 THR A C 1
ATOM 3690 O O . THR A 1 482 ? -8.844 13.751 8.868 1.00 44.78 665 THR A O 1
ATOM 3694 N N . VAL A 1 483 ? -8.651 14.618 6.781 1.00 44.08 666 VAL A N 1
ATOM 3695 C CA . VAL A 1 483 ? -9.533 13.599 6.159 1.00 50.04 666 VAL A CA 1
ATOM 3696 C C . VAL A 1 483 ? -8.930 12.219 6.406 1.00 44.29 666 VAL A C 1
ATOM 3697 O O . VAL A 1 483 ? -9.684 11.272 6.705 1.00 43.79 666 VAL A O 1
ATOM 3701 N N . LEU A 1 484 ? -7.617 12.098 6.282 1.00 41.20 667 LEU A N 1
ATOM 3702 C CA . LEU A 1 484 ? -6.921 10.811 6.457 1.00 40.92 667 LEU A CA 1
ATOM 3703 C C . LEU A 1 484 ? -6.947 10.405 7.927 1.00 40.71 667 LEU A C 1
ATOM 3704 O O . LEU A 1 484 ? -7.038 9.202 8.192 1.00 39.22 667 LEU A O 1
ATOM 3709 N N . TYR A 1 485 ? -6.723 11.329 8.858 1.00 42.82 668 TYR A N 1
ATOM 3710 C CA . TYR A 1 485 ? -6.716 10.970 10.291 1.00 38.66 668 TYR A CA 1
ATOM 3711 C C . TYR A 1 485 ? -8.088 10.388 10.684 1.00 39.34 668 TYR A C 1
ATOM 3712 O O . TYR A 1 485 ? -8.126 9.328 11.281 1.00 40.01 668 TYR A O 1
ATOM 3721 N N . VAL A 1 486 ? -9.163 11.060 10.304 1.00 35.20 669 VAL A N 1
ATOM 3722 C CA . VAL A 1 486 ? -10.536 10.640 10.644 1.00 38.12 669 VAL A CA 1
ATOM 3723 C C . VAL A 1 486 ? -10.770 9.265 10.031 1.00 47.49 669 VAL A C 1
ATOM 3724 O O . VAL A 1 486 ? -11.202 8.380 10.774 1.00 41.11 669 VAL A O 1
ATOM 3728 N N . THR A 1 487 ? -10.443 9.102 8.746 1.00 42.23 670 THR A N 1
ATOM 3729 C CA . THR A 1 487 ? -10.704 7.856 7.981 1.00 39.79 670 THR A CA 1
ATOM 3730 C C . THR A 1 487 ? -9.951 6.712 8.622 1.00 39.89 670 THR A C 1
ATOM 3731 O O . THR A 1 487 ? -10.561 5.646 8.806 1.00 37.31 670 THR A O 1
ATOM 3735 N N . MET A 1 488 ? -8.686 6.923 8.970 1.00 36.17 671 MET A N 1
ATOM 3736 C CA . MET A 1 488 ? -7.812 5.860 9.499 1.00 35.24 671 MET A CA 1
ATOM 3737 C C . MET A 1 488 ? -8.238 5.436 10.917 1.00 38.20 671 MET A C 1
ATOM 3738 O O . MET A 1 488 ? -8.188 4.235 11.252 1.00 36.03 671 MET A O 1
ATOM 3743 N N . GLU A 1 489 ? -8.659 6.396 11.736 1.00 39.20 672 GLU A N 1
ATOM 3744 C CA . GLU A 1 489 ? -9.263 6.133 13.066 1.00 39.60 672 GLU A CA 1
ATOM 3745 C C . GLU A 1 489 ? -10.565 5.319 12.892 1.00 36.74 672 GLU A C 1
ATOM 3746 O O . GLU A 1 489 ? -10.744 4.320 13.613 1.00 34.75 672 GLU A O 1
ATOM 3752 N N . GLY A 1 490 ? -11.429 5.732 11.983 1.00 35.39 673 GLY A N 1
ATOM 3753 C CA . GLY A 1 490 ? -12.669 5.003 11.627 1.00 37.84 673 GLY A CA 1
ATOM 3754 C C . GLY A 1 490 ? -12.376 3.570 11.242 1.00 40.11 673 GLY A C 1
ATOM 3755 O O . GLY A 1 490 ? -13.116 2.602 11.709 1.00 34.62 673 GLY A O 1
ATOM 3756 N N . LEU A 1 491 ? -11.378 3.409 10.370 1.00 38.61 674 LEU A N 1
ATOM 3757 C CA . LEU A 1 491 ? -10.986 2.072 9.856 1.00 38.16 674 LEU A CA 1
ATOM 3758 C C . LEU A 1 491 ? -10.479 1.237 11.023 1.00 34.44 674 LEU A C 1
ATOM 3759 O O . LEU A 1 491 ? -10.863 0.029 11.106 1.00 34.34 674 LEU A O 1
ATOM 3764 N N . ARG A 1 492 ? -9.617 1.802 11.885 1.00 35.89 675 ARG A N 1
ATOM 3765 C CA . ARG A 1 492 ? -9.124 1.086 13.094 1.00 35.77 675 ARG A CA 1
ATOM 3766 C C . ARG A 1 492 ? -10.320 0.596 13.950 1.00 34.89 675 ARG A C 1
ATOM 3767 O O . ARG A 1 492 ? -10.344 -0.582 14.361 1.00 33.81 675 ARG A O 1
ATOM 3775 N N . ILE A 1 493 ? -11.258 1.488 14.276 1.00 36.10 676 ILE A N 1
ATOM 3776 C CA . ILE A 1 493 ? -12.405 1.134 15.159 1.00 36.69 676 ILE A CA 1
ATOM 3777 C C . ILE A 1 493 ? -13.173 -0.030 14.511 1.00 32.80 676 ILE A C 1
ATOM 3778 O O . ILE A 1 493 ? -13.334 -1.058 15.187 1.00 33.79 676 ILE A O 1
ATOM 3783 N N . CYS A 1 494 ? -13.564 0.090 13.245 1.00 32.85 677 CYS A N 1
ATOM 3784 C CA . CYS A 1 494 ? -14.314 -0.978 12.509 1.00 35.87 677 CYS A CA 1
ATOM 3785 C C . CYS A 1 494 ? -13.518 -2.280 12.485 1.00 35.97 677 CYS A C 1
ATOM 3786 O O . CYS A 1 494 ? -14.055 -3.364 12.808 1.00 30.51 677 CYS A O 1
ATOM 3789 N N . THR A 1 495 ? -12.237 -2.190 12.200 1.00 32.58 678 THR A N 1
ATOM 3790 C CA . THR A 1 495 ? -11.358 -3.385 12.128 1.00 32.39 678 THR A CA 1
ATOM 3791 C C . THR A 1 495 ? -11.245 -4.037 13.485 1.00 30.84 678 THR A C 1
ATOM 3792 O O . THR A 1 495 ? -11.194 -5.280 13.566 1.00 34.44 678 THR A O 1
ATOM 3796 N N . MET A 1 496 ? -11.135 -3.259 14.558 1.00 31.48 679 MET A N 1
ATOM 3797 C CA . MET A 1 496 ? -11.067 -3.834 15.929 1.00 30.84 679 MET A CA 1
ATOM 3798 C C . MET A 1 496 ? -12.298 -4.734 16.201 1.00 30.87 679 MET A C 1
ATOM 3799 O O . MET A 1 496 ? -12.175 -5.838 16.739 1.00 30.79 679 MET A O 1
ATOM 3804 N N . PHE A 1 497 ? -13.466 -4.283 15.786 1.00 29.02 680 PHE A N 1
ATOM 3805 C CA . PHE A 1 497 ? -14.741 -5.021 15.996 1.00 33.88 680 PHE A CA 1
ATOM 3806 C C . PHE A 1 497 ? -14.927 -6.157 14.978 1.00 33.04 680 PHE A C 1
ATOM 3807 O O . PHE A 1 497 ? -15.852 -6.992 15.123 1.00 32.44 680 PHE A O 1
ATOM 3815 N N . LEU A 1 498 ? -14.076 -6.225 13.962 1.00 31.74 681 LEU A N 1
ATOM 3816 C CA . LEU A 1 498 ? -14.067 -7.370 13.011 1.00 29.12 681 LEU A CA 1
ATOM 3817 C C . LEU A 1 498 ? -13.041 -8.420 13.425 1.00 31.40 681 LEU A C 1
ATOM 3818 O O . LEU A 1 498 ? -13.140 -9.536 12.914 1.00 31.62 681 LEU A O 1
ATOM 3823 N N . GLN A 1 499 ? -12.120 -8.117 14.328 1.00 29.76 682 GLN A N 1
ATOM 3824 C CA . GLN A 1 499 ? -11.133 -9.118 14.807 1.00 32.89 682 GLN A CA 1
ATOM 3825 C C . GLN A 1 499 ? -11.801 -10.436 15.245 1.00 37.59 682 GLN A C 1
ATOM 3826 O O . GLN A 1 499 ? -11.246 -11.524 15.003 1.00 32.78 682 GLN A O 1
ATOM 3832 N N . PRO A 1 500 ? -13.000 -10.433 15.887 1.00 34.48 683 PRO A N 1
ATOM 3833 C CA . PRO A 1 500 ? -13.618 -11.701 16.288 1.00 33.17 683 PRO A CA 1
ATOM 3834 C C . PRO A 1 500 ? -13.973 -12.632 15.125 1.00 30.99 683 PRO A C 1
ATOM 3835 O O . PRO A 1 500 ? -14.035 -13.859 15.311 1.00 32.29 683 PRO A O 1
ATOM 3839 N N . VAL A 1 501 ? -14.342 -12.075 13.987 1.00 31.66 684 VAL A N 1
ATOM 3840 C CA . VAL A 1 501 ? -14.904 -12.835 12.843 1.00 33.49 684 VAL A CA 1
ATOM 3841 C C . VAL A 1 501 ? -13.818 -13.146 11.820 1.00 37.60 684 VAL A C 1
ATOM 3842 O O . VAL A 1 501 ? -13.862 -14.252 11.217 1.00 37.53 684 VAL A O 1
ATOM 3846 N N . MET A 1 502 ? -12.923 -12.186 11.593 1.00 34.08 685 MET A N 1
ATOM 3847 C CA . MET A 1 502 ? -11.876 -12.294 10.555 1.00 34.36 685 MET A CA 1
ATOM 3848 C C . MET A 1 502 ? -10.540 -11.960 11.192 1.00 33.02 685 MET A C 1
ATOM 3849 O O . MET A 1 502 ? -9.967 -10.914 10.912 1.00 34.11 685 MET A O 1
ATOM 3854 N N . PRO A 1 503 ? -10.045 -12.793 12.118 1.00 34.64 686 PRO A N 1
ATOM 3855 C CA . PRO A 1 503 ? -8.858 -12.442 12.905 1.00 36.98 686 PRO A CA 1
ATOM 3856 C C . PRO A 1 503 ? -7.538 -12.313 12.137 1.00 35.98 686 PRO A C 1
ATOM 3857 O O . PRO A 1 503 ? -6.709 -11.492 12.558 1.00 36.00 686 PRO A O 1
ATOM 3861 N N . GLN A 1 504 ? -7.344 -13.097 11.071 1.00 38.51 687 GLN A N 1
ATOM 3862 C CA . GLN A 1 504 ? -6.123 -13.015 10.219 1.00 43.00 687 GLN A CA 1
ATOM 3863 C C . GLN A 1 504 ? -6.193 -11.755 9.347 1.00 41.78 687 GLN A C 1
ATOM 3864 O O . GLN A 1 504 ? -5.215 -10.986 9.325 1.00 39.23 687 GLN A O 1
ATOM 3870 N N . LYS A 1 505 ? -7.320 -11.507 8.688 1.00 37.05 688 LYS A N 1
ATOM 3871 C CA . LYS A 1 505 ? -7.462 -10.313 7.812 1.00 36.35 688 LYS A CA 1
ATOM 3872 C C . LYS A 1 505 ? -7.481 -9.052 8.689 1.00 40.46 688 LYS A C 1
ATOM 3873 O O . LYS A 1 505 ? -6.904 -8.028 8.277 1.00 36.53 688 LYS A O 1
ATOM 3879 N N . ALA A 1 506 ? -8.067 -9.105 9.893 1.00 39.12 689 ALA A N 1
ATOM 3880 C CA . ALA A 1 506 ? -8.082 -7.933 10.794 1.00 35.42 689 ALA A CA 1
ATOM 3881 C C . ALA A 1 506 ? -6.631 -7.572 11.184 1.00 34.22 689 ALA A C 1
ATOM 3882 O O . ALA A 1 506 ? -6.258 -6.383 11.178 1.00 37.40 689 ALA A O 1
ATOM 3884 N N . LYS A 1 507 ? -5.832 -8.576 11.489 1.00 33.77 690 LYS A N 1
ATOM 3885 C CA . LYS A 1 507 ? -4.419 -8.370 11.869 1.00 39.85 690 LYS A CA 1
ATOM 3886 C C . LYS A 1 507 ? -3.683 -7.768 10.656 1.00 42.53 690 LYS A C 1
ATOM 3887 O O . LYS A 1 507 ? -2.867 -6.831 10.825 1.00 41.15 690 LYS A O 1
ATOM 3893 N N . GLU A 1 508 ? -3.996 -8.260 9.462 1.00 43.39 691 GLU A N 1
ATOM 3894 C CA . GLU A 1 508 ? -3.367 -7.778 8.215 1.00 46.88 691 GLU A CA 1
ATOM 3895 C C . GLU A 1 508 ? -3.638 -6.280 8.103 1.00 46.33 691 GLU A C 1
ATOM 3896 O O . GLU A 1 508 ? -2.684 -5.519 7.798 1.00 39.88 691 GLU A O 1
ATOM 3902 N N . ILE A 1 509 ? -4.877 -5.857 8.366 1.00 37.14 692 ILE A N 1
ATOM 3903 C CA . ILE A 1 509 ? -5.269 -4.431 8.307 1.00 34.00 692 ILE A CA 1
ATOM 3904 C C . ILE A 1 509 ? -4.537 -3.657 9.412 1.00 40.40 692 ILE A C 1
ATOM 3905 O O . ILE A 1 509 ? -3.919 -2.623 9.074 1.00 42.06 692 ILE A O 1
ATOM 3910 N N . MET A 1 510 ? -4.584 -4.102 10.674 1.00 38.56 693 MET A N 1
ATOM 3911 C CA . MET A 1 510 ? -3.967 -3.351 11.797 1.00 41.07 693 MET A CA 1
ATOM 3912 C C . MET A 1 510 ? -2.460 -3.202 11.524 1.00 47.52 693 MET A C 1
ATOM 3913 O O . MET A 1 510 ? -1.952 -2.089 11.729 1.00 44.51 693 MET A O 1
ATOM 3918 N N . ASP A 1 511 ? -1.780 -4.267 11.064 1.00 43.75 694 ASP A N 1
ATOM 3919 C CA . ASP A 1 511 ? -0.328 -4.228 10.704 1.00 45.41 694 ASP A CA 1
ATOM 3920 C C . ASP A 1 511 ? -0.050 -3.195 9.589 1.00 46.59 694 ASP A C 1
ATOM 3921 O O . ASP A 1 511 ? 0.867 -2.352 9.713 1.00 44.75 694 ASP A O 1
ATOM 3926 N N . ALA A 1 512 ? -0.849 -3.212 8.529 1.00 46.92 695 ALA A N 1
ATOM 3927 C CA . ALA A 1 512 ? -0.708 -2.282 7.394 1.00 46.58 695 ALA A CA 1
ATOM 3928 C C . ALA A 1 512 ? -0.841 -0.854 7.911 1.00 54.54 695 ALA A C 1
ATOM 3929 O O . ALA A 1 512 ? -0.038 0.003 7.491 1.00 54.64 695 ALA A O 1
ATOM 3931 N N . LEU A 1 513 ? -1.827 -0.607 8.782 1.00 49.82 696 LEU A N 1
ATOM 3932 C CA . LEU A 1 513 ? -2.137 0.753 9.284 1.00 48.83 696 LEU A CA 1
ATOM 3933 C C . LEU A 1 513 ? -1.092 1.179 10.308 1.00 46.38 696 LEU A C 1
ATOM 3934 O O . LEU A 1 513 ? -1.036 2.371 10.607 1.00 52.80 696 LEU A O 1
ATOM 3939 N N . GLY A 1 514 ? -0.319 0.254 10.852 1.00 44.98 697 GLY A N 1
ATOM 3940 C CA . GLY A 1 514 ? 0.625 0.580 11.924 1.00 44.67 697 GLY A CA 1
ATOM 3941 C C . GLY A 1 514 ? -0.081 0.853 13.241 1.00 50.69 697 GLY A C 1
ATOM 3942 O O . GLY A 1 514 ? 0.502 1.545 14.075 1.00 46.52 697 GLY A O 1
ATOM 3943 N N . VAL A 1 515 ? -1.264 0.268 13.483 1.00 46.84 698 VAL A N 1
ATOM 3944 C CA . VAL A 1 515 ? -1.978 0.445 14.783 1.00 42.12 698 VAL A CA 1
ATOM 3945 C C . VAL A 1 515 ? -1.169 -0.278 15.850 1.00 40.96 698 VAL A C 1
ATOM 3946 O O . VAL A 1 515 ? -0.964 -1.480 15.749 1.00 42.18 698 VAL A O 1
ATOM 3950 N N . PRO A 1 516 ? -0.657 0.384 16.917 1.00 50.62 699 PRO A N 1
ATOM 3951 C CA . PRO A 1 516 ? 0.106 -0.342 17.934 1.00 48.38 699 PRO A CA 1
ATOM 3952 C C . PRO A 1 516 ? -0.733 -1.470 18.572 1.00 51.78 699 PRO A C 1
ATOM 3953 O O . PRO A 1 516 ? -1.998 -1.373 18.649 1.00 45.77 699 PRO A O 1
ATOM 3957 N N . GLU A 1 517 ? -0.041 -2.526 19.016 1.00 44.20 700 GLU A N 1
ATOM 3958 C CA . GLU A 1 517 ? -0.658 -3.751 19.565 1.00 52.99 700 GLU A CA 1
ATOM 3959 C C . GLU A 1 517 ? -1.589 -3.361 20.706 1.00 48.29 700 GLU A C 1
ATOM 3960 O O . GLU A 1 517 ? -2.701 -3.872 20.768 1.00 47.94 700 GLU A O 1
ATOM 3966 N N . ALA A 1 518 ? -1.131 -2.459 21.569 1.00 47.86 701 ALA A N 1
ATOM 3967 C CA . ALA A 1 518 ? -1.842 -2.056 22.805 1.00 51.77 701 ALA A CA 1
ATOM 3968 C C . ALA A 1 518 ? -3.145 -1.327 22.426 1.00 46.22 701 ALA A C 1
ATOM 3969 O O . ALA A 1 518 ? -4.059 -1.319 23.232 1.00 47.37 701 ALA A O 1
ATOM 3971 N N . ALA A 1 519 ? -3.254 -0.793 21.206 1.00 44.72 702 ALA A N 1
ATOM 3972 C CA . ALA A 1 519 ? -4.435 -0.029 20.746 1.00 39.15 702 ALA A CA 1
ATOM 3973 C C . ALA A 1 519 ? -5.497 -0.913 20.068 1.00 43.00 702 ALA A C 1
ATOM 3974 O O . ALA A 1 519 ? -6.594 -0.361 19.727 1.00 44.57 702 ALA A O 1
ATOM 3976 N N . ARG A 1 520 ? -5.229 -2.210 19.919 1.00 43.19 703 ARG A N 1
ATOM 3977 C CA . ARG A 1 520 ? -6.082 -3.161 19.157 1.00 43.77 703 ARG A CA 1
ATOM 3978 C C . ARG A 1 520 ? -7.179 -3.781 20.035 1.00 39.90 703 ARG A C 1
ATOM 3979 O O . ARG A 1 520 ? -8.194 -4.263 19.487 1.00 41.42 703 ARG A O 1
ATOM 3987 N N . VAL A 1 521 ? -6.895 -3.942 21.327 1.00 40.91 704 VAL A N 1
ATOM 3988 C CA . VAL A 1 521 ? -7.786 -4.635 22.287 1.00 43.71 704 VAL A CA 1
ATOM 3989 C C . VAL A 1 521 ? -7.984 -3.751 23.523 1.00 44.29 704 VAL A C 1
ATOM 3990 O O . VAL A 1 521 ? -7.080 -2.967 23.899 1.00 45.08 704 VAL A O 1
ATOM 3994 N N . GLY A 1 522 ? -9.125 -3.902 24.177 1.00 38.79 705 GLY A N 1
ATOM 3995 C CA . GLY A 1 522 ? -9.393 -3.188 25.447 1.00 38.32 705 GLY A CA 1
ATOM 3996 C C . GLY A 1 522 ? -10.417 -2.091 25.224 1.00 38.08 705 GLY A C 1
ATOM 3997 O O . GLY A 1 522 ? -10.301 -1.351 24.208 1.00 38.53 705 GLY A O 1
ATOM 3998 N N . MET A 1 523 ? -11.312 -1.881 26.194 1.00 34.91 706 MET A N 1
ATOM 3999 C CA . MET A 1 523 ? -12.410 -0.896 26.041 1.00 37.31 706 MET A CA 1
ATOM 4000 C C . MET A 1 523 ? -11.849 0.539 25.985 1.00 37.24 706 MET A C 1
ATOM 4001 O O . MET A 1 523 ? -12.512 1.412 25.424 1.00 33.84 706 MET A O 1
ATOM 4006 N N . GLU A 1 524 ? -10.599 0.775 26.375 1.00 38.05 707 GLU A N 1
ATOM 4007 C CA . GLU A 1 524 ? -10.033 2.142 26.250 1.00 39.34 707 GLU A CA 1
ATOM 4008 C C . GLU A 1 524 ? -9.891 2.538 24.776 1.00 38.79 707 GLU A C 1
ATOM 4009 O O . GLU A 1 524 ? -9.801 3.735 24.500 1.00 40.39 707 GLU A O 1
ATOM 4015 N N . ASN A 1 525 ? -9.887 1.584 23.854 1.00 36.50 708 ASN A N 1
ATOM 4016 C CA . ASN A 1 525 ? -9.725 1.842 22.406 1.00 34.27 708 ASN A CA 1
ATOM 4017 C C . ASN A 1 525 ? -11.085 1.953 21.706 1.00 37.95 708 ASN A C 1
ATOM 4018 O O . ASN A 1 525 ? -11.089 2.068 20.476 1.00 39.92 708 ASN A O 1
ATOM 4023 N N . TYR A 1 526 ? -12.198 1.974 22.444 1.00 34.52 709 TYR A N 1
ATOM 4024 C CA . TYR A 1 526 ? -13.561 1.964 21.858 1.00 34.85 709 TYR A CA 1
ATOM 4025 C C . TYR A 1 526 ? -13.952 3.361 21.365 1.00 38.10 709 TYR A C 1
ATOM 4026 O O . TYR A 1 526 ? -15.010 3.532 20.722 1.00 36.29 709 TYR A O 1
ATOM 4035 N N . LEU A 1 527 ? -13.107 4.375 21.564 1.00 37.22 710 LEU A N 1
ATOM 4036 C CA . LEU A 1 527 ? -13.505 5.751 21.161 1.00 36.95 710 LEU A CA 1
ATOM 4037 C C . LEU A 1 527 ? -12.569 6.357 20.103 1.00 35.13 710 LEU A C 1
ATOM 4038 O O . LEU A 1 527 ? -11.438 5.873 19.914 1.00 34.29 710 LEU A O 1
ATOM 4043 N N . PHE A 1 528 ? -13.030 7.445 19.495 1.00 36.11 711 PHE A N 1
ATOM 4044 C CA . PHE A 1 528 ? -12.299 8.189 18.439 1.00 33.67 711 PHE A CA 1
ATOM 4045 C C . PHE A 1 528 ? -11.134 8.964 19.062 1.00 43.28 711 PHE A C 1
ATOM 4046 O O . PHE A 1 528 ? -11.319 9.661 20.078 1.00 41.45 711 PHE A O 1
ATOM 4054 N N . GLY A 1 529 ? -9.950 8.811 18.478 1.00 40.14 712 GLY A N 1
ATOM 4055 C CA . GLY A 1 529 ? -8.810 9.709 18.730 1.00 41.39 712 GLY A CA 1
ATOM 4056 C C . GLY A 1 529 ? -7.713 9.015 19.482 1.00 42.70 712 GLY A C 1
ATOM 4057 O O . GLY A 1 529 ? -7.012 9.701 20.246 1.00 42.87 712 GLY A O 1
ATOM 4058 N N . ILE A 1 530 ? -7.513 7.722 19.238 1.00 38.53 713 ILE A N 1
ATOM 4059 C CA . ILE A 1 530 ? -6.494 6.927 19.978 1.00 39.73 713 ILE A CA 1
ATOM 4060 C C . ILE A 1 530 ? -5.112 7.097 19.344 1.00 43.02 713 ILE A C 1
ATOM 4061 O O . ILE A 1 530 ? -4.152 7.281 20.111 1.00 41.98 713 ILE A O 1
ATOM 4066 N N . VAL A 1 531 ? -4.970 6.899 18.035 1.00 44.29 714 VAL A N 1
ATOM 4067 C CA . VAL A 1 531 ? -3.597 6.743 17.456 1.00 45.28 714 VAL A CA 1
ATOM 4068 C C . VAL A 1 531 ? -2.916 8.116 17.373 1.00 36.55 714 VAL A C 1
ATOM 4069 O O . VAL A 1 531 ? -3.565 9.098 16.935 1.00 43.58 714 VAL A O 1
ATOM 4073 N N . LYS A 1 532 ? -1.648 8.168 17.798 1.00 45.46 715 LYS A N 1
ATOM 4074 C CA . LYS A 1 532 ? -0.841 9.431 17.800 1.00 52.98 715 LYS A CA 1
ATOM 4075 C C . LYS A 1 532 ? -0.451 9.814 16.371 1.00 42.28 715 LYS A C 1
ATOM 4076 O O . LYS A 1 532 ? 0.181 9.021 15.674 1.00 43.48 715 LYS A O 1
ATOM 4082 N N . PRO A 1 533 ? -0.772 11.034 15.905 1.00 44.85 716 PRO A N 1
ATOM 4083 C CA . PRO A 1 533 ? -0.145 11.562 14.688 1.00 49.97 716 PRO A CA 1
ATOM 4084 C C . PRO A 1 533 ? 1.374 11.372 14.778 1.00 51.00 716 PRO A C 1
ATOM 4085 O O . PRO A 1 533 ? 1.930 11.512 15.880 1.00 52.33 716 PRO A O 1
ATOM 4089 N N . GLY A 1 534 ? 1.977 10.949 13.666 1.00 52.39 717 GLY A N 1
ATOM 4090 C CA . GLY A 1 534 ? 3.417 10.650 13.579 1.00 59.17 717 GLY A CA 1
ATOM 4091 C C . GLY A 1 534 ? 3.683 9.168 13.698 1.00 57.53 717 GLY A C 1
ATOM 4092 O O . GLY A 1 534 ? 4.835 8.740 13.475 1.00 58.50 717 GLY A O 1
ATOM 4093 N N . THR A 1 535 ? 2.667 8.380 14.044 1.00 52.70 718 THR A N 1
ATOM 4094 C CA . THR A 1 535 ? 2.788 6.895 14.001 1.00 50.02 718 THR A CA 1
ATOM 4095 C C . THR A 1 535 ? 3.074 6.463 12.551 1.00 44.91 718 THR A C 1
ATOM 4096 O O . THR A 1 535 ? 2.361 6.946 11.649 1.00 43.44 718 THR A O 1
ATOM 4100 N N . LYS A 1 536 ? 4.089 5.610 12.343 1.00 49.71 719 LYS A N 1
ATOM 4101 C CA . LYS A 1 536 ? 4.458 5.056 11.007 1.00 58.56 719 LYS A CA 1
ATOM 4102 C C . LYS A 1 536 ? 3.400 4.034 10.534 1.00 61.08 719 LYS A C 1
ATOM 4103 O O . LYS A 1 536 ? 3.104 3.093 11.309 1.00 51.90 719 LYS A O 1
ATOM 4109 N N . ILE A 1 537 ? 2.902 4.127 9.292 1.00 50.44 720 ILE A N 1
ATOM 4110 C CA . ILE A 1 537 ? 2.094 3.016 8.706 1.00 56.89 720 ILE A CA 1
ATOM 4111 C C . ILE A 1 537 ? 3.103 2.071 8.065 1.00 58.49 720 ILE A C 1
ATOM 4112 O O . ILE A 1 537 ? 4.136 2.588 7.652 1.00 64.74 720 ILE A O 1
ATOM 4117 N N . ALA A 1 538 ? 2.856 0.753 8.072 1.00 56.68 721 ALA A N 1
ATOM 4118 C CA . ALA A 1 538 ? 3.712 -0.240 7.379 1.00 53.97 721 ALA A CA 1
ATOM 4119 C C . ALA A 1 538 ? 3.299 -0.365 5.904 1.00 60.24 721 ALA A C 1
ATOM 4120 O O . ALA A 1 538 ? 4.166 -0.731 5.104 1.00 57.80 721 ALA A O 1
ATOM 4122 N N . GLY A 1 539 ? 2.050 -0.035 5.545 1.00 50.33 722 GLY A N 1
ATOM 4123 C CA . GLY A 1 539 ? 1.546 -0.156 4.167 1.00 51.00 722 GLY A CA 1
ATOM 4124 C C . GLY A 1 539 ? 1.297 -1.597 3.733 1.00 46.96 722 GLY A C 1
ATOM 4125 O O . GLY A 1 539 ? 1.459 -2.567 4.518 1.00 53.47 722 GLY A O 1
ATOM 4126 N N . LEU A 1 540 ? 0.880 -1.746 2.495 1.00 50.15 723 LEU A N 1
ATOM 4127 C CA . LEU A 1 540 ? 0.757 -3.056 1.825 1.00 54.67 723 LEU A CA 1
ATOM 4128 C C . LEU A 1 540 ? 1.945 -3.203 0.868 1.00 54.25 723 LEU A C 1
ATOM 4129 O O . LEU A 1 540 ? 2.127 -2.286 0.056 1.00 52.79 723 LEU A O 1
ATOM 4134 N N . ALA A 1 541 ? 2.663 -4.324 0.952 1.00 54.25 724 ALA A N 1
ATOM 4135 C CA . ALA A 1 541 ? 3.691 -4.759 -0.022 1.00 63.29 724 ALA A CA 1
ATOM 4136 C C . ALA A 1 541 ? 3.084 -4.785 -1.431 1.00 69.89 724 ALA A C 1
ATOM 4137 O O . ALA A 1 541 ? 1.828 -4.673 -1.577 1.00 72.57 724 ALA A O 1
ATOM 4139 N N . GLU A 1 542 ? 3.941 -4.928 -2.441 1.00 77.12 725 GLU A N 1
ATOM 4140 C CA . GLU A 1 542 ? 3.609 -4.615 -3.858 1.00 77.89 725 GLU A CA 1
ATOM 4141 C C . GLU A 1 542 ? 2.404 -5.453 -4.312 1.00 73.43 725 GLU A C 1
ATOM 4142 O O . GLU A 1 542 ? 1.432 -4.849 -4.833 1.00 77.57 725 GLU A O 1
ATOM 4148 N N . GLY A 1 543 ? 2.434 -6.773 -4.102 1.00 60.98 726 GLY A N 1
ATOM 4149 C CA . GLY A 1 543 ? 1.362 -7.682 -4.569 1.00 67.37 726 GLY A CA 1
ATOM 4150 C C . GLY A 1 543 ? 0.274 -7.957 -3.525 1.00 68.23 726 GLY A C 1
ATOM 4151 O O . GLY A 1 543 ? -0.507 -8.904 -3.722 1.00 66.37 726 GLY A O 1
ATOM 4152 N N . GLN A 1 544 ? 0.162 -7.153 -2.470 1.00 63.37 727 GLN A N 1
ATOM 4153 C CA . GLN A 1 544 ? -0.657 -7.519 -1.283 1.00 63.66 727 GLN A CA 1
ATOM 4154 C C . GLN A 1 544 ? -1.954 -6.712 -1.300 1.00 59.20 727 GLN A C 1
ATOM 4155 O O . GLN A 1 544 ? -1.900 -5.474 -1.158 1.00 65.44 727 GLN A O 1
ATOM 4161 N N . VAL A 1 545 ? -3.073 -7.399 -1.507 1.00 53.04 728 VAL A N 1
ATOM 4162 C CA . VAL A 1 545 ? -4.431 -6.775 -1.442 1.00 65.38 728 VAL A CA 1
ATOM 4163 C C . VAL A 1 545 ? -5.194 -7.571 -0.384 1.00 60.97 728 VAL A C 1
ATOM 4164 O O . VAL A 1 545 ? -5.015 -8.783 -0.314 1.00 52.00 728 VAL A O 1
ATOM 4168 N N . VAL A 1 546 ? -5.901 -6.888 0.498 1.00 52.75 729 VAL A N 1
ATOM 4169 C CA . VAL A 1 546 ? -6.471 -7.534 1.710 1.00 48.49 729 VAL A CA 1
ATOM 4170 C C . VAL A 1 546 ? -7.616 -8.441 1.250 1.00 43.83 729 VAL A C 1
ATOM 4171 O O . VAL A 1 546 ? -7.626 -9.628 1.574 1.00 43.13 729 VAL A O 1
ATOM 4175 N N . PHE A 1 547 ? -8.519 -7.884 0.469 1.00 43.45 730 PHE A N 1
ATOM 4176 C CA . PHE A 1 547 ? -9.588 -8.618 -0.240 1.00 45.45 730 PHE A CA 1
ATOM 4177 C C . PHE A 1 547 ? -9.679 -8.102 -1.687 1.00 49.00 730 PHE A C 1
ATOM 4178 O O . PHE A 1 547 ? -9.809 -6.882 -1.890 1.00 57.87 730 PHE A O 1
ATOM 4186 N N . GLN A 1 548 ? -9.645 -9.025 -2.642 1.00 45.74 731 GLN A N 1
ATOM 4187 C CA . GLN A 1 548 ? -9.709 -8.786 -4.113 1.00 49.97 731 GLN A CA 1
ATOM 4188 C C . GLN A 1 548 ? -10.982 -9.411 -4.685 1.00 51.67 731 GLN A C 1
ATOM 4189 O O . GLN A 1 548 ? -11.204 -10.627 -4.429 1.00 47.33 731 GLN A O 1
ATOM 4195 N N . LYS A 1 549 ? -11.741 -8.642 -5.480 1.00 43.07 732 LYS A N 1
ATOM 4196 C CA . LYS A 1 549 ? -12.935 -9.155 -6.181 1.00 45.55 732 LYS A CA 1
ATOM 4197 C C . LYS A 1 549 ? -12.483 -10.367 -6.995 1.00 48.75 732 LYS A C 1
ATOM 4198 O O . LYS A 1 549 ? -11.279 -10.488 -7.277 1.00 52.86 732 LYS A O 1
ATOM 4204 N N . VAL A 1 550 ? -13.391 -11.307 -7.225 1.00 52.11 733 VAL A N 1
ATOM 4205 C CA . VAL A 1 550 ? -13.146 -12.491 -8.106 1.00 54.20 733 VAL A CA 1
ATOM 4206 C C . VAL A 1 550 ? -14.289 -12.610 -9.129 1.00 54.55 733 VAL A C 1
ATOM 4207 O O . VAL A 1 550 ? -15.364 -11.943 -8.959 1.00 48.66 733 VAL A O 1
ATOM 4211 N N . THR A 1 551 ? -14.112 -13.474 -10.136 1.00 57.11 734 THR A N 1
ATOM 4212 C CA . THR A 1 551 ? -15.155 -13.764 -11.163 1.00 62.19 734 THR A CA 1
ATOM 4213 C C . THR A 1 551 ? -16.181 -14.732 -10.562 1.00 64.46 734 THR A C 1
ATOM 4214 O O . THR A 1 551 ? -15.749 -15.524 -9.723 1.00 58.62 734 THR A O 1
ATOM 4218 N N . LEU A 1 552 ? -17.446 -14.748 -11.015 1.00 82.99 735 LEU A N 1
ATOM 4219 C CA . LEU A 1 552 ? -18.408 -15.854 -10.685 1.00 102.05 735 LEU A CA 1
ATOM 4220 C C . LEU A 1 552 ? -18.303 -16.955 -11.740 1.00 118.25 735 LEU A C 1
ATOM 4221 O O . LEU A 1 552 ? -18.708 -16.730 -12.876 1.00 141.47 735 LEU A O 1
ATOM 4226 N N . PRO A 1 553 ? -17.772 -18.169 -11.443 1.00 129.68 736 PRO A N 1
ATOM 4227 C CA . PRO A 1 553 ? -17.946 -19.318 -12.341 1.00 130.17 736 PRO A CA 1
ATOM 4228 C C . PRO A 1 553 ? -19.304 -20.018 -12.153 1.00 113.24 736 PRO A C 1
ATOM 4229 O O . PRO A 1 553 ? -19.935 -20.469 -13.110 1.00 104.16 736 PRO A O 1
#

Foldseek 3Di:
DDADFAAEEEAFAAELLDFDFPQNVLSQLLQLLLQLLVVQQVGHYAYEYEHLQFFQSLCVSCVVVVHHSVVSCVVSRVSSVVVCVLLVGDHNYYDYLPPPLLLVVLLVLLVLLVVLVFKDKDWDFFWAFRVVLDGDDPVQKDWDAAPVRDIAIAGVVPRGGIDTGTGIAMKGNLQVCLVVLLVVCVVAQAQEPPSVVSVVLNVVSVVTDDIGGQKDACVRRVVRARANPPCNRIHTRSLSSSLCSSVSSLQWDQPPVRDTDGDPDNPVSSHPDHLEYEYEPVCQNCLSRVSVSSCVSSVHDHYNYYYYAYAEAEPPDRDDVVVPDHLSVVCVVANSLLSLCCSQAQDWRVDHGYDYLVSSLCCLAVQVVPQQLVLLCCLQPCLLVVVQWQFDADDADPLLVVLQVLLLVLCVQLVCCVSSPRSNSSLVSLSVSSNVLVVLCVVQVSNCCSPPPPNNSSNNSNSSLLSSLLSLLSSCSRRVVLSVVSCQQQQPDPVLSRHCVNSHGDPDDTVRGGNHAPDPDTSGDRDDRD

InterPro domains:
  IPR009080 Aminoacyl-tRNA synthetase, class Ia, anticodon-binding [SSF47323] (574-733)
  IPR014729 Rossmann-like alpha/beta/alpha sandwich fold [G3DSA:3.40.50.620] (211-558)
  IPR014758 Methionyl-tRNA synthetase [TIGR00398] (212-701)
  IPR015413 Methionyl/Leucyl tRNA synthetase [PF09334] (212-585)
  IPR023457 Methionine-tRNA synthetase, type 2 [MF_01228] (207-729)
  IPR023457 Methionine-tRNA synthetase, type 2 [PTHR43326] (193-739)
  IPR033911 Methioninyl-tRNA synthetase core domain [PR01041] (213-226)
  IPR033911 Methioninyl-tRNA synthetase core domain [PR01041] (245-259)
  IPR033911 Methioninyl-tRNA synthetase core domain [PR01041] (293-304)
  IPR033911 Methioninyl-tRNA synthetase core domain [PR01041] (440-451)
  IPR033911 Methioninyl-tRNA synthetase core domain [PR01041] (481-496)
  IPR033911 Methioninyl-tRNA synthetase core domain [PR01041] (573-584)
  IPR033911 Methioninyl-tRNA synthetase core domain [cd00814] (211-561)
  IPR041872 Methionyl-tRNA synthetase, anticodon-binding domain [PF19303] (597-734)
  IPR041872 Methionyl-tRNA synthetase, anticodon-binding domain [cd07957] (570-696)

Solvent-accessible surface area: 23439 Å² total

Nearest PDB structures (foldseek):
  6swx-assembly1_A  TM=1.002E+00  e=8.733E-94  Leishmania major
  4eg3-assembly1_A  TM=9.693E-01  e=1.197E-70  Trypanosoma brucei brucei TREU927
  4mw5-assembly1_A  TM=9.678E-01  e=5.643E-69  Trypanosoma brucei
  5j59-assembly2_B  TM=9.490E-01  e=2.875E-69  Trypanosoma brucei brucei TREU927
  4eg3-assembly2_B  TM=9.741E-01  e=1.015E-67  Trypanosoma brucei brucei TREU927

GO terms:
  GO:0000287 magnesium ion binding (F, IDA)

Organism: Leishmania major (NCBI:txid5664)

Sequence (530 aa):
MKKQKVFFATTPIYYVNASPHIGHVYSTLIVDVLGRYHRVKGEEVFVMTGTDEHGQKVAEAAAKQGVSPMDFTTSVSSEFKQCFQEMNYDMNYFIRTTNPTHEKLVQDIWKKLAAKGDIYLGKYEGWYSVSDESFLTAQNVADGVDRDGKPCKVSLESGHVVTWVEEENYMFRLSAFRERLLKYFHDHPNCIVPEFRRREVIKTVEKGLFDLSISRKRESVMNWSIPVPGDERHCIYVWLDALFNYYTGALTRVATDGTETLDEDHHALNRWPADVHVVGKDILKFHAIYWPAFLMSAELPLPERLVSHGWWTKDHKKISKSNAFDPVEKAKEFGIDALKYFLMRESNFQDDGDYSDKNMVARLNGELADTLGNLVSRCVAPKINVNGMWPEPAEYSESDKTLIASLNNLAGTVDHYYCLPDIQHALIAIFDVLRSLNAYVTENAPWKLVKMDTARLGTVLYVTMEGLRICTMFLQPVMPQKAKEIMDALGVPEAARVGMENYLFGIVKPGTKIAGLAEGQVVFQKVTLP